Protein AF-0000000070118548 (afdb_homodimer)

Foldseek 3Di:
DDPPPPDPPPCPDPQDFQAEEEEEAAAQFEVQQVVLCCLLAVDDPVVVVADHHNYWYEYQQQAWHHYPVGDTDGTPYHCVSLQPGLEYEYTDHPLPDDDPVLLVSQVNCVVVQHAYEYAASRVSSCLNSVNQALHEWEHALVCQVVSCVVRVRGNYDNWAQWDDDRRYIYGYDDCSSNQRSLVVCCVRPNDVSSCVSCVVVVHHSDDFWGCLLVDPPDPPPLVQLVLCSVLVVVCLVPLLDDDDLVNSCVVSVHDSVVSQVSCCVRVVDGPVVVSLVSLLNQLLVCLQPHPDDLQVSCNRSRVNGSVSSQVSCCVRTVDGSVVSSVVRHDDD/DDPPPPDPPPCPDPQDFQAEEEEEAAAQFEVQQVVLCCLLAVDDPVVVVAHHHNYWYEYQQQAWHHYPVGDTDGTPYHCVSLQPGLEYEYTDHPLPDDDPVLLVSQVNCVVVQHAYEYAASRVSSCLNSVNQALHEWEHALVCQVVSCVVRVRGNYDNWAQWDDDRRYIYGYDDCSSNQRSLVVCCVRPNDVSSCVSCVVVVHHSDDFWGCLLVDPPDPPPLVQLVLCSVLVVVCLVPLLDDDDLVNSCVVSVHDSVVSQVSCCVRPVDGPVVVSLVSLLNQLLVCLQPHPDDLQVSCNRSRVNGSVSSQVSCCVRTVDGSVVSSVVRHDDD

Sequence (664 aa):
MPYIFKKLPTLRYGGRMLRSVAVIAMPEVAVFELGVLCELFGYDRTAEGLPGYDFAVCGVDGGPVPSHSGFTITPSHDLAPAWTADLVAVVPNDVRQAPAEVLDVLRHAHDRGAWVMSVCTGAFTLGEAGLLDDRRCTTHWRYTDSLAARFPRAKVDPGVLYVVDGTVLTSAGTAAAIDCGLHLIREEQGSAVAAQIARRMVVPPHRDGGQAQFIETPIPTMASCATLQPLLAHLLETLDREHTVETMADAVHMAARTFARRFRAETGATPHDWLTGQRVLLARRLLEETDLSVEAIAGRAGFGSAQTLRHHFTQRLSTTPQAYRSTFKAKVMPYIFKKLPTLRYGGRMLRSVAVIAMPEVAVFELGVLCELFGYDRTAEGLPGYDFAVCGVDGGPVPSHSGFTITPSHDLAPAWTADLVAVVPNDVRQAPAEVLDVLRHAHDRGAWVMSVCTGAFTLGEAGLLDDRRCTTHWRYTDSLAARFPRAKVDPGVLYVVDGTVLTSAGTAAAIDCGLHLIREEQGSAVAAQIARRMVVPPHRDGGQAQFIETPIPTMASCATLQPLLAHLLETLDREHTVETMADAVHMAARTFARRFRAETGATPHDWLTGQRVLLARRLLEETDLSVEAIAGRAGFGSAQTLRHHFTQRLSTTPQAYRSTFKAKV

Secondary structure (DSSP, 8-state):
------------SS-----EEEEE--SSBPHHHHHHHIIIIIS--GGGTPPP-EEEEE-SSSS-EEBTTS-EEE-SB-SGGGGT-SEEEE-----PPPPHHHHHHHHHHHHTT-EEEEETTHHHHHHHTT-STTSEE---GGGHHHHHHH-TTSEE-TT-SEEEETTEEEE-SSTHHHHHHHHHHHHHH-HHHHHHHHHHTTS-SS-SS-GGGG-------GGG-TTTHHHHHHHHHTTTS---HHHHHHHTT--HHHHHHHHHHHHSS-HHHHHHHHHHHHHHHHHHH----HHHHHHHHT-SSHHHHHHHHHHHHSS-HHHHHHHHS---/------------SS-----EEEEE--SSBPHHHHHHHIIIIIS--GGGTPPP-EEEEE-SSSS-EEBTTS-EEE-SB-SGGGGT-SEEEE-----PPPPHHHHHHHHHHHHTT-EEEEETTHHHHHHHTT-STTSEE---GGGHHHHHHH-TTSEE-TT-SEEEETTEEEE-SSTHHHHHHHHHHHHHH-HHHHHHHHHHTTS-SS-SS-GGGG-------GGG-TTTHHHHHHHHHTTTS---HHHHHHHTT--HHHHHHHHHHHHSS-HHHHHHHHHHHHHHHHHHH----HHHHHHHHT-SSHHHHHHHHHHHHSS-HHHHHHHHS---

Solvent-accessible surface area (backbone atoms only — not comparable to full-atom values): 33977 Å² total; per-residue (Å²): 132,87,78,80,75,72,76,66,79,75,72,64,72,93,68,75,54,73,42,29,37,18,34,41,48,45,60,39,22,38,50,34,55,43,8,46,52,33,56,73,45,30,48,83,39,46,93,76,74,41,82,60,47,55,51,41,43,17,13,82,78,29,49,74,31,46,30,65,50,66,31,33,35,32,34,65,29,34,52,70,59,36,65,73,24,43,28,34,32,31,38,23,39,68,72,60,88,69,56,69,68,59,36,50,36,52,47,50,24,48,72,73,66,19,35,35,36,20,29,14,52,14,34,56,51,39,43,74,46,56,72,30,63,76,26,65,32,25,24,21,66,91,43,34,65,59,48,37,68,76,36,70,54,32,43,66,42,58,41,39,34,48,31,78,48,89,50,40,35,19,8,8,28,46,52,20,38,53,57,40,49,38,50,51,38,26,74,50,66,29,60,68,54,25,40,51,51,21,28,67,34,44,44,67,66,42,73,85,41,28,41,35,68,39,59,77,70,69,70,71,71,56,71,75,25,71,87,49,28,67,56,52,55,49,46,69,75,43,40,47,50,93,81,46,66,60,60,54,12,55,74,69,73,40,54,51,67,61,33,48,53,50,43,25,73,58,69,71,33,49,66,66,57,46,51,50,50,51,24,50,52,47,36,51,51,44,43,38,73,46,86,66,49,64,54,56,40,12,37,59,24,38,49,75,28,44,67,52,37,38,51,52,33,32,72,63,26,44,40,41,64,67,59,48,26,70,30,58,27,74,84,130,131,87,78,79,74,72,77,67,79,76,70,64,73,93,67,78,54,73,44,28,37,18,35,40,48,45,60,40,22,39,51,34,55,44,8,45,52,34,57,73,46,28,47,82,40,46,95,75,74,40,80,61,46,58,51,41,42,18,14,83,80,28,48,75,32,45,31,64,49,65,31,32,35,33,34,66,29,36,51,70,59,35,66,72,24,42,28,35,32,32,38,23,39,70,72,62,87,68,55,69,68,58,37,51,36,53,47,48,25,50,71,72,66,20,34,35,34,20,28,16,54,14,34,54,51,40,42,74,46,57,71,31,62,76,28,66,31,26,23,22,65,92,44,33,66,57,50,36,67,77,35,71,54,32,42,67,41,58,42,39,33,49,31,78,48,89,50,39,35,19,8,8,28,46,52,19,37,52,56,41,51,39,50,51,38,26,73,50,66,30,60,68,54,26,41,51,51,22,28,67,34,44,44,66,65,44,73,84,41,28,42,35,69,38,58,77,70,68,70,73,71,57,72,74,26,71,86,50,30,68,56,53,54,49,46,71,75,43,40,48,48,92,79,46,66,60,60,54,13,55,74,70,74,38,56,51,68,60,33,49,53,50,42,24,74,58,70,72,34,49,68,65,57,44,50,50,50,52,24,49,53,47,33,51,51,45,43,38,74,46,86,66,49,65,53,54,39,12,37,59,24,38,49,74,29,44,67,53,38,40,51,51,34,32,73,62,27,45,40,41,63,66,61,48,27,70,30,58,26,75,82,130

Radius of gyration: 27.09 Å; Cα contacts (8 Å, |Δi|>4): 1312; chains: 2; bounding box: 68×71×70 Å

Nearest PDB structures (foldseek):
  3mgk-assembly1_A  TM=8.512E-01  e=5.579E-13  Clostridium acetobutylicum
  3w6v-assembly1_A  TM=9.711E-01  e=2.358E-08  Streptomyces griseus
  6swi-assembly1_A  TM=9.407E-01  e=3.002E-06  Geobacillus stearothermophilus
  3oio-assembly1_A  TM=9.016E-01  e=4.454E-06  Chromobacterium violaceum
  4fe7-assembly1_A-2  TM=3.169E-01  e=1.088E-06  Escherichia coli

Organism: Actinoplanes teichomyceticus (NCBI:txid1867)

InterPro domains:
  IPR002818 DJ-1/PfpI [PF01965] (20-186)
  IPR009057 Homedomain-like superfamily [SSF46689] (228-275)
  IPR009057 Homedomain-like superfamily [SSF46689] (279-328)
  IPR018060 AraC-like, DNA binding HTH domain [PF12833] (248-326)
  IPR018060 AraC-like, DNA binding HTH domain [PS01124] (229-327)
  IPR018060 AraC-like, DNA binding HTH domain [SM00342] (242-325)
  IPR029062 Class I glutamine amidotransferase-like [G3DSA:3.40.50.880] (18-215)
  IPR029062 Class I glutamine amidotransferase-like [SSF52317] (20-207)
  IPR052158 Isonitrile Hydratase and Quaternary Amine Regulator [PTHR43130] (20-288)

Structure (mmCIF, N/CA/C/O backbone):
data_AF-0000000070118548-model_v1
#
loop_
_entity.id
_entity.type
_entity.pdbx_description
1 polymer AdpA19
#
loop_
_atom_site.group_PDB
_atom_site.id
_atom_site.type_symbol
_atom_site.label_atom_id
_atom_site.label_alt_id
_atom_site.label_comp_id
_atom_site.label_asym_id
_atom_site.label_entity_id
_atom_site.label_seq_id
_atom_site.pdbx_PDB_ins_code
_atom_site.Cartn_x
_atom_site.Cartn_y
_atom_site.Cartn_z
_atom_site.occupancy
_atom_site.B_iso_or_equiv
_atom_site.auth_seq_id
_atom_site.auth_comp_id
_atom_site.auth_asym_id
_atom_site.auth_atom_id
_atom_site.pdbx_PDB_model_num
ATOM 1 N N . MET A 1 1 ? -19.828 -20.359 38.438 1 23.89 1 MET A N 1
ATOM 2 C CA . MET A 1 1 ? -19.688 -20.984 37.125 1 23.89 1 MET A CA 1
ATOM 3 C C . MET A 1 1 ? -18.297 -20.75 36.531 1 23.89 1 MET A C 1
ATOM 5 O O . MET A 1 1 ? -17.812 -19.609 36.531 1 23.89 1 MET A O 1
ATOM 9 N N . PRO A 1 2 ? -17.391 -21.734 36.25 1 23.55 2 PRO A N 1
ATOM 10 C CA . PRO A 1 2 ? -15.93 -21.703 36.219 1 23.55 2 PRO A CA 1
ATOM 11 C C . PRO A 1 2 ? -15.375 -21 35 1 23.55 2 PRO A C 1
ATOM 13 O O . PRO A 1 2 ? -15.961 -21.109 33.906 1 23.55 2 PRO A O 1
ATOM 16 N N . TYR A 1 3 ? -14.812 -19.812 35.125 1 23.2 3 TYR A N 1
ATOM 17 C CA . TYR A 1 3 ? -14.266 -18.797 34.219 1 23.2 3 TYR A CA 1
ATOM 18 C C . TYR A 1 3 ? -13.141 -19.375 33.375 1 23.2 3 TYR A C 1
ATOM 20 O O . TYR A 1 3 ? -12.086 -19.734 33.875 1 23.2 3 TYR A O 1
ATOM 28 N N . ILE A 1 4 ? -13.43 -20.172 32.406 1 22.88 4 ILE A N 1
ATOM 29 C CA . ILE A 1 4 ? -12.469 -20.953 31.625 1 22.88 4 ILE A CA 1
ATOM 30 C C . ILE A 1 4 ? -11.367 -20.047 31.094 1 22.88 4 ILE A C 1
ATOM 32 O O . ILE A 1 4 ? -11.656 -19.078 30.375 1 22.88 4 ILE A O 1
ATOM 36 N N . PHE A 1 5 ? -10.227 -19.828 31.734 1 20.72 5 PHE A N 1
ATOM 37 C CA . PHE A 1 5 ? -8.938 -19.188 31.5 1 20.72 5 PHE A CA 1
ATOM 38 C C . PHE A 1 5 ? -8.32 -19.688 30.188 1 20.72 5 PHE A C 1
ATOM 40 O O . PHE A 1 5 ? -7.863 -20.828 30.109 1 20.72 5 PHE A O 1
ATOM 47 N N . LYS A 1 6 ? -8.93 -19.406 29.172 1 29.44 6 LYS A N 1
ATOM 48 C CA . LYS A 1 6 ? -8.375 -19.953 27.938 1 29.44 6 LYS A CA 1
ATOM 49 C C . LYS A 1 6 ? -6.863 -19.766 27.875 1 29.44 6 LYS A C 1
ATOM 51 O O . LYS A 1 6 ? -6.348 -18.703 28.234 1 29.44 6 LYS A O 1
ATOM 56 N N . LYS A 1 7 ? -6.125 -20.75 27.688 1 29.03 7 LYS A N 1
ATOM 57 C CA . LYS A 1 7 ? -4.691 -21 27.578 1 29.03 7 LYS A CA 1
ATOM 58 C C . LYS A 1 7 ? -4.012 -19.953 26.703 1 29.03 7 LYS A C 1
ATOM 60 O O . LYS A 1 7 ? -4.469 -19.688 25.594 1 29.03 7 LYS A O 1
ATOM 65 N N . LEU A 1 8 ? -3.367 -19.016 27.172 1 27.91 8 LEU A N 1
ATOM 66 C CA . LEU A 1 8 ? -2.467 -18.062 26.547 1 27.91 8 LEU A CA 1
ATOM 67 C C . LEU A 1 8 ? -1.594 -18.734 25.5 1 27.91 8 LEU A C 1
ATOM 69 O O . LEU A 1 8 ? -1.032 -19.812 25.75 1 27.91 8 LEU A O 1
ATOM 73 N N . PRO A 1 9 ? -1.843 -18.672 24.203 1 31.33 9 PRO A N 1
ATOM 74 C CA . PRO A 1 9 ? -1.023 -19.547 23.359 1 31.33 9 PRO A CA 1
ATOM 75 C C . PRO A 1 9 ? 0.417 -19.656 23.844 1 31.33 9 PRO A C 1
ATOM 77 O O . PRO A 1 9 ? 0.923 -18.75 24.516 1 31.33 9 PRO A O 1
ATOM 80 N N . THR A 1 10 ? 0.905 -20.781 24.219 1 30.52 10 THR A N 1
ATOM 81 C CA . THR A 1 10 ? 2.271 -21.172 24.547 1 30.52 10 THR A CA 1
ATOM 82 C C . THR A 1 10 ? 3.275 -20.391 23.703 1 30.52 10 THR A C 1
ATOM 84 O O . THR A 1 10 ? 3.168 -20.359 22.469 1 30.52 10 THR A O 1
ATOM 87 N N . LEU A 1 11 ? 3.922 -19.344 24.172 1 33.03 11 LEU A N 1
ATOM 88 C CA . LEU A 1 11 ? 5.18 -18.781 23.688 1 33.03 11 LEU A CA 1
ATOM 89 C C . LEU A 1 11 ? 6.055 -19.875 23.078 1 33.03 11 LEU A C 1
ATOM 91 O O . LEU A 1 11 ? 6.32 -20.891 23.719 1 33.03 11 LEU A O 1
ATOM 95 N N . ARG A 1 12 ? 5.961 -20.312 21.922 1 34.56 12 ARG A N 1
ATOM 96 C CA . ARG A 1 12 ? 7.016 -21.25 21.562 1 34.56 12 ARG A CA 1
ATOM 97 C C . ARG A 1 12 ? 8.219 -21.109 22.5 1 34.56 12 ARG A C 1
ATOM 99 O O . ARG A 1 12 ? 8.391 -20.062 23.125 1 34.56 12 ARG A O 1
ATOM 106 N N . TYR A 1 13 ? 9.023 -22.125 22.828 1 34.81 13 TYR A N 1
ATOM 107 C CA . TYR A 1 13 ? 10.195 -22.25 23.688 1 34.81 13 TYR A CA 1
ATOM 108 C C . TYR A 1 13 ? 10.969 -20.938 23.75 1 34.81 13 TYR A C 1
ATOM 110 O O . TYR A 1 13 ? 10.672 -20 23 1 34.81 13 TYR A O 1
ATOM 118 N N . GLY A 1 14 ? 12.391 -20.891 23.688 1 40.19 14 GLY A N 1
ATOM 119 C CA . GLY A 1 14 ? 13.359 -19.797 23.719 1 40.19 14 GLY A CA 1
ATOM 120 C C . GLY A 1 14 ? 13.023 -18.672 22.781 1 40.19 14 GLY A C 1
ATOM 121 O O . GLY A 1 14 ? 13.422 -18.688 21.609 1 40.19 14 GLY A O 1
ATOM 122 N N . GLY A 1 15 ? 12.008 -18.141 22.547 1 46.84 15 GLY A N 1
ATOM 123 C CA . GLY A 1 15 ? 11.156 -17.359 21.656 1 46.84 15 GLY A CA 1
ATOM 124 C C . GLY A 1 15 ? 11.914 -16.234 20.953 1 46.84 15 GLY A C 1
ATOM 125 O O . GLY A 1 15 ? 11.969 -15.109 21.438 1 46.84 15 GLY A O 1
ATOM 126 N N . ARG A 1 16 ? 13.039 -16.562 20.25 1 57.69 16 ARG A N 1
ATOM 127 C CA . ARG A 1 16 ? 13.953 -15.633 19.594 1 57.69 16 ARG A CA 1
ATOM 128 C C . ARG A 1 16 ? 13.195 -14.633 18.734 1 57.69 16 ARG A C 1
ATOM 130 O O . ARG A 1 16 ? 12.352 -15.023 17.922 1 57.69 16 ARG A O 1
ATOM 137 N N . MET A 1 17 ? 12.984 -13.398 19.172 1 84.06 17 MET A N 1
ATOM 138 C CA . MET A 1 17 ? 12.516 -12.195 18.5 1 84.06 17 MET A CA 1
ATOM 139 C C . MET A 1 17 ? 13.383 -11.875 17.297 1 84.06 17 MET A C 1
ATOM 141 O O . MET A 1 17 ? 14.594 -12.086 17.312 1 84.06 17 MET A O 1
ATOM 145 N N . LEU A 1 18 ? 12.711 -11.75 16.141 1 95.25 18 LEU A N 1
ATOM 146 C CA . LEU A 1 18 ? 13.398 -11.328 14.93 1 95.25 18 LEU A CA 1
ATOM 147 C C . LEU A 1 18 ? 14.305 -10.133 15.211 1 95.25 18 LEU A C 1
ATOM 149 O O . LEU A 1 18 ? 13.836 -9.086 15.656 1 95.25 18 LEU A O 1
ATOM 153 N N . ARG A 1 19 ? 15.648 -10.328 15.047 1 96.5 19 ARG A N 1
ATOM 154 C CA . ARG A 1 19 ? 16.578 -9.266 15.414 1 96.5 19 ARG A CA 1
ATOM 155 C C . ARG A 1 19 ? 17.391 -8.805 14.203 1 96.5 19 ARG A C 1
ATOM 157 O O . ARG A 1 19 ? 17.875 -7.668 14.172 1 96.5 19 ARG A O 1
ATOM 164 N N . SER A 1 20 ? 17.625 -9.688 13.312 1 98.31 20 SER A N 1
ATOM 165 C CA . SER A 1 20 ? 18.453 -9.352 12.164 1 98.31 20 SER A CA 1
ATOM 166 C C . SER A 1 20 ? 17.781 -9.742 10.852 1 98.31 20 SER A C 1
ATOM 168 O O . SER A 1 20 ? 17.141 -10.789 10.766 1 98.31 20 SER A O 1
ATOM 170 N N . VAL A 1 21 ? 17.891 -8.828 9.844 1 98.62 21 VAL A N 1
ATOM 171 C CA . VAL A 1 21 ? 17.234 -8.992 8.547 1 98.62 21 VAL A CA 1
ATOM 172 C C . VAL A 1 21 ? 18.234 -8.695 7.434 1 98.62 21 VAL A C 1
ATOM 174 O O . VAL A 1 21 ? 18.859 -7.633 7.414 1 98.62 21 VAL A O 1
ATOM 177 N N . ALA A 1 22 ? 18.453 -9.633 6.543 1 98.81 22 ALA A N 1
ATOM 178 C CA . ALA A 1 22 ? 19.266 -9.445 5.34 1 98.81 22 ALA A CA 1
ATOM 179 C C . ALA A 1 22 ? 18.406 -9.531 4.082 1 98.81 22 ALA A C 1
ATOM 181 O O . ALA A 1 22 ? 17.688 -10.516 3.883 1 98.81 22 ALA A O 1
ATOM 182 N N . VAL A 1 23 ? 18.484 -8.516 3.252 1 98.75 23 VAL A N 1
ATOM 183 C CA . VAL A 1 23 ? 17.75 -8.445 1.999 1 98.75 23 VAL A CA 1
ATOM 184 C C . VAL A 1 23 ? 18.703 -8.586 0.818 1 98.75 23 VAL A C 1
ATOM 186 O O . VAL A 1 23 ? 19.656 -7.82 0.693 1 98.75 23 VAL A O 1
ATOM 189 N N . ILE A 1 24 ? 18.438 -9.523 -0.027 1 98.56 24 ILE A N 1
ATOM 190 C CA . ILE A 1 24 ? 19.312 -9.773 -1.165 1 98.56 24 ILE A CA 1
ATOM 191 C C . ILE A 1 24 ? 18.766 -9.078 -2.408 1 98.56 24 ILE A C 1
ATOM 193 O O . ILE A 1 24 ? 17.641 -9.359 -2.836 1 98.56 24 ILE A O 1
ATOM 197 N N . ALA A 1 25 ? 19.547 -8.203 -2.965 1 97.81 25 ALA A N 1
ATOM 198 C CA . ALA A 1 25 ? 19.219 -7.484 -4.191 1 97.81 25 ALA A CA 1
ATOM 199 C C . ALA A 1 25 ? 20.031 -8 -5.371 1 97.81 25 ALA A C 1
ATOM 201 O O . ALA A 1 25 ? 21.266 -8.031 -5.312 1 97.81 25 ALA A O 1
ATOM 202 N N . MET A 1 26 ?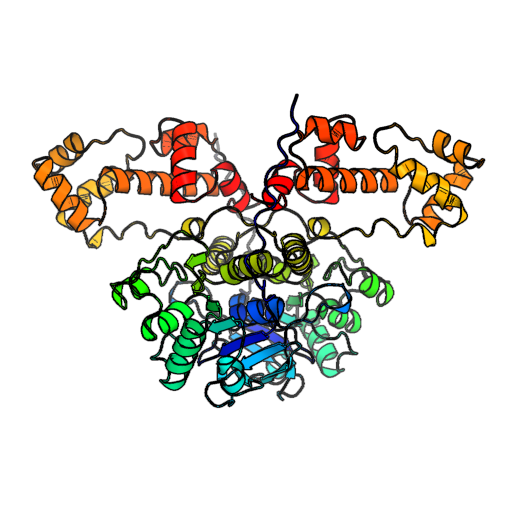 19.391 -8.43 -6.379 1 97.06 26 MET A N 1
ATOM 203 C CA . MET A 1 26 ? 20 -8.883 -7.621 1 97.06 26 MET A CA 1
ATOM 204 C C . MET A 1 26 ? 19.469 -8.086 -8.812 1 97.06 26 MET A C 1
ATOM 206 O O . MET A 1 26 ? 18.375 -7.543 -8.766 1 97.06 26 MET A O 1
ATOM 210 N N . PRO A 1 27 ? 20.203 -8.055 -9.938 1 94.25 27 PRO A N 1
ATOM 211 C CA . PRO A 1 27 ? 19.781 -7.285 -11.109 1 94.25 27 PRO A CA 1
ATOM 212 C C . PRO A 1 27 ? 18.609 -7.93 -11.852 1 94.25 27 PRO A C 1
ATOM 214 O O . PRO A 1 27 ? 18.547 -9.156 -11.961 1 94.25 27 PRO A O 1
ATOM 217 N N . GLU A 1 28 ? 17.844 -7.137 -12.445 1 95.38 28 GLU A N 1
ATOM 218 C CA . GLU A 1 28 ? 17.438 -5.77 -12.125 1 95.38 28 GLU A CA 1
ATOM 219 C C . GLU A 1 28 ? 16.484 -5.738 -10.945 1 95.38 28 GLU A C 1
ATOM 221 O O . GLU A 1 28 ? 15.383 -6.289 -11.016 1 95.38 28 GLU A O 1
ATOM 226 N N . VAL A 1 29 ? 16.875 -5.039 -9.938 1 96.62 29 VAL A N 1
ATOM 227 C CA . VAL A 1 29 ? 16.141 -5.066 -8.672 1 96.62 29 VAL A CA 1
ATOM 228 C C . VAL A 1 29 ? 14.898 -4.199 -8.781 1 96.62 29 VAL A C 1
ATOM 230 O O . VAL A 1 29 ? 14.93 -3.123 -9.383 1 96.62 29 VAL A O 1
ATOM 233 N N . ALA A 1 30 ? 13.781 -4.723 -8.242 1 97.31 30 ALA A N 1
ATOM 234 C CA . ALA A 1 30 ? 12.547 -3.951 -8.141 1 97.31 30 ALA A CA 1
ATOM 235 C C . ALA A 1 30 ? 12.594 -3.006 -6.941 1 97.31 30 ALA A C 1
ATOM 237 O O . ALA A 1 30 ? 12.555 -3.449 -5.789 1 97.31 30 ALA A O 1
ATOM 238 N N . VAL A 1 31 ? 12.516 -1.77 -7.191 1 97.31 31 VAL A N 1
ATOM 239 C CA . VAL A 1 31 ? 12.789 -0.752 -6.184 1 97.31 31 VAL A CA 1
ATOM 240 C C . VAL A 1 31 ? 11.617 -0.659 -5.211 1 97.31 31 VAL A C 1
ATOM 242 O O . VAL A 1 31 ? 11.812 -0.441 -4.012 1 97.31 31 VAL A O 1
ATOM 245 N N . PHE A 1 32 ? 10.422 -0.819 -5.688 1 98.06 32 PHE A N 1
ATOM 246 C CA . PHE A 1 32 ? 9.258 -0.69 -4.816 1 98.06 32 PHE A CA 1
ATOM 247 C C . PHE A 1 32 ? 9.289 -1.738 -3.711 1 98.06 32 PHE A C 1
ATOM 249 O O . PHE A 1 32 ? 9.227 -1.401 -2.527 1 98.06 32 PHE A O 1
ATOM 256 N N . GLU A 1 33 ? 9.43 -2.951 -4.086 1 98.38 33 GLU A N 1
ATOM 257 C CA . GLU A 1 33 ? 9.414 -4.031 -3.105 1 98.38 33 GLU A CA 1
ATOM 258 C C . GLU A 1 33 ? 10.641 -3.963 -2.193 1 98.38 33 GLU A C 1
ATOM 260 O O . GLU A 1 33 ? 10.555 -4.293 -1.009 1 98.38 33 GLU A O 1
ATOM 265 N N . LEU A 1 34 ? 11.797 -3.6 -2.812 1 98.19 34 LEU A N 1
ATOM 266 C CA . LEU A 1 34 ? 12.93 -3.303 -1.938 1 98.19 34 LEU A CA 1
ATOM 267 C C . LEU A 1 34 ? 12.555 -2.238 -0.911 1 98.19 34 LEU A C 1
ATOM 269 O O . LEU A 1 34 ? 12.875 -2.373 0.272 1 98.19 34 LEU A O 1
ATOM 273 N N . GLY A 1 35 ? 11.891 -1.211 -1.396 1 98.31 35 GLY A N 1
ATOM 274 C CA . GLY A 1 35 ? 11.438 -0.142 -0.521 1 98.31 35 GLY A CA 1
ATOM 275 C C . GLY A 1 35 ? 10.516 -0.625 0.582 1 98.31 35 GLY A C 1
ATOM 276 O O . GLY A 1 35 ? 10.578 -0.134 1.711 1 98.31 35 GLY A O 1
ATOM 277 N N . VAL A 1 36 ? 9.656 -1.571 0.287 1 98.56 36 VAL A N 1
ATOM 278 C CA . VAL A 1 36 ? 8.758 -2.135 1.291 1 98.56 36 VAL A CA 1
ATOM 279 C C . VAL A 1 36 ? 9.57 -2.77 2.414 1 98.56 36 VAL A C 1
ATOM 281 O O . VAL A 1 36 ? 9.336 -2.5 3.594 1 98.56 36 VAL A O 1
ATOM 284 N N . LEU A 1 37 ? 10.547 -3.574 2.086 1 98.56 37 LEU A N 1
ATOM 285 C CA . LEU A 1 37 ? 11.359 -4.262 3.084 1 98.56 37 LEU A CA 1
ATOM 286 C C . LEU A 1 37 ? 12.188 -3.271 3.891 1 98.56 37 LEU A C 1
ATOM 288 O O . LEU A 1 37 ? 12.352 -3.432 5.102 1 98.56 37 LEU A O 1
ATOM 292 N N . CYS A 1 38 ? 12.688 -2.23 3.213 1 98.12 38 CYS A N 1
ATOM 293 C CA . CYS A 1 38 ? 13.422 -1.18 3.908 1 98.12 38 CYS A CA 1
ATOM 294 C C . CYS A 1 38 ? 12.523 -0.469 4.918 1 98.12 38 CYS A C 1
ATOM 296 O O . CYS A 1 38 ? 12.961 -0.166 6.031 1 98.12 38 CYS A O 1
ATOM 298 N N . GLU A 1 39 ? 11.297 -0.211 4.5 1 97.94 39 GLU A N 1
ATOM 299 C CA . GLU A 1 39 ? 10.383 0.512 5.375 1 97.94 39 GLU A CA 1
ATOM 300 C C . GLU A 1 39 ? 10 -0.328 6.594 1 97.94 39 GLU A C 1
ATOM 302 O O . GLU A 1 39 ? 9.93 0.187 7.711 1 97.94 39 GLU A O 1
ATOM 307 N N . LEU A 1 40 ? 9.812 -1.588 6.422 1 98 40 LEU A N 1
ATOM 308 C CA . LEU A 1 40 ? 9.352 -2.486 7.477 1 98 40 LEU A CA 1
ATOM 309 C C . LEU A 1 40 ? 10.484 -2.795 8.453 1 98 40 LEU A C 1
ATOM 311 O O . LEU A 1 40 ? 10.266 -2.828 9.672 1 98 40 LEU A O 1
ATOM 315 N N . PHE A 1 41 ? 11.703 -2.973 7.914 1 98 41 PHE A N 1
ATOM 316 C CA . PHE A 1 41 ? 12.742 -3.553 8.75 1 98 41 PHE A CA 1
ATOM 317 C C . PHE A 1 41 ? 13.953 -2.623 8.844 1 98 41 PHE A C 1
ATOM 319 O O . PHE A 1 41 ? 14.781 -2.764 9.734 1 98 41 PHE A O 1
ATOM 326 N N . GLY A 1 42 ? 14.062 -1.716 7.883 1 96.88 42 GLY A N 1
ATOM 327 C CA . GLY A 1 42 ? 15.273 -0.921 7.785 1 96.88 42 GLY A CA 1
ATOM 328 C C . GLY A 1 42 ? 15.109 0.486 8.328 1 96.88 42 GLY A C 1
ATOM 329 O O . GLY A 1 42 ? 16.078 1.25 8.391 1 96.88 42 GLY A O 1
ATOM 330 N N . TYR A 1 43 ? 13.922 0.87 8.633 1 94.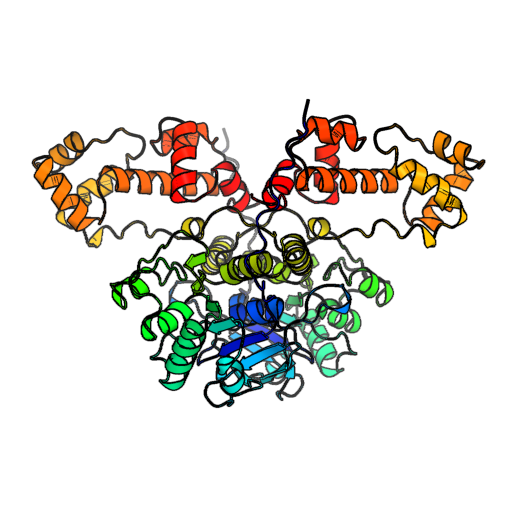12 43 TYR A N 1
ATOM 331 C CA . TYR A 1 43 ? 13.641 2.182 9.211 1 94.12 43 TYR A CA 1
ATOM 332 C C . TYR A 1 43 ? 13.633 2.117 10.727 1 94.12 43 TYR A C 1
ATOM 334 O O . TYR A 1 43 ? 12.875 1.338 11.32 1 94.12 43 TYR A O 1
ATOM 342 N N . ASP A 1 44 ? 14.422 2.926 11.391 1 93.12 44 ASP A N 1
ATOM 343 C CA . ASP A 1 44 ? 14.547 2.889 12.844 1 93.12 44 ASP A CA 1
ATOM 344 C C . ASP A 1 44 ? 13.406 3.648 13.516 1 93.12 44 ASP A C 1
ATOM 346 O O . ASP A 1 44 ? 13.32 4.871 13.398 1 93.12 44 ASP A O 1
ATOM 350 N N . ARG A 1 45 ? 12.562 2.902 14.195 1 93.38 45 ARG A N 1
ATOM 351 C CA . ARG A 1 45 ? 11.453 3.496 14.93 1 93.38 45 ARG A CA 1
ATOM 352 C C . ARG A 1 45 ? 11.594 3.25 16.438 1 93.38 45 ARG A C 1
ATOM 354 O O . ARG A 1 45 ? 10.602 3.254 17.156 1 93.38 45 ARG A O 1
ATOM 361 N N . THR A 1 46 ? 12.828 3.016 16.891 1 93.75 46 THR A N 1
ATOM 362 C CA . THR A 1 46 ? 13.039 2.666 18.281 1 93.75 46 THR A CA 1
ATOM 363 C C . THR A 1 46 ? 12.695 3.842 19.188 1 93.75 46 THR A C 1
ATOM 365 O O . THR A 1 46 ? 12.258 3.648 20.328 1 93.75 46 THR A O 1
ATOM 368 N N . ALA A 1 47 ? 12.82 5.027 18.719 1 91.75 47 ALA A N 1
ATOM 369 C CA . ALA A 1 47 ? 12.445 6.219 19.484 1 91.75 47 ALA A CA 1
ATOM 370 C C . ALA A 1 47 ? 10.953 6.234 19.781 1 91.75 47 ALA A C 1
ATOM 372 O O . ALA A 1 47 ? 10.508 6.922 20.703 1 91.75 47 ALA A O 1
ATOM 373 N N . GLU A 1 48 ? 10.25 5.434 19.047 1 88.88 48 GLU A N 1
ATOM 374 C CA . GLU A 1 48 ? 8.805 5.352 19.234 1 88.88 48 GLU A CA 1
ATOM 375 C C . GLU A 1 48 ? 8.422 4.102 20.031 1 88.88 48 GLU A C 1
ATOM 377 O O . GLU A 1 48 ? 7.242 3.75 20.109 1 88.88 48 GLU A O 1
ATOM 382 N N . GLY A 1 49 ? 9.438 3.406 20.469 1 91.69 49 GLY A N 1
ATOM 383 C CA . GLY A 1 49 ? 9.195 2.221 21.281 1 91.69 49 GLY A CA 1
ATOM 384 C C . GLY A 1 49 ? 9.023 0.961 20.453 1 91.69 49 GLY A C 1
ATOM 385 O O . GLY A 1 49 ? 8.617 -0.081 20.969 1 91.69 49 GLY A O 1
ATOM 386 N N . LEU A 1 50 ? 9.312 1.03 19.219 1 92.81 50 LEU A N 1
ATOM 387 C CA . LEU A 1 50 ? 9.172 -0.127 18.344 1 92.81 50 LEU A CA 1
ATOM 388 C C . LEU A 1 50 ? 10.5 -0.876 18.219 1 92.81 50 LEU A C 1
ATOM 390 O O . LEU A 1 50 ? 11.555 -0.323 18.516 1 92.81 50 LEU A O 1
ATOM 394 N N . PRO A 1 51 ? 10.461 -2.078 17.812 1 92.75 51 PRO A N 1
ATOM 395 C CA . PRO A 1 51 ? 11.695 -2.857 17.688 1 92.75 51 PRO A CA 1
ATOM 396 C C . PRO A 1 51 ? 12.617 -2.342 16.594 1 92.75 51 PRO A C 1
ATOM 398 O O . PRO A 1 51 ? 12.141 -1.885 15.547 1 92.75 51 PRO A O 1
ATOM 401 N N . GLY A 1 52 ? 13.898 -2.414 16.906 1 94.12 52 GLY A N 1
ATOM 402 C CA . GLY A 1 52 ? 14.906 -2.211 15.883 1 94.12 52 GLY A CA 1
ATOM 403 C C . GLY A 1 52 ? 15.477 -3.508 15.344 1 94.12 52 GLY A C 1
ATOM 404 O O . GLY A 1 52 ? 15.422 -4.543 16.016 1 94.12 52 GLY A O 1
ATOM 405 N N . TYR A 1 53 ? 15.969 -3.445 14.07 1 96.5 53 TYR A N 1
ATOM 406 C CA . TYR A 1 53 ? 16.578 -4.609 13.445 1 96.5 53 TYR A CA 1
ATOM 407 C C . TYR A 1 53 ? 17.984 -4.293 12.945 1 96.5 53 TYR A C 1
ATOM 409 O O . TYR A 1 53 ? 18.25 -3.178 12.492 1 96.5 53 TYR A O 1
ATOM 417 N N . ASP A 1 54 ? 18.891 -5.254 13.195 1 97.31 54 ASP A N 1
ATOM 418 C CA . ASP A 1 54 ? 20.109 -5.223 12.398 1 97.31 54 ASP A CA 1
ATOM 419 C C . ASP A 1 54 ? 19.812 -5.52 10.93 1 97.31 54 ASP A C 1
ATOM 421 O O . ASP A 1 54 ? 19.656 -6.68 10.539 1 97.31 54 ASP A O 1
ATOM 425 N N . PHE A 1 55 ? 19.766 -4.484 10.141 1 98.06 55 PHE A N 1
ATOM 426 C CA . PHE A 1 55 ? 19.234 -4.559 8.781 1 98.06 55 PHE A CA 1
ATOM 427 C C . PHE A 1 55 ? 20.359 -4.367 7.758 1 98.06 55 PHE A C 1
ATOM 429 O O . PHE A 1 55 ? 21.156 -3.443 7.879 1 98.06 55 PHE A O 1
ATOM 436 N N . ALA A 1 56 ? 20.344 -5.242 6.75 1 97.75 56 ALA A N 1
ATOM 437 C CA . ALA A 1 56 ? 21.359 -5.141 5.703 1 97.75 56 ALA A CA 1
ATOM 438 C C . ALA A 1 56 ? 20.766 -5.414 4.328 1 97.75 56 ALA A C 1
ATOM 440 O O . ALA A 1 56 ? 20.047 -6.398 4.141 1 97.75 56 ALA A O 1
ATOM 441 N N . VAL A 1 57 ? 21.047 -4.512 3.43 1 98.19 57 VAL A N 1
ATOM 442 C CA . VAL A 1 57 ? 20.828 -4.816 2.02 1 98.19 57 VAL A CA 1
ATOM 443 C C . VAL A 1 57 ? 22.109 -5.395 1.423 1 98.19 57 VAL A C 1
ATOM 445 O O . VAL A 1 57 ? 23.188 -4.781 1.509 1 98.19 57 VAL A O 1
ATOM 448 N N . CYS A 1 58 ? 21.969 -6.562 0.826 1 98 58 CYS A N 1
ATOM 449 C CA . CYS A 1 58 ? 23.125 -7.312 0.358 1 98 58 CYS A CA 1
ATOM 450 C C . CYS A 1 58 ? 23.094 -7.461 -1.159 1 98 58 CYS A C 1
ATOM 452 O O . CYS A 1 58 ? 22.047 -7.723 -1.747 1 98 58 CYS A O 1
ATOM 454 N N . GLY A 1 59 ? 24.203 -7.156 -1.77 1 96.12 59 GLY A N 1
ATOM 455 C CA . GLY A 1 59 ? 24.469 -7.613 -3.125 1 96.12 59 GLY A CA 1
ATOM 456 C C . GLY A 1 59 ? 25.281 -8.891 -3.18 1 96.12 59 GLY A C 1
ATOM 457 O O . GLY A 1 59 ? 25.844 -9.312 -2.17 1 96.12 59 GLY A O 1
ATOM 458 N N . VAL A 1 60 ? 25.328 -9.492 -4.344 1 94.12 60 VAL A N 1
ATOM 459 C CA . VAL A 1 60 ? 26.078 -10.742 -4.473 1 94.12 60 VAL A CA 1
ATOM 460 C C . VAL A 1 60 ? 27.547 -10.5 -4.133 1 94.12 60 VAL A C 1
ATOM 462 O O . VAL A 1 60 ? 28.125 -11.234 -3.33 1 94.12 60 VAL A O 1
ATOM 465 N N . ASP A 1 61 ? 28.078 -9.43 -4.68 1 90.81 61 ASP A N 1
ATOM 466 C CA . ASP A 1 61 ? 29.469 -9.109 -4.418 1 90.81 61 ASP A CA 1
ATOM 467 C C . ASP A 1 61 ? 29.609 -7.742 -3.758 1 90.81 61 ASP A C 1
ATOM 469 O O . ASP A 1 61 ? 30.719 -7.199 -3.67 1 90.81 61 ASP A O 1
ATOM 473 N N . GLY A 1 62 ? 28.562 -7.156 -3.404 1 84.62 62 GLY A N 1
ATOM 474 C CA . GLY A 1 62 ? 28.562 -5.852 -2.762 1 84.62 62 GLY A CA 1
ATOM 475 C C . GLY A 1 62 ? 28.688 -4.703 -3.744 1 84.62 62 GLY A C 1
ATOM 476 O O . GLY A 1 62 ? 28.781 -3.541 -3.342 1 84.62 62 GLY A O 1
ATOM 477 N N . GLY A 1 63 ? 28.719 -5.004 -5.016 1 90.88 63 GLY A N 1
ATOM 478 C CA . GLY A 1 63 ? 28.812 -3.979 -6.039 1 90.88 63 GLY A CA 1
ATOM 479 C C . GLY A 1 63 ? 27.469 -3.379 -6.398 1 90.88 63 GLY A C 1
ATOM 480 O O . GLY A 1 63 ? 26.438 -3.734 -5.809 1 90.88 63 GLY A O 1
ATOM 481 N N . PRO A 1 64 ? 27.516 -2.391 -7.328 1 94.69 64 PRO A N 1
ATOM 482 C CA . PRO A 1 64 ? 26.266 -1.755 -7.75 1 94.69 64 PRO A CA 1
ATOM 483 C C . PRO A 1 64 ? 25.281 -2.74 -8.398 1 94.69 64 PRO A C 1
ATOM 485 O O . PRO A 1 64 ? 25.703 -3.645 -9.117 1 94.69 64 PRO A O 1
ATOM 488 N N . VAL A 1 65 ? 24.047 -2.605 -8.055 1 96.75 65 VAL A N 1
ATOM 489 C CA . VAL A 1 65 ? 22.969 -3.424 -8.609 1 96.75 65 VAL A CA 1
ATOM 490 C C . VAL A 1 65 ? 22.031 -2.553 -9.43 1 96.75 65 VAL A C 1
ATOM 492 O O . VAL A 1 65 ? 21.406 -1.627 -8.906 1 96.75 65 VAL A O 1
ATOM 495 N N . PRO A 1 66 ? 21.938 -2.828 -10.727 1 96.44 66 PRO A N 1
ATOM 496 C CA . PRO A 1 66 ? 21 -2.053 -11.539 1 96.44 66 PRO A CA 1
ATOM 497 C C . PRO A 1 66 ? 19.547 -2.26 -11.109 1 96.44 66 PRO A C 1
ATOM 499 O O . PRO A 1 66 ? 19.156 -3.367 -10.727 1 96.44 66 PRO A O 1
ATOM 502 N N . SER A 1 67 ? 18.766 -1.175 -11.172 1 96 67 SER A N 1
ATOM 503 C CA . SER A 1 67 ? 17.328 -1.247 -10.906 1 96 67 SER A CA 1
ATOM 504 C C . SER A 1 67 ? 16.531 -1.247 -12.203 1 96 67 SER A C 1
ATOM 506 O O . SER A 1 67 ? 17.047 -0.857 -13.258 1 96 67 SER A O 1
ATOM 508 N N . HIS A 1 68 ? 15.289 -1.618 -12.117 1 92 68 HIS A N 1
ATOM 509 C CA . HIS A 1 68 ? 14.406 -1.616 -13.281 1 92 68 HIS A CA 1
ATOM 510 C C . HIS A 1 68 ? 14.031 -0.194 -13.68 1 92 68 HIS A C 1
ATOM 512 O O . HIS A 1 68 ? 13.477 0.024 -14.766 1 92 68 HIS A O 1
ATOM 518 N N . SER A 1 69 ? 14.352 0.782 -12.883 1 93 69 SER A N 1
ATOM 519 C CA . SER A 1 69 ? 13.93 2.158 -13.125 1 93 69 SER A CA 1
ATOM 520 C C . SER A 1 69 ? 15.086 3 -13.664 1 93 69 SER A C 1
ATOM 522 O O . SER A 1 69 ? 15.008 4.23 -13.672 1 93 69 SER A O 1
ATOM 524 N N . GLY A 1 70 ? 16.188 2.418 -13.984 1 91.44 70 GLY A N 1
ATOM 525 C CA . GLY A 1 70 ? 17.203 3.096 -14.766 1 91.44 70 GLY A CA 1
ATOM 526 C C . GLY A 1 70 ? 18.328 3.656 -13.922 1 91.44 70 GLY A C 1
ATOM 527 O O . GLY A 1 70 ? 19.156 4.434 -14.414 1 91.44 70 GLY A O 1
ATOM 528 N N . PHE A 1 71 ? 18.391 3.322 -12.609 1 94.69 71 PHE A N 1
ATOM 529 C CA . PHE A 1 71 ? 19.484 3.729 -11.742 1 94.69 71 PHE A CA 1
ATOM 530 C C . PHE A 1 71 ? 20.031 2.537 -10.953 1 94.69 71 PHE A C 1
ATOM 532 O O . PHE A 1 71 ? 19.516 1.425 -11.07 1 94.69 71 PHE A O 1
ATOM 539 N N . THR A 1 72 ? 21.125 2.771 -10.273 1 96.12 72 THR A N 1
ATOM 540 C CA . THR A 1 72 ? 21.75 1.671 -9.547 1 96.12 72 THR A CA 1
ATOM 541 C C . THR A 1 72 ? 21.656 1.904 -8.039 1 96.12 72 THR A C 1
ATOM 543 O O . THR A 1 72 ? 21.562 3.047 -7.586 1 96.12 72 THR A O 1
ATOM 546 N N . ILE A 1 73 ? 21.531 0.81 -7.359 1 96.38 73 ILE A N 1
ATOM 547 C CA . ILE A 1 73 ? 21.703 0.863 -5.914 1 96.38 73 ILE A CA 1
ATOM 548 C C . ILE A 1 73 ? 23.047 0.238 -5.531 1 96.38 73 ILE A C 1
ATOM 550 O O . ILE A 1 73 ? 23.516 -0.688 -6.199 1 96.38 73 ILE A O 1
ATOM 554 N N . THR A 1 74 ? 23.641 0.784 -4.543 1 95.94 74 THR A N 1
ATOM 555 C CA . THR A 1 74 ? 24.875 0.208 -4.016 1 95.94 74 THR A CA 1
ATOM 556 C C . THR A 1 74 ? 24.656 -0.353 -2.613 1 95.94 74 THR A C 1
ATOM 558 O O . THR A 1 74 ? 24.625 0.399 -1.637 1 95.94 74 THR A O 1
ATOM 561 N N . PRO A 1 75 ? 24.578 -1.673 -2.594 1 94.62 75 PRO A N 1
ATOM 562 C CA . PRO A 1 75 ? 24.328 -2.295 -1.29 1 94.62 75 PRO A CA 1
ATOM 563 C C . PRO A 1 75 ? 25.422 -1.984 -0.272 1 94.62 75 PRO A C 1
ATOM 565 O O . PRO A 1 75 ? 26.562 -1.683 -0.653 1 94.62 75 PRO A O 1
ATOM 568 N N . SER A 1 76 ? 25.078 -2.105 0.93 1 89.31 76 SER A N 1
ATOM 569 C CA . SER A 1 76 ? 26.016 -1.829 2.014 1 89.31 76 SER A CA 1
ATOM 570 C C . SER A 1 76 ? 26.906 -3.029 2.285 1 89.31 76 SER A C 1
ATOM 572 O O . SER A 1 76 ? 27.969 -2.893 2.918 1 89.31 76 SER A O 1
ATOM 574 N N . HIS A 1 77 ? 26.5 -4.156 1.815 1 94.88 77 HIS A N 1
ATOM 575 C CA . HIS A 1 77 ? 27.188 -5.395 2.164 1 94.88 77 HIS A CA 1
ATOM 576 C C . HIS A 1 77 ? 27.188 -6.375 0.994 1 94.88 77 HIS A C 1
ATOM 578 O O . HIS A 1 77 ? 26.344 -6.281 0.1 1 94.88 77 HIS A O 1
ATOM 584 N N . ASP A 1 78 ? 28.203 -7.242 1.04 1 96.81 78 ASP A N 1
ATOM 585 C CA . ASP A 1 78 ? 28.062 -8.484 0.286 1 96.81 78 ASP A CA 1
ATOM 586 C C . ASP A 1 78 ? 27.125 -9.453 1 1 96.81 78 ASP A C 1
ATOM 588 O O . ASP A 1 78 ? 26.297 -9.039 1.812 1 96.81 78 ASP A O 1
ATOM 592 N N . LEU A 1 79 ? 27.203 -10.727 0.75 1 98.12 79 LEU A N 1
ATOM 593 C CA . LEU A 1 79 ? 26.234 -11.68 1.273 1 98.12 79 LEU A CA 1
ATOM 594 C C . LEU A 1 79 ? 26.547 -12.039 2.723 1 98.12 79 LEU A C 1
ATOM 596 O O . LEU A 1 79 ? 25.812 -12.805 3.35 1 98.12 79 LEU A O 1
ATOM 600 N N . ALA A 1 80 ? 27.531 -11.516 3.369 1 97.81 80 ALA A N 1
ATOM 601 C CA . ALA A 1 80 ? 28.016 -11.906 4.688 1 97.81 80 ALA A CA 1
ATOM 602 C C . ALA A 1 80 ? 26.906 -11.836 5.73 1 97.81 80 ALA A C 1
ATOM 604 O O . ALA A 1 80 ? 26.688 -12.797 6.469 1 97.81 80 ALA A O 1
ATOM 605 N N . PRO A 1 81 ? 26.141 -10.773 5.754 1 98.12 81 PRO A N 1
ATOM 606 C CA . PRO A 1 81 ? 25.094 -10.719 6.766 1 98.12 81 PRO A CA 1
ATOM 607 C C . PRO A 1 81 ? 24.031 -11.805 6.57 1 98.12 81 PRO A C 1
ATOM 609 O O . PRO A 1 81 ? 23.422 -12.266 7.543 1 98.12 81 PRO A O 1
ATOM 612 N N . ALA A 1 82 ? 23.797 -12.234 5.371 1 98.31 82 ALA A N 1
ATOM 613 C CA . ALA A 1 82 ? 22.734 -13.18 5.055 1 98.31 82 ALA A CA 1
ATOM 614 C C . ALA A 1 82 ? 23.047 -14.562 5.609 1 98.31 82 ALA A C 1
ATOM 616 O O . ALA A 1 82 ? 22.141 -15.367 5.828 1 98.31 82 ALA A O 1
ATOM 617 N N . TRP A 1 83 ? 24.266 -14.812 5.906 1 98.31 83 TRP A N 1
ATOM 618 C CA . TRP A 1 83 ? 24.672 -16.125 6.406 1 98.31 83 TRP A CA 1
ATOM 619 C C . TRP A 1 83 ? 24.203 -16.328 7.848 1 98.31 83 TRP A C 1
ATOM 621 O O . TRP A 1 83 ? 24.062 -17.453 8.312 1 98.31 83 TRP A O 1
ATOM 631 N N . THR A 1 84 ? 23.891 -15.227 8.578 1 98.25 84 THR A N 1
ATOM 632 C CA . THR A 1 84 ? 23.594 -15.383 9.992 1 98.25 84 THR A CA 1
ATOM 633 C C . THR A 1 84 ? 22.266 -14.688 10.344 1 98.25 84 THR A C 1
ATOM 635 O O . THR A 1 84 ? 21.781 -14.82 11.469 1 98.25 84 THR A O 1
ATOM 638 N N . ALA A 1 85 ? 21.641 -13.992 9.422 1 98.62 85 ALA A N 1
ATOM 639 C CA . ALA A 1 85 ? 20.453 -13.203 9.711 1 98.62 85 ALA A CA 1
ATOM 640 C C . ALA A 1 85 ? 19.297 -14.102 10.125 1 98.62 85 ALA A C 1
ATOM 642 O O . ALA A 1 85 ? 19.203 -15.258 9.703 1 98.62 85 ALA A O 1
ATOM 643 N N . ASP A 1 86 ? 18.391 -13.523 10.945 1 98.56 86 ASP A N 1
ATOM 644 C CA . ASP A 1 86 ? 17.172 -14.227 11.367 1 98.56 86 ASP A CA 1
ATOM 645 C C . ASP A 1 86 ? 16.172 -14.32 10.211 1 98.56 86 ASP A C 1
ATOM 647 O O . ASP A 1 86 ? 15.328 -15.211 10.195 1 98.56 86 ASP A O 1
ATOM 651 N N . LEU A 1 87 ? 16.203 -13.375 9.297 1 98.81 87 LEU A N 1
ATOM 652 C CA . LEU A 1 87 ? 15.414 -13.336 8.078 1 98.81 87 LEU A CA 1
ATOM 653 C C . LEU A 1 87 ? 16.281 -13.031 6.867 1 98.81 87 LEU A C 1
ATOM 655 O O . LEU A 1 87 ? 17.062 -12.07 6.879 1 98.81 87 LEU A O 1
ATOM 659 N N . VAL A 1 88 ? 16.188 -13.875 5.895 1 98.94 88 VAL A N 1
ATOM 660 C CA . VAL A 1 88 ? 16.781 -13.609 4.594 1 98.94 88 VAL A CA 1
ATOM 661 C C . VAL A 1 88 ? 15.695 -13.453 3.539 1 98.94 88 VAL A C 1
ATOM 663 O O . VAL A 1 88 ? 14.93 -14.391 3.289 1 98.94 88 VAL A O 1
ATOM 666 N N . ALA A 1 89 ? 15.625 -12.273 2.947 1 98.88 89 ALA A N 1
ATOM 667 C CA . ALA A 1 89 ? 14.586 -11.977 1.969 1 98.88 89 ALA A CA 1
ATOM 668 C C . ALA A 1 89 ? 15.188 -11.719 0.589 1 98.88 89 ALA A C 1
ATOM 670 O O . ALA A 1 89 ? 16.234 -11.086 0.471 1 98.88 89 ALA A O 1
ATOM 671 N N . VAL A 1 90 ? 14.508 -12.203 -0.427 1 98.75 90 VAL A N 1
ATOM 672 C CA . VAL A 1 90 ? 14.922 -11.969 -1.804 1 98.75 90 VAL A CA 1
ATOM 673 C C . VAL A 1 90 ? 13.977 -10.984 -2.475 1 98.75 90 VAL A C 1
ATOM 675 O O . VAL A 1 90 ? 12.773 -11.25 -2.598 1 98.75 90 VAL A O 1
ATOM 678 N N . VAL A 1 91 ? 14.547 -9.875 -2.949 1 97.94 91 VAL A N 1
ATOM 679 C CA . VAL A 1 91 ? 13.797 -8.844 -3.662 1 97.94 91 VAL A CA 1
ATOM 680 C C . VAL A 1 91 ? 13.531 -9.297 -5.094 1 97.94 91 VAL A C 1
ATOM 682 O O . VAL A 1 91 ? 14.344 -10 -5.695 1 97.94 91 VAL A O 1
ATOM 685 N N . PRO A 1 92 ? 12.352 -8.898 -5.652 1 97.69 92 PRO A N 1
ATOM 686 C CA . PRO A 1 92 ? 12.086 -9.266 -7.043 1 97.69 92 PRO A CA 1
ATOM 687 C C . PRO A 1 92 ? 13.164 -8.766 -8 1 97.69 92 PRO A C 1
ATOM 689 O O . PRO A 1 92 ? 13.719 -7.68 -7.801 1 97.69 92 PRO A O 1
ATOM 692 N N . ASN A 1 93 ? 13.375 -9.531 -9.023 1 94.25 93 ASN A N 1
ATOM 693 C CA . ASN A 1 93 ? 14.359 -9.25 -10.062 1 94.25 93 ASN A CA 1
ATOM 694 C C . ASN A 1 93 ? 13.922 -9.805 -11.414 1 94.25 93 ASN A C 1
ATOM 696 O O . ASN A 1 93 ? 12.75 -10.141 -11.602 1 94.25 93 ASN A O 1
ATOM 700 N N . ASP A 1 94 ? 14.781 -9.922 -12.406 1 88.81 94 ASP A N 1
ATOM 701 C CA . ASP A 1 94 ? 14.422 -10.289 -13.773 1 88.81 94 ASP A CA 1
ATOM 702 C C . ASP A 1 94 ? 14.383 -11.805 -13.945 1 88.81 94 ASP A C 1
ATOM 704 O O . ASP A 1 94 ? 14.352 -12.305 -15.07 1 88.81 94 ASP A O 1
ATOM 708 N N . VAL A 1 95 ? 14.43 -12.57 -12.945 1 90.06 95 VAL A N 1
ATOM 709 C CA . VAL A 1 95 ? 14.219 -14.016 -12.891 1 90.06 95 VAL A CA 1
ATOM 710 C C . VAL A 1 95 ? 15.289 -14.727 -13.711 1 90.06 95 VAL A C 1
ATOM 712 O O . VAL A 1 95 ? 15.008 -15.742 -14.359 1 90.06 95 VAL A O 1
ATOM 715 N N . ARG A 1 96 ? 16.422 -14.094 -13.75 1 87.44 96 ARG A N 1
ATOM 716 C CA . ARG A 1 96 ? 17.562 -14.828 -14.273 1 87.44 96 ARG A CA 1
ATOM 717 C C . ARG A 1 96 ? 18.047 -15.875 -13.273 1 87.44 96 ARG A C 1
ATOM 719 O O . ARG A 1 96 ? 17.641 -15.859 -12.109 1 87.44 96 ARG A O 1
ATOM 726 N N . GLN A 1 97 ? 18.828 -16.812 -13.836 1 92.81 97 GLN A N 1
ATOM 727 C CA . GLN A 1 97 ? 19.391 -17.812 -12.945 1 92.81 97 GLN A CA 1
ATOM 728 C C . GLN A 1 97 ? 20.156 -17.172 -11.789 1 92.81 97 GLN A C 1
ATOM 730 O O . GLN A 1 97 ? 21.031 -16.328 -12.016 1 92.81 97 GLN A O 1
ATOM 735 N N . ALA A 1 98 ? 19.797 -17.578 -10.586 1 96.56 98 ALA A N 1
ATOM 736 C CA . ALA A 1 98 ? 20.438 -17 -9.406 1 96.56 98 ALA A CA 1
ATOM 737 C C . ALA A 1 98 ? 21.875 -17.516 -9.242 1 96.56 98 ALA A C 1
ATOM 739 O O . ALA A 1 98 ? 22.141 -18.688 -9.508 1 96.56 98 ALA A O 1
ATOM 740 N N . PRO A 1 99 ? 22.797 -16.656 -8.828 1 96.88 99 PRO A N 1
ATOM 741 C CA . PRO A 1 99 ? 24.141 -17.125 -8.531 1 96.88 99 PRO A CA 1
ATOM 742 C C . PRO A 1 99 ? 24.172 -18.234 -7.477 1 96.88 99 PRO A C 1
ATOM 744 O O . PRO A 1 99 ? 23.375 -18.219 -6.539 1 96.88 99 PRO A O 1
ATOM 747 N N . ALA A 1 100 ? 25.141 -19.125 -7.617 1 97.75 100 ALA A N 1
ATOM 748 C CA . ALA A 1 100 ? 25.25 -20.281 -6.723 1 97.75 100 ALA A CA 1
ATOM 749 C C . ALA A 1 100 ? 25.391 -19.828 -5.27 1 97.75 100 ALA A C 1
ATOM 751 O O . ALA A 1 100 ? 24.844 -20.469 -4.363 1 97.75 100 ALA A O 1
ATOM 752 N N . GLU A 1 101 ? 26.078 -18.766 -5.074 1 97.88 101 GLU A N 1
ATOM 753 C CA . GLU A 1 101 ? 26.328 -18.281 -3.719 1 97.88 101 GLU A CA 1
ATOM 754 C C . GLU A 1 101 ? 25.031 -17.859 -3.047 1 97.88 101 GLU A C 1
ATOM 756 O O . GLU A 1 101 ? 24.844 -18.047 -1.842 1 97.88 101 GLU A O 1
ATOM 761 N N . VAL A 1 102 ? 24.141 -17.25 -3.789 1 98.5 102 VAL A N 1
ATOM 762 C CA . VAL A 1 102 ? 22.844 -16.828 -3.26 1 98.5 102 VAL A CA 1
ATOM 763 C C . VAL A 1 102 ? 22.016 -18.047 -2.865 1 98.5 102 VAL A C 1
ATOM 765 O O . VAL A 1 102 ? 21.406 -18.078 -1.794 1 98.5 102 VAL A O 1
ATOM 768 N N . LEU A 1 103 ? 22.062 -19.078 -3.727 1 98.75 103 LEU A N 1
ATOM 769 C CA . LEU A 1 103 ? 21.312 -20.297 -3.443 1 98.75 103 LEU A CA 1
ATOM 770 C C . LEU A 1 103 ? 21.859 -20.984 -2.191 1 98.75 103 LEU A C 1
ATOM 772 O O . LEU A 1 103 ? 21.094 -21.469 -1.366 1 98.75 103 LEU A O 1
ATOM 776 N N . ASP A 1 104 ? 23.141 -20.984 -2.025 1 98.69 104 ASP A N 1
ATOM 777 C CA . ASP A 1 104 ? 23.766 -21.578 -0.852 1 98.69 104 ASP A CA 1
ATOM 778 C C . ASP A 1 104 ? 23.344 -20.859 0.426 1 98.69 104 ASP A C 1
ATOM 780 O O . ASP A 1 104 ? 23.047 -21.5 1.437 1 98.69 104 ASP A O 1
ATOM 784 N N . VAL A 1 105 ? 23.344 -19.578 0.373 1 98.69 105 VAL A N 1
ATOM 785 C CA . VAL A 1 105 ? 22.984 -18.766 1.537 1 98.69 105 VAL A CA 1
ATOM 786 C C . VAL A 1 105 ? 21.531 -19.047 1.924 1 98.69 105 VAL A C 1
ATOM 788 O O . VAL A 1 105 ? 21.219 -19.156 3.109 1 98.69 105 VAL A O 1
ATOM 791 N N . LEU A 1 106 ? 20.656 -19.125 0.94 1 98.88 106 LEU A N 1
ATOM 792 C CA . LEU A 1 106 ? 19.25 -19.375 1.194 1 98.88 106 LEU A CA 1
ATOM 793 C C . LEU A 1 106 ? 19.047 -20.75 1.816 1 98.88 106 LEU A C 1
ATOM 795 O O . LEU A 1 106 ? 18.297 -20.891 2.793 1 98.88 106 LEU A O 1
ATOM 799 N N . ARG A 1 107 ? 19.688 -21.781 1.285 1 98.81 107 ARG A N 1
ATOM 800 C CA . ARG A 1 107 ? 19.594 -23.125 1.845 1 98.81 107 ARG A CA 1
ATOM 801 C C . ARG A 1 107 ? 20.125 -23.156 3.273 1 98.81 107 ARG A C 1
ATOM 803 O O . ARG A 1 107 ? 19.516 -23.766 4.152 1 98.81 107 ARG A O 1
ATOM 810 N N . HIS A 1 108 ? 21.219 -22.516 3.459 1 98.81 108 HIS A N 1
ATOM 811 C CA . HIS A 1 108 ? 21.828 -22.469 4.785 1 98.81 108 HIS A CA 1
ATOM 812 C C . HIS A 1 108 ? 20.906 -21.781 5.789 1 98.81 108 HIS A C 1
ATOM 814 O O . HIS A 1 108 ? 20.75 -22.266 6.918 1 98.81 108 HIS A O 1
ATOM 820 N N . ALA A 1 109 ? 20.344 -20.625 5.406 1 98.75 109 ALA A N 1
ATOM 821 C CA . ALA A 1 109 ? 19.422 -19.922 6.27 1 98.75 109 ALA A CA 1
ATOM 822 C C . ALA A 1 109 ? 18.25 -20.812 6.684 1 98.75 109 ALA A C 1
ATOM 824 O O . ALA A 1 109 ? 17.906 -20.891 7.863 1 98.75 109 ALA A O 1
ATOM 825 N N . HIS A 1 110 ? 17.703 -21.516 5.699 1 98.5 110 HIS A N 1
ATOM 826 C CA . HIS A 1 110 ? 16.594 -22.422 5.973 1 98.5 110 HIS A CA 1
ATOM 827 C C . HIS A 1 110 ? 17.031 -23.547 6.914 1 98.5 110 HIS A C 1
ATOM 829 O O . HIS A 1 110 ? 16.297 -23.891 7.852 1 98.5 110 HIS A O 1
ATOM 835 N N . ASP A 1 111 ? 18.188 -24.094 6.715 1 98.19 111 ASP A N 1
ATOM 836 C CA . ASP A 1 111 ? 18.703 -25.219 7.496 1 98.19 111 ASP A CA 1
ATOM 837 C C . ASP A 1 111 ? 18.906 -24.828 8.953 1 98.19 111 ASP A C 1
ATOM 839 O O . ASP A 1 111 ? 18.734 -25.641 9.859 1 98.19 111 ASP A O 1
ATOM 843 N N . ARG A 1 112 ? 19.25 -23.656 9.156 1 96.94 112 ARG A N 1
ATOM 844 C CA . ARG A 1 112 ? 19.516 -23.234 10.531 1 96.94 112 ARG A CA 1
ATOM 845 C C . ARG A 1 112 ? 18.25 -22.75 11.203 1 96.94 112 ARG A C 1
ATOM 847 O O . ARG A 1 112 ? 18.281 -22.266 12.344 1 96.94 112 ARG A O 1
ATOM 854 N N . GLY A 1 113 ? 17.125 -22.688 10.508 1 97.12 113 GLY A N 1
ATOM 855 C CA . GLY A 1 113 ? 15.836 -22.375 11.094 1 97.12 113 GLY A CA 1
ATOM 856 C C . GLY A 1 113 ? 15.453 -20.922 10.938 1 97.12 113 GLY A C 1
ATOM 857 O O . GLY A 1 113 ? 14.453 -20.469 11.508 1 97.12 113 GLY A O 1
ATOM 858 N N . ALA A 1 114 ? 16.234 -20.156 10.156 1 98.25 114 ALA A N 1
ATOM 859 C CA . ALA A 1 114 ? 15.914 -18.75 9.891 1 98.25 114 ALA A CA 1
ATOM 860 C C . ALA A 1 114 ? 14.719 -18.641 8.945 1 98.25 114 ALA A C 1
ATOM 862 O O . ALA A 1 114 ? 14.375 -19.594 8.25 1 98.25 114 ALA A O 1
ATOM 863 N N . TRP A 1 115 ? 14.07 -17.516 9.031 1 98.56 115 TRP A N 1
ATOM 864 C CA . TRP A 1 115 ? 13.055 -17.188 8.039 1 98.56 115 TRP A CA 1
ATOM 865 C C . TRP A 1 115 ? 13.688 -16.953 6.668 1 98.56 115 TRP A C 1
ATOM 867 O O . TRP A 1 115 ? 14.727 -16.312 6.566 1 98.56 115 TRP A O 1
ATOM 877 N N . VAL A 1 116 ? 13.078 -17.516 5.688 1 98.88 116 VAL A N 1
ATOM 878 C CA . VAL A 1 116 ? 13.383 -17.219 4.293 1 98.88 116 VAL A CA 1
ATOM 879 C C . VAL A 1 116 ? 12.148 -16.656 3.598 1 98.88 116 VAL A C 1
ATOM 881 O O . VAL A 1 116 ? 11.062 -17.25 3.664 1 98.88 116 VAL A O 1
ATOM 884 N N . MET A 1 117 ? 12.344 -15.492 2.896 1 98.81 117 MET A N 1
ATOM 885 C CA . MET A 1 117 ? 11.188 -14.781 2.355 1 98.81 117 MET A CA 1
ATOM 886 C C . MET A 1 117 ? 11.43 -14.383 0.901 1 98.81 117 MET A C 1
ATOM 888 O O . MET A 1 117 ? 12.531 -13.969 0.537 1 98.81 117 MET A O 1
ATOM 892 N N . SER A 1 118 ? 10.438 -14.617 0.102 1 98.75 118 SER A N 1
ATOM 893 C CA . SER A 1 118 ? 10.461 -14.055 -1.247 1 98.75 118 SER A CA 1
ATOM 894 C C . SER A 1 118 ? 9.32 -13.062 -1.449 1 98.75 118 SER A C 1
ATOM 896 O O . SER A 1 118 ? 8.227 -13.25 -0.913 1 98.75 118 SER A O 1
ATOM 898 N N . VAL A 1 119 ? 9.625 -12.055 -2.209 1 98.38 119 VAL A N 1
ATOM 899 C CA . VAL A 1 119 ? 8.625 -11.086 -2.643 1 98.38 119 VAL A CA 1
ATOM 900 C C . VAL A 1 119 ? 8.508 -11.109 -4.164 1 98.38 119 VAL A C 1
ATOM 902 O O . VAL A 1 119 ? 9.508 -10.992 -4.875 1 98.38 119 VAL A O 1
ATOM 905 N N . CYS A 1 120 ? 7.16 -11.305 -4.625 1 98 120 CYS A N 1
ATOM 906 C CA . CYS A 1 120 ? 6.918 -11.32 -6.062 1 98 120 CYS A CA 1
ATOM 907 C C . CYS A 1 120 ? 7.828 -12.32 -6.758 1 98 120 CYS A C 1
ATOM 909 O O . CYS A 1 120 ? 7.855 -13.5 -6.395 1 98 120 CYS A O 1
ATOM 911 N N . THR A 1 121 ? 8.633 -11.945 -7.746 1 98.19 121 THR A N 1
ATOM 912 C CA . THR A 1 121 ? 9.422 -12.859 -8.562 1 98.19 121 THR A CA 1
ATOM 913 C C . THR A 1 121 ? 10.609 -13.398 -7.777 1 98.19 121 THR A C 1
ATOM 915 O O . THR A 1 121 ? 11.312 -14.297 -8.242 1 98.19 121 THR A O 1
ATOM 918 N N . GLY A 1 122 ? 10.828 -12.93 -6.555 1 98.5 122 GLY A N 1
ATOM 919 C CA . GLY A 1 122 ? 11.82 -13.562 -5.695 1 98.5 122 GLY A CA 1
ATOM 920 C C . GLY A 1 122 ? 11.555 -15.031 -5.457 1 98.5 122 GLY A C 1
ATOM 921 O O . GLY A 1 122 ? 12.461 -15.789 -5.105 1 98.5 122 GLY A O 1
ATOM 922 N N . ALA A 1 123 ? 10.367 -15.438 -5.676 1 98.69 123 ALA A N 1
ATOM 923 C CA . ALA A 1 123 ? 9.953 -16.828 -5.461 1 98.69 123 ALA A CA 1
ATOM 924 C C . ALA A 1 123 ? 10.719 -17.766 -6.383 1 98.69 123 ALA A C 1
ATOM 926 O O . ALA A 1 123 ? 10.961 -18.922 -6.031 1 98.69 123 ALA A O 1
ATOM 927 N N . PHE A 1 124 ? 11.094 -17.281 -7.555 1 98.75 124 PHE A N 1
ATOM 928 C CA . PHE A 1 124 ? 11.828 -18.125 -8.492 1 98.75 124 PHE A CA 1
ATOM 929 C C . PHE A 1 124 ? 13.188 -18.516 -7.914 1 98.75 124 PHE A C 1
ATOM 931 O O . PHE A 1 124 ? 13.656 -19.641 -8.109 1 98.75 124 PHE A O 1
ATOM 938 N N . THR A 1 125 ? 13.812 -17.578 -7.195 1 98.75 125 THR A N 1
ATOM 939 C CA . THR A 1 125 ? 15.094 -17.859 -6.559 1 98.75 125 THR A CA 1
ATOM 940 C C . THR A 1 125 ? 14.938 -18.922 -5.465 1 98.75 125 THR A C 1
ATOM 942 O O . THR A 1 125 ? 15.766 -19.812 -5.34 1 98.75 125 THR A O 1
ATOM 945 N N . LEU A 1 126 ? 13.867 -18.812 -4.676 1 98.81 126 LEU A N 1
ATOM 946 C CA . LEU A 1 126 ? 13.602 -19.844 -3.68 1 98.81 126 LEU A CA 1
ATOM 947 C C . LEU A 1 126 ? 13.352 -21.203 -4.348 1 98.81 126 LEU A C 1
ATOM 949 O O . LEU A 1 126 ? 13.781 -22.234 -3.832 1 98.81 126 LEU A O 1
ATOM 953 N N . GLY A 1 127 ? 12.602 -21.141 -5.473 1 98.81 127 GLY A N 1
ATOM 954 C CA . GLY A 1 127 ? 12.414 -22.344 -6.246 1 98.81 127 GLY A CA 1
ATOM 955 C C . GLY A 1 127 ? 13.719 -22.984 -6.695 1 98.81 127 GLY A C 1
ATOM 956 O O . GLY A 1 127 ? 13.922 -24.188 -6.547 1 98.81 127 GLY A O 1
ATOM 957 N N . GLU A 1 128 ? 14.641 -22.188 -7.223 1 98.62 128 GLU A N 1
ATOM 958 C CA . GLU A 1 128 ? 15.953 -22.656 -7.664 1 98.62 128 GLU A CA 1
ATOM 959 C C . GLU A 1 128 ? 16.75 -23.25 -6.5 1 98.62 128 GLU A C 1
ATOM 961 O O . GLU A 1 128 ? 17.531 -24.172 -6.684 1 98.62 128 GLU A O 1
ATOM 966 N N . ALA A 1 129 ? 16.484 -22.719 -5.336 1 98.69 129 ALA A N 1
ATOM 967 C CA . ALA A 1 129 ? 17.188 -23.188 -4.145 1 98.69 129 ALA A CA 1
ATOM 968 C C . ALA A 1 129 ? 16.562 -24.484 -3.635 1 98.69 129 ALA A C 1
ATOM 970 O O . ALA A 1 129 ? 17.062 -25.094 -2.678 1 98.69 129 ALA A O 1
ATOM 971 N N . GLY A 1 130 ? 15.438 -24.906 -4.246 1 98.56 130 GLY A N 1
ATOM 972 C CA . GLY A 1 130 ? 14.766 -26.125 -3.826 1 98.56 130 GLY A CA 1
ATOM 973 C C . GLY A 1 130 ? 13.898 -25.938 -2.596 1 98.56 130 GLY A C 1
ATOM 974 O O . GLY A 1 130 ? 13.461 -26.922 -1.983 1 98.56 130 GLY A O 1
ATOM 975 N N . LEU A 1 131 ? 13.617 -24.75 -2.297 1 98.81 131 LEU A N 1
ATOM 976 C CA . LEU A 1 131 ? 12.953 -24.453 -1.03 1 98.81 131 LEU A CA 1
ATOM 977 C C . LEU A 1 131 ? 11.438 -24.422 -1.203 1 98.81 131 LEU A C 1
ATOM 979 O O . LEU A 1 131 ? 10.703 -24.297 -0.224 1 98.81 131 LEU A O 1
ATOM 983 N N . LEU A 1 132 ? 10.961 -24.562 -2.461 1 98.75 132 LEU A N 1
ATOM 984 C CA . LEU A 1 132 ? 9.516 -24.516 -2.688 1 98.75 132 LEU A CA 1
ATOM 985 C C . LEU A 1 132 ? 8.961 -25.906 -2.979 1 98.75 132 LEU A C 1
ATOM 987 O O . LEU A 1 132 ? 7.75 -26.078 -3.092 1 98.75 132 LEU A O 1
ATOM 991 N N . ASP A 1 133 ? 9.812 -26.969 -3.037 1 98.44 133 ASP A N 1
ATOM 992 C CA . ASP A 1 133 ? 9.375 -28.328 -3.395 1 98.44 133 ASP A CA 1
ATOM 993 C C . ASP A 1 133 ? 8.375 -28.859 -2.381 1 98.44 133 ASP A C 1
ATOM 995 O O . ASP A 1 133 ? 8.664 -28.922 -1.185 1 98.44 133 ASP A O 1
ATOM 999 N N . ASP A 1 134 ? 7.195 -29.188 -2.904 1 98.31 134 ASP A N 1
ATOM 1000 C CA . ASP A 1 134 ? 6.094 -29.797 -2.16 1 98.31 134 ASP A CA 1
ATOM 1001 C C . ASP A 1 134 ? 5.57 -28.844 -1.086 1 98.31 134 ASP A C 1
ATOM 1003 O O . ASP A 1 134 ? 5.02 -29.281 -0.073 1 98.31 134 ASP A O 1
ATOM 1007 N N . ARG A 1 135 ? 5.789 -27.609 -1.307 1 98.19 135 ARG A N 1
ATOM 1008 C CA . ARG A 1 135 ? 5.336 -26.578 -0.372 1 98.19 135 ARG A CA 1
ATOM 1009 C C . ARG A 1 135 ? 4.324 -25.641 -1.028 1 98.19 135 ARG A C 1
ATOM 1011 O O . ARG A 1 135 ? 4.465 -25.297 -2.201 1 98.19 135 ARG A O 1
ATOM 1018 N N . ARG A 1 136 ? 3.301 -25.312 -0.215 1 98.25 136 ARG A N 1
ATOM 1019 C CA . ARG A 1 136 ? 2.434 -24.219 -0.677 1 98.25 136 ARG A CA 1
ATOM 1020 C C . ARG A 1 136 ? 3.197 -22.906 -0.77 1 98.25 136 ARG A C 1
ATOM 1022 O O . ARG A 1 136 ? 3.986 -22.578 0.119 1 98.25 136 ARG A O 1
ATOM 1029 N N . CYS A 1 137 ? 3.078 -22.219 -1.861 1 98.56 137 CYS A N 1
ATOM 1030 C CA . CYS A 1 137 ? 3.771 -20.953 -2.08 1 98.56 137 CYS A CA 1
ATOM 1031 C C . CYS A 1 137 ? 2.996 -20.062 -3.045 1 98.56 137 CYS A C 1
ATOM 1033 O O . CYS A 1 137 ? 1.938 -20.453 -3.543 1 98.56 137 CYS A O 1
ATOM 1035 N N . THR A 1 138 ? 3.434 -18.812 -3.207 1 98.19 138 THR A N 1
ATOM 1036 C CA . THR A 1 138 ? 2.799 -17.906 -4.148 1 98.19 138 THR A CA 1
ATOM 1037 C C . THR A 1 138 ? 3.811 -16.906 -4.699 1 98.19 138 THR A C 1
ATOM 1039 O O . THR A 1 138 ? 4.988 -16.938 -4.34 1 98.19 138 THR A O 1
ATOM 1042 N N . THR A 1 139 ? 3.469 -16.172 -5.664 1 98.2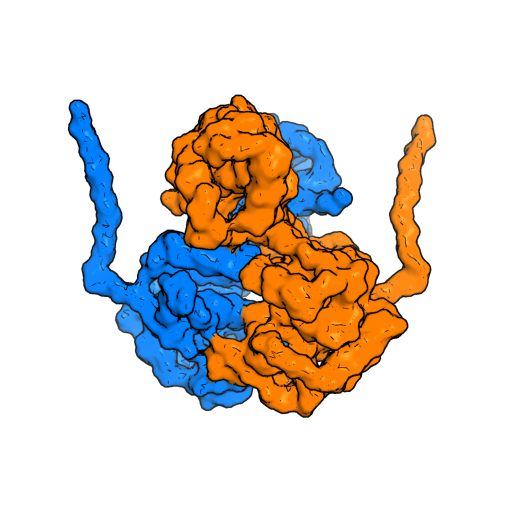5 139 THR A N 1
ATOM 1043 C CA . THR A 1 139 ? 4.148 -15.039 -6.285 1 98.25 139 THR A CA 1
ATOM 1044 C C . THR A 1 139 ? 3.143 -14.07 -6.906 1 98.25 139 THR A C 1
ATOM 1046 O O . THR A 1 139 ? 1.937 -14.195 -6.684 1 98.25 139 THR A O 1
ATOM 1049 N N . HIS A 1 140 ? 3.588 -13.039 -7.551 1 96.94 140 HIS A N 1
ATOM 1050 C CA . HIS A 1 140 ? 2.684 -12.156 -8.273 1 96.94 140 HIS A CA 1
ATOM 1051 C C . HIS A 1 140 ? 1.833 -12.938 -9.273 1 96.94 140 HIS A C 1
ATOM 1053 O O . HIS A 1 140 ? 2.334 -13.836 -9.953 1 96.94 140 HIS A O 1
ATOM 1059 N N . TRP A 1 141 ? 0.587 -12.547 -9.406 1 92.44 141 TRP A N 1
ATOM 1060 C CA . TRP A 1 141 ? -0.382 -13.305 -10.188 1 92.44 141 TRP A CA 1
ATOM 1061 C C . TRP A 1 141 ? 0.074 -13.453 -11.633 1 92.44 141 TRP A C 1
ATOM 1063 O O . TRP A 1 141 ? -0.219 -14.453 -12.289 1 92.44 141 TRP A O 1
ATOM 1073 N N . ARG A 1 142 ? 0.803 -12.508 -12.141 1 92.94 142 ARG A N 1
ATOM 1074 C CA . ARG A 1 142 ? 1.271 -12.547 -13.523 1 92.94 142 ARG A CA 1
ATOM 1075 C C . ARG A 1 142 ? 2.266 -13.68 -13.727 1 92.94 142 ARG A C 1
ATOM 1077 O O . ARG A 1 142 ? 2.514 -14.094 -14.867 1 92.94 142 ARG A O 1
ATOM 1084 N N . TYR A 1 143 ? 2.848 -14.148 -12.602 1 96.25 143 TYR A N 1
ATOM 1085 C CA . TYR A 1 143 ? 3.959 -15.078 -12.758 1 96.25 143 TYR A CA 1
ATOM 1086 C C . TYR A 1 143 ? 3.635 -16.422 -12.133 1 96.25 143 TYR A C 1
ATOM 1088 O O . TYR A 1 143 ? 4.477 -17.328 -12.117 1 96.25 143 TYR A O 1
ATOM 1096 N N . THR A 1 144 ? 2.453 -16.594 -11.664 1 95.69 144 THR A N 1
ATOM 1097 C CA . THR A 1 144 ? 2.127 -17.844 -10.969 1 95.69 144 THR A CA 1
ATOM 1098 C C . THR A 1 144 ? 2.205 -19.031 -11.914 1 95.69 144 THR A C 1
ATOM 1100 O O . THR A 1 144 ? 2.717 -20.094 -11.547 1 95.69 144 THR A O 1
ATOM 1103 N N . ASP A 1 145 ? 1.728 -18.859 -13.172 1 93.44 145 ASP A N 1
ATOM 1104 C CA . ASP A 1 145 ? 1.799 -19.953 -14.141 1 93.44 145 ASP A CA 1
ATOM 1105 C C . ASP A 1 145 ? 3.248 -20.297 -14.477 1 93.44 145 ASP A C 1
ATOM 1107 O O . ASP A 1 145 ? 3.611 -21.469 -14.547 1 93.44 145 ASP A O 1
ATOM 1111 N N . SER A 1 146 ? 4.035 -19.266 -14.648 1 96.88 146 SER A N 1
ATOM 1112 C CA . SER A 1 146 ? 5.445 -19.469 -14.961 1 96.88 146 SER A CA 1
ATOM 1113 C C . SER A 1 146 ? 6.172 -20.156 -13.812 1 96.88 146 SER A C 1
ATOM 1115 O O . SER A 1 146 ? 7.008 -21.031 -14.039 1 96.88 146 SER A O 1
ATOM 1117 N N . LEU A 1 147 ? 5.852 -19.75 -12.594 1 97.81 147 LEU A N 1
ATOM 1118 C CA . LEU A 1 147 ? 6.473 -20.359 -11.43 1 97.81 147 LEU A CA 1
ATOM 1119 C C . LEU A 1 147 ? 6.113 -21.844 -11.344 1 97.81 147 LEU A C 1
ATOM 1121 O O . LEU A 1 147 ? 6.988 -22.688 -11.125 1 97.81 147 LEU A O 1
ATOM 1125 N N . ALA A 1 148 ? 4.891 -22.188 -11.594 1 96.81 148 ALA A N 1
ATOM 1126 C CA . ALA A 1 148 ? 4.418 -23.578 -11.531 1 96.81 148 ALA A CA 1
ATOM 1127 C C . ALA A 1 148 ? 5.062 -24.422 -12.625 1 96.81 148 ALA A C 1
ATOM 1129 O O . ALA A 1 148 ? 5.387 -25.594 -12.406 1 96.81 148 ALA A O 1
ATOM 1130 N N . ALA A 1 149 ? 5.223 -23.812 -13.773 1 97.12 149 ALA A N 1
ATOM 1131 C CA . ALA A 1 149 ? 5.824 -24.516 -14.898 1 97.12 149 ALA A CA 1
ATOM 1132 C C . ALA A 1 149 ? 7.297 -24.812 -14.633 1 97.12 149 ALA A C 1
ATOM 1134 O O . ALA A 1 149 ? 7.777 -25.906 -14.945 1 97.12 149 ALA A O 1
ATOM 1135 N N . ARG A 1 150 ? 8 -23.922 -14.062 1 97.69 150 ARG A N 1
ATOM 1136 C CA . ARG A 1 150 ? 9.438 -24.062 -13.852 1 97.69 150 ARG A CA 1
ATOM 1137 C C . ARG A 1 150 ? 9.727 -24.969 -12.664 1 97.69 150 ARG A C 1
ATOM 1139 O O . ARG A 1 150 ? 10.75 -25.672 -12.641 1 97.69 150 ARG A O 1
ATOM 1146 N N . PHE A 1 151 ? 8.867 -24.938 -11.688 1 98.38 151 PHE A N 1
ATOM 1147 C CA . PHE A 1 151 ? 9.031 -25.75 -10.484 1 98.38 151 PHE A CA 1
ATOM 1148 C C . PHE A 1 151 ? 7.785 -26.594 -10.234 1 98.38 151 PHE A C 1
ATOM 1150 O O . PHE A 1 151 ? 7.008 -26.297 -9.32 1 98.38 151 PHE A O 1
ATOM 1157 N N . PRO A 1 152 ? 7.676 -27.719 -10.844 1 97.88 152 PRO A N 1
ATOM 1158 C CA . PRO A 1 152 ? 6.43 -28.484 -10.883 1 97.88 152 PRO A CA 1
ATOM 1159 C C . PRO A 1 152 ? 6.066 -29.094 -9.523 1 97.88 152 PRO A C 1
ATOM 1161 O O . PRO A 1 152 ? 4.914 -29.469 -9.305 1 97.88 152 PRO A O 1
ATOM 1164 N N . ARG A 1 153 ? 7.016 -29.219 -8.602 1 98.38 153 ARG A N 1
ATOM 1165 C CA . ARG A 1 153 ? 6.711 -29.781 -7.293 1 98.38 153 ARG A CA 1
ATOM 1166 C C . ARG A 1 153 ? 6.18 -28.719 -6.344 1 98.38 153 ARG A C 1
ATOM 1168 O O . ARG A 1 153 ? 5.629 -29.031 -5.285 1 98.38 153 ARG A O 1
ATOM 1175 N N . ALA A 1 154 ? 6.375 -27.469 -6.645 1 98.56 154 ALA A N 1
ATOM 1176 C CA . ALA A 1 154 ? 5.816 -26.391 -5.832 1 98.56 154 ALA A CA 1
ATOM 1177 C C . ALA A 1 154 ? 4.293 -26.359 -5.926 1 98.56 154 ALA A C 1
ATOM 1179 O O . ALA A 1 154 ? 3.729 -26.562 -7.004 1 98.56 154 ALA A O 1
ATOM 1180 N N . LYS A 1 155 ? 3.605 -26.156 -4.82 1 98.44 155 LYS A N 1
ATOM 1181 C CA . LYS A 1 155 ? 2.154 -26 -4.797 1 98.44 155 LYS A CA 1
ATOM 1182 C C . LYS A 1 155 ? 1.763 -24.516 -4.828 1 98.44 155 LYS A C 1
ATOM 1184 O O . LYS A 1 155 ? 1.462 -23.938 -3.791 1 98.44 155 LYS A O 1
ATOM 1189 N N . VAL A 1 156 ? 1.688 -23.969 -6.023 1 97.69 156 VAL A N 1
ATOM 1190 C CA . VAL A 1 156 ? 1.528 -22.531 -6.219 1 97.69 156 VAL A CA 1
ATOM 1191 C C . VAL A 1 156 ? 0.063 -22.141 -6.035 1 97.69 156 VAL A C 1
ATOM 1193 O O . VAL A 1 156 ? -0.817 -22.672 -6.719 1 97.69 156 VAL A O 1
ATOM 1196 N N . ASP A 1 157 ? -0.233 -21.25 -5.082 1 95 157 ASP A N 1
ATOM 1197 C CA . ASP A 1 157 ? -1.556 -20.672 -4.863 1 95 157 ASP A CA 1
ATOM 1198 C C . ASP A 1 157 ? -1.654 -19.281 -5.48 1 95 157 ASP A C 1
ATOM 1200 O O . ASP A 1 157 ? -1.073 -18.328 -4.961 1 95 157 ASP A O 1
ATOM 1204 N N . PRO A 1 158 ? -2.402 -19.125 -6.551 1 91.94 158 PRO A N 1
ATOM 1205 C CA . PRO A 1 158 ? -2.443 -17.828 -7.242 1 91.94 158 PRO A CA 1
ATOM 1206 C C . PRO A 1 158 ? -3.414 -16.844 -6.594 1 91.94 158 PRO A C 1
ATOM 1208 O O . PRO A 1 158 ? -3.482 -15.688 -7 1 91.94 158 PRO A O 1
ATOM 1211 N N . GLY A 1 159 ? -4.09 -17.188 -5.551 1 89.25 159 GLY A N 1
ATOM 1212 C CA . GLY A 1 159 ? -5.207 -16.375 -5.094 1 89.25 159 GLY A CA 1
ATOM 1213 C C . GLY A 1 159 ? -4.914 -15.633 -3.801 1 89.25 159 GLY A C 1
ATOM 1214 O O . GLY A 1 159 ? -5.758 -14.875 -3.309 1 89.25 159 GLY A O 1
ATOM 1215 N N . VAL A 1 160 ? -3.715 -15.836 -3.254 1 91.38 160 VAL A N 1
ATOM 1216 C CA . VAL A 1 160 ? -3.467 -15.328 -1.911 1 91.38 160 VAL A CA 1
ATOM 1217 C C . VAL A 1 160 ? -2.387 -14.25 -1.961 1 91.38 160 VAL A C 1
ATOM 1219 O O . VAL A 1 160 ? -1.564 -14.227 -2.879 1 91.38 160 VAL A O 1
ATOM 1222 N N . LEU A 1 161 ? -2.406 -13.391 -0.961 1 94.94 161 LEU A N 1
ATOM 1223 C CA . LEU A 1 161 ? -1.425 -12.32 -0.896 1 94.94 161 LEU A CA 1
ATOM 1224 C C . LEU A 1 161 ? -0.059 -12.852 -0.478 1 94.94 161 LEU A C 1
ATOM 1226 O O . LEU A 1 161 ? 0.973 -12.352 -0.932 1 94.94 161 LEU A O 1
ATOM 1230 N N . TYR A 1 162 ? -0.08 -13.797 0.387 1 97.19 162 TYR A N 1
ATOM 1231 C CA . TYR A 1 162 ? 1.144 -14.438 0.856 1 97.19 162 TYR A CA 1
ATOM 1232 C C . TYR A 1 162 ? 0.853 -15.82 1.427 1 97.19 162 TYR A C 1
ATOM 1234 O O . TYR A 1 162 ? -0.303 -16.156 1.693 1 97.19 162 TYR A O 1
ATOM 1242 N N . VAL A 1 163 ? 1.907 -16.641 1.51 1 97.25 163 VAL A N 1
ATOM 1243 C CA . VAL A 1 163 ? 1.833 -17.984 2.088 1 97.25 163 VAL A CA 1
ATOM 1244 C C . VAL A 1 163 ? 2.951 -18.172 3.111 1 97.25 163 VAL A C 1
ATOM 1246 O O . VAL A 1 163 ? 4.09 -17.75 2.877 1 97.25 163 VAL A O 1
ATOM 1249 N N . VAL A 1 164 ? 2.566 -18.703 4.23 1 95.88 164 VAL A N 1
ATOM 1250 C CA . VAL A 1 164 ? 3.537 -19.125 5.23 1 95.88 164 VAL A CA 1
ATOM 1251 C C . VAL A 1 164 ? 3.557 -20.656 5.309 1 95.88 164 VAL A C 1
ATOM 1253 O O . VAL A 1 164 ? 2.531 -21.281 5.586 1 95.88 164 VAL A O 1
ATOM 1256 N N . ASP A 1 165 ? 4.656 -21.219 5.039 1 97.38 165 ASP A N 1
ATOM 1257 C CA . ASP A 1 165 ? 4.875 -22.656 5.191 1 97.38 165 ASP A CA 1
ATOM 1258 C C . ASP A 1 165 ? 6.141 -22.938 6 1 97.38 165 ASP A C 1
ATOM 1260 O O . ASP A 1 165 ? 7.246 -22.953 5.453 1 97.38 165 ASP A O 1
ATOM 1264 N N . GLY A 1 166 ? 5.914 -23.188 7.348 1 95.81 166 GLY A N 1
ATOM 1265 C CA . GLY A 1 166 ? 7.082 -23.234 8.219 1 95.81 166 GLY A CA 1
ATOM 1266 C C . GLY A 1 166 ? 7.797 -21.891 8.312 1 95.81 166 GLY A C 1
ATOM 1267 O O . GLY A 1 166 ? 7.188 -20.875 8.641 1 95.81 166 GLY A O 1
ATOM 1268 N N . THR A 1 167 ? 9.133 -21.938 7.918 1 97.5 167 THR A N 1
ATOM 1269 C CA . THR A 1 167 ? 9.898 -20.688 7.977 1 97.5 167 THR A CA 1
ATOM 1270 C C . THR A 1 167 ? 10.062 -20.094 6.582 1 97.5 167 THR A C 1
ATOM 1272 O O . THR A 1 167 ? 10.867 -19.172 6.387 1 97.5 167 THR A O 1
ATOM 1275 N N . VAL A 1 168 ? 9.32 -20.594 5.645 1 98.69 168 VAL A N 1
ATOM 1276 C CA . VAL A 1 168 ? 9.367 -20.078 4.277 1 98.69 168 VAL A CA 1
ATOM 1277 C C . VAL A 1 168 ? 8.148 -19.203 4.012 1 98.69 168 VAL A C 1
ATOM 1279 O O . VAL A 1 168 ? 7.008 -19.656 4.121 1 98.69 168 VAL A O 1
ATOM 1282 N N . LEU A 1 169 ? 8.422 -17.969 3.689 1 98.62 169 LEU A N 1
ATOM 1283 C CA . LEU A 1 169 ? 7.398 -16.969 3.363 1 98.62 169 LEU A CA 1
ATOM 1284 C C . LEU A 1 169 ? 7.469 -16.578 1.892 1 98.62 169 LEU A C 1
ATOM 1286 O O . LEU A 1 169 ? 8.539 -16.234 1.39 1 98.62 169 LEU A O 1
ATOM 1290 N N . THR A 1 170 ? 6.363 -16.703 1.231 1 98.75 170 THR A N 1
ATOM 1291 C CA . THR A 1 170 ? 6.285 -16.219 -0.139 1 98.75 170 THR A CA 1
ATOM 1292 C C . THR A 1 170 ? 5.137 -15.219 -0.291 1 98.75 170 THR A C 1
ATOM 1294 O O . THR A 1 170 ? 4.039 -15.445 0.224 1 98.75 170 THR A O 1
ATOM 1297 N N . SER A 1 171 ? 5.43 -14.125 -0.918 1 98.25 171 SER A N 1
ATOM 1298 C CA . SER A 1 171 ? 4.445 -13.062 -1.114 1 98.25 171 SER A CA 1
ATOM 1299 C C . SER A 1 171 ? 4.121 -12.875 -2.592 1 98.25 171 SER A C 1
ATOM 1301 O O . SER A 1 171 ? 4.98 -13.094 -3.453 1 98.25 171 SER A O 1
ATOM 1303 N N . ALA A 1 172 ? 2.84 -12.516 -2.812 1 95.19 172 ALA A N 1
ATOM 1304 C CA . ALA A 1 172 ? 2.521 -11.977 -4.129 1 95.19 172 ALA A CA 1
ATOM 1305 C C . ALA A 1 172 ? 3.266 -10.664 -4.375 1 95.19 172 ALA A C 1
ATOM 1307 O O . ALA A 1 172 ? 4.184 -10.312 -3.631 1 95.19 172 ALA A O 1
ATOM 1308 N N . GLY A 1 173 ? 3.105 -10.062 -5.438 1 91.06 173 GLY A N 1
ATOM 1309 C CA . GLY A 1 173 ? 3.535 -8.711 -5.762 1 91.06 173 GLY A CA 1
ATOM 1310 C C . GLY A 1 173 ? 2.389 -7.723 -5.832 1 91.06 173 GLY A C 1
ATOM 1311 O O . GLY A 1 173 ? 1.223 -8.109 -5.719 1 91.06 173 GLY A O 1
ATOM 1312 N N . THR A 1 174 ? 2.705 -6.559 -5.98 1 93.75 174 THR A N 1
ATOM 1313 C CA . THR A 1 174 ? 3.816 -5.734 -5.52 1 93.75 174 THR A CA 1
ATOM 1314 C C . THR A 1 174 ? 3.6 -5.297 -4.074 1 93.75 174 THR A C 1
ATOM 1316 O O . THR A 1 174 ? 4.242 -5.816 -3.158 1 93.75 174 THR A O 1
ATOM 1319 N N . ALA A 1 175 ? 2.43 -4.797 -3.852 1 96.44 175 ALA A N 1
ATOM 1320 C CA . ALA A 1 175 ? 2.137 -4.246 -2.533 1 96.44 175 ALA A CA 1
ATOM 1321 C C . ALA A 1 175 ? 1.821 -5.352 -1.531 1 96.44 175 ALA A C 1
ATOM 1323 O O . ALA A 1 175 ? 1.8 -5.117 -0.321 1 96.44 175 ALA A O 1
ATOM 1324 N N . ALA A 1 176 ? 1.576 -6.59 -2.006 1 96.56 176 ALA A N 1
ATOM 1325 C CA . ALA A 1 176 ? 1.334 -7.715 -1.107 1 96.56 176 ALA A CA 1
ATOM 1326 C C . ALA A 1 176 ? 2.523 -7.941 -0.177 1 96.56 176 ALA A C 1
ATOM 1328 O O . ALA A 1 176 ? 2.389 -8.578 0.869 1 96.56 176 ALA A O 1
ATOM 1329 N N . ALA A 1 177 ? 3.67 -7.426 -0.568 1 98.06 177 ALA A N 1
ATOM 1330 C CA . ALA A 1 177 ? 4.859 -7.512 0.277 1 98.06 177 ALA A CA 1
ATOM 1331 C C . ALA A 1 177 ? 4.617 -6.848 1.63 1 98.06 177 ALA A C 1
ATOM 1333 O O . ALA A 1 177 ? 5.16 -7.285 2.648 1 98.06 177 ALA A O 1
ATOM 1334 N N . ILE A 1 178 ? 3.834 -5.805 1.661 1 97.94 178 ILE A N 1
ATOM 1335 C CA . ILE A 1 178 ? 3.5 -5.117 2.902 1 97.94 178 ILE A CA 1
ATOM 1336 C C . ILE A 1 178 ? 2.74 -6.062 3.83 1 97.94 178 ILE A C 1
ATOM 1338 O O . ILE A 1 178 ? 3.096 -6.207 5 1 97.94 178 ILE A O 1
ATOM 1342 N N . ASP A 1 179 ? 1.756 -6.75 3.273 1 95.31 179 ASP A N 1
ATOM 134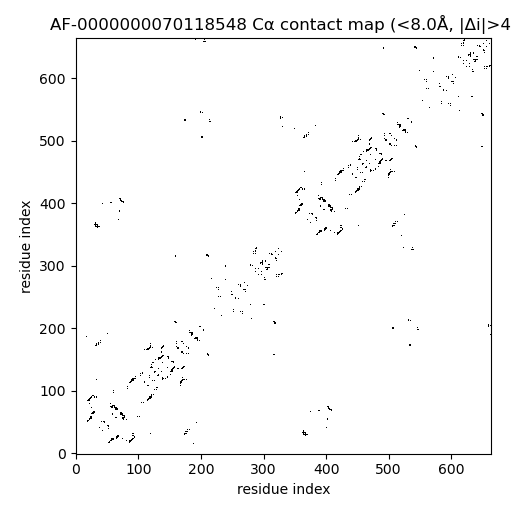3 C CA . ASP A 1 179 ? 0.948 -7.695 4.039 1 95.31 179 ASP A CA 1
ATOM 1344 C C . ASP A 1 179 ? 1.808 -8.82 4.602 1 95.31 179 ASP A C 1
ATOM 1346 O O . ASP A 1 179 ? 1.677 -9.188 5.77 1 95.31 179 ASP A O 1
ATOM 1350 N N . CYS A 1 180 ? 2.621 -9.312 3.756 1 97.62 180 CYS A N 1
ATOM 1351 C CA . CYS A 1 180 ? 3.486 -10.422 4.141 1 97.62 180 CYS A CA 1
ATOM 1352 C C . CYS A 1 180 ? 4.438 -10.008 5.254 1 97.62 180 CYS A C 1
ATOM 1354 O O . CYS A 1 180 ? 4.586 -10.727 6.246 1 97.62 180 CYS A O 1
ATOM 1356 N N . GLY A 1 181 ? 5.059 -8.875 5.086 1 98.19 181 GLY A N 1
ATOM 1357 C CA . GLY A 1 181 ? 5.961 -8.375 6.113 1 98.19 181 GLY A CA 1
ATOM 1358 C C . GLY A 1 181 ? 5.266 -8.102 7.434 1 98.19 181 GLY A C 1
ATOM 1359 O O . GLY A 1 181 ? 5.789 -8.438 8.5 1 98.19 181 GLY A O 1
ATOM 1360 N N . LEU A 1 182 ? 4.098 -7.496 7.379 1 96 182 LEU A N 1
ATOM 1361 C CA . LEU A 1 182 ? 3.352 -7.203 8.594 1 96 182 LEU A CA 1
ATOM 1362 C C . LEU A 1 182 ? 2.932 -8.492 9.305 1 96 182 LEU A C 1
ATOM 1364 O O . LEU A 1 182 ? 2.877 -8.539 10.531 1 96 182 LEU A O 1
ATOM 1368 N N . HIS A 1 183 ? 2.615 -9.523 8.523 1 94.81 183 HIS A N 1
ATOM 1369 C CA . HIS A 1 183 ? 2.322 -10.812 9.125 1 94.81 183 HIS A CA 1
ATOM 1370 C C . HIS A 1 183 ? 3.512 -11.328 9.93 1 94.81 183 HIS A C 1
ATOM 1372 O O . HIS A 1 183 ? 3.352 -11.758 11.078 1 94.81 183 HIS A O 1
ATOM 1378 N N . LEU A 1 184 ? 4.664 -11.266 9.312 1 97.12 184 LEU A N 1
ATOM 1379 C CA . LEU A 1 184 ? 5.859 -11.75 10 1 97.12 184 LEU A CA 1
ATOM 1380 C C . LEU A 1 184 ? 6.113 -10.953 11.273 1 97.12 184 LEU A C 1
ATOM 1382 O O . LEU A 1 184 ? 6.43 -11.531 12.32 1 97.12 184 LEU A O 1
ATOM 1386 N N . ILE A 1 185 ? 5.988 -9.672 11.18 1 96.31 185 ILE A N 1
ATOM 1387 C CA . ILE A 1 185 ? 6.199 -8.812 12.344 1 96.31 185 ILE A CA 1
ATOM 1388 C C . ILE A 1 185 ? 5.184 -9.156 13.43 1 96.31 185 ILE A C 1
ATOM 1390 O O . ILE A 1 185 ? 5.523 -9.188 14.617 1 96.31 185 ILE A O 1
ATOM 1394 N N . ARG A 1 186 ? 3.939 -9.383 13.016 1 91.69 186 ARG A N 1
ATOM 1395 C CA . ARG A 1 186 ? 2.916 -9.789 13.977 1 91.69 186 ARG A CA 1
ATOM 1396 C C . ARG A 1 186 ? 3.307 -11.078 14.688 1 91.69 186 ARG A C 1
ATOM 1398 O O . ARG A 1 186 ? 3.16 -11.195 15.906 1 91.69 186 ARG A O 1
ATOM 1405 N N . GLU A 1 187 ? 3.834 -12.008 13.961 1 91.5 187 GLU A N 1
ATOM 1406 C CA . GLU A 1 187 ? 4.223 -13.312 14.492 1 91.5 187 GLU A CA 1
ATOM 1407 C C . GLU A 1 187 ? 5.422 -13.188 15.43 1 91.5 187 GLU A C 1
ATOM 1409 O O . GLU A 1 187 ? 5.453 -13.82 16.484 1 91.5 187 GLU A O 1
ATOM 1414 N N . GLU A 1 188 ? 6.348 -12.336 15.086 1 94.5 188 GLU A N 1
ATOM 1415 C CA . GLU A 1 188 ? 7.633 -12.344 15.773 1 94.5 188 GLU A CA 1
ATOM 1416 C C . GLU A 1 188 ? 7.695 -11.242 16.828 1 94.5 188 GLU A C 1
ATOM 1418 O O . GLU A 1 188 ? 8.453 -11.344 17.797 1 94.5 188 GLU A O 1
ATOM 1423 N N . GLN A 1 189 ? 6.867 -10.133 16.594 1 93.81 189 GLN A N 1
ATOM 1424 C CA . GLN A 1 189 ? 6.988 -8.984 17.484 1 93.81 189 GLN A CA 1
ATOM 1425 C C . GLN A 1 189 ? 5.664 -8.688 18.188 1 93.81 189 GLN A C 1
ATOM 1427 O O . GLN A 1 189 ? 5.613 -7.891 19.125 1 93.81 189 GLN A O 1
ATOM 1432 N N . GLY A 1 190 ? 4.613 -9.266 17.703 1 88.44 190 GLY A N 1
ATOM 1433 C CA . GLY A 1 190 ? 3.309 -9.039 18.312 1 88.44 190 GLY A CA 1
ATOM 1434 C C . GLY A 1 190 ? 2.408 -8.164 17.453 1 88.44 190 GLY A C 1
ATOM 1435 O O . GLY A 1 190 ? 2.889 -7.348 16.672 1 88.44 190 GLY A O 1
ATOM 1436 N N . SER A 1 191 ? 1.105 -8.328 17.734 1 87.19 191 SER A N 1
ATOM 1437 C CA . SER A 1 191 ? 0.08 -7.645 16.953 1 87.19 191 SER A CA 1
ATOM 1438 C C . SER A 1 191 ? 0.137 -6.137 17.156 1 87.19 191 SER A C 1
ATOM 1440 O O . SER A 1 191 ? -0.091 -5.363 16.219 1 87.19 191 SER A O 1
ATOM 1442 N N . ALA A 1 192 ? 0.374 -5.684 18.281 1 83.25 192 ALA A N 1
ATOM 1443 C CA . ALA A 1 192 ? 0.431 -4.25 18.578 1 83.25 192 ALA A CA 1
ATOM 1444 C C . ALA A 1 192 ? 1.546 -3.574 17.781 1 83.25 192 ALA A C 1
ATOM 1446 O O . ALA A 1 192 ? 1.355 -2.484 17.25 1 83.25 192 ALA A O 1
ATOM 1447 N N . VAL A 1 193 ? 2.703 -4.238 17.703 1 90.38 193 VAL A N 1
ATOM 1448 C CA . VAL A 1 193 ? 3.844 -3.715 16.969 1 90.38 193 VAL A CA 1
ATOM 1449 C C . VAL A 1 193 ? 3.498 -3.627 15.484 1 90.38 193 VAL A C 1
ATOM 1451 O O . VAL A 1 193 ? 3.703 -2.586 14.852 1 90.38 193 VAL A O 1
ATOM 1454 N N . ALA A 1 194 ? 2.896 -4.711 14.977 1 92.62 194 ALA A N 1
ATOM 1455 C CA . ALA A 1 194 ? 2.512 -4.73 13.562 1 92.62 194 ALA A CA 1
ATOM 1456 C C . ALA A 1 194 ? 1.513 -3.623 13.25 1 92.62 194 ALA A C 1
ATOM 1458 O O . ALA A 1 194 ? 1.623 -2.951 12.227 1 92.62 194 ALA A O 1
ATOM 1459 N N . ALA A 1 195 ? 0.589 -3.447 14.117 1 88.12 195 ALA A N 1
ATOM 1460 C CA . ALA A 1 195 ? -0.439 -2.43 13.922 1 88.12 195 ALA A CA 1
ATOM 1461 C C . ALA A 1 195 ? 0.166 -1.028 13.93 1 88.12 195 ALA A C 1
ATOM 1463 O O . ALA A 1 195 ? -0.214 -0.174 13.133 1 88.12 195 ALA A O 1
ATOM 1464 N N . GLN A 1 196 ? 1.047 -0.779 14.812 1 90.25 196 GLN A N 1
ATOM 1465 C CA . GLN A 1 196 ? 1.681 0.532 14.906 1 90.25 196 GLN A CA 1
ATOM 1466 C C . GLN A 1 196 ? 2.518 0.825 13.664 1 90.25 196 GLN A C 1
ATOM 1468 O O . GLN A 1 196 ? 2.488 1.939 13.133 1 90.25 196 GLN A O 1
ATOM 1473 N N . ILE A 1 197 ? 3.229 -0.152 13.227 1 94.69 197 ILE A N 1
ATOM 1474 C CA . ILE A 1 197 ? 4.02 0.017 12.008 1 94.69 197 ILE A CA 1
ATOM 1475 C C . ILE A 1 197 ? 3.098 0.279 10.82 1 94.69 197 ILE A C 1
ATOM 1477 O O . ILE A 1 197 ? 3.363 1.164 10.008 1 94.69 197 ILE A O 1
ATOM 1481 N N . ALA A 1 198 ? 2.021 -0.49 10.734 1 94.06 198 ALA A N 1
ATOM 1482 C CA . ALA A 1 198 ? 1.047 -0.279 9.672 1 94.06 198 ALA A CA 1
ATOM 1483 C C . ALA A 1 198 ? 0.507 1.148 9.695 1 94.06 198 ALA A C 1
ATOM 1485 O O . ALA A 1 198 ? 0.414 1.802 8.648 1 94.06 198 ALA A O 1
ATOM 1486 N N . ARG A 1 199 ? 0.156 1.664 10.852 1 90.19 199 ARG A N 1
ATOM 1487 C CA . ARG A 1 199 ? -0.348 3.025 11.008 1 90.19 199 ARG A CA 1
ATOM 1488 C C . ARG A 1 199 ? 0.687 4.047 10.547 1 90.19 199 ARG A C 1
ATOM 1490 O O . ARG A 1 199 ? 0.354 5 9.836 1 90.19 199 ARG A O 1
ATOM 1497 N N . ARG A 1 200 ? 1.92 3.775 10.93 1 93.19 200 ARG A N 1
ATOM 1498 C CA . ARG A 1 200 ? 3.01 4.66 10.531 1 93.19 200 ARG A CA 1
ATOM 1499 C C . ARG A 1 200 ? 3.17 4.668 9.008 1 93.19 200 ARG A C 1
ATOM 1501 O O . ARG A 1 200 ? 3.549 5.688 8.43 1 93.19 200 ARG A O 1
ATOM 1508 N N . MET A 1 201 ? 2.818 3.547 8.406 1 95.81 201 MET A N 1
ATOM 1509 C CA . MET A 1 201 ? 2.947 3.416 6.961 1 95.81 201 MET A CA 1
ATOM 1510 C C . MET A 1 201 ? 1.679 3.883 6.254 1 95.81 201 MET A C 1
ATOM 1512 O O . MET A 1 201 ? 1.605 3.871 5.023 1 95.81 201 MET A O 1
ATOM 1516 N N . VAL A 1 202 ? 0.696 4.234 6.996 1 94.12 202 VAL A N 1
ATOM 1517 C CA . VAL A 1 202 ? -0.604 4.664 6.492 1 94.12 202 VAL A CA 1
ATOM 1518 C C . VAL A 1 202 ? -1.217 3.562 5.633 1 94.12 202 VAL A C 1
ATOM 1520 O O . VAL A 1 202 ? -1.662 3.818 4.512 1 94.12 202 VAL A O 1
ATOM 1523 N N . VAL A 1 203 ? -1.121 2.318 6.07 1 93.75 203 VAL A N 1
ATOM 1524 C CA . VAL A 1 203 ? -1.78 1.172 5.453 1 93.75 203 VAL A CA 1
ATOM 1525 C C . VAL A 1 203 ? -2.613 0.43 6.496 1 93.75 203 VAL A C 1
ATOM 1527 O O . VAL A 1 203 ? -2.32 0.493 7.691 1 93.75 203 VAL A O 1
ATOM 1530 N N . PRO A 1 204 ? -3.652 -0.295 6.031 1 86.06 204 PRO A N 1
ATOM 1531 C CA . PRO A 1 204 ? -4.355 -1.157 6.984 1 86.06 204 PRO A CA 1
ATOM 1532 C C . PRO A 1 204 ? -3.477 -2.281 7.523 1 86.06 204 PRO A C 1
ATOM 1534 O O . PRO A 1 204 ? -2.66 -2.84 6.785 1 86.06 204 PRO A O 1
ATOM 1537 N N . PRO A 1 205 ? -3.672 -2.572 8.797 1 85.88 205 PRO A N 1
ATOM 1538 C CA . PRO A 1 205 ? -2.918 -3.705 9.344 1 85.88 205 PRO A CA 1
ATOM 1539 C C . PRO A 1 205 ? -3.311 -5.035 8.703 1 85.88 205 PRO A C 1
ATOM 1541 O O . PRO A 1 205 ? -2.508 -5.973 8.672 1 85.88 205 PRO A O 1
ATOM 1544 N N . HIS A 1 206 ? -4.555 -5.051 8.227 1 81.44 206 HIS A N 1
ATOM 1545 C CA . HIS A 1 206 ? -5.066 -6.215 7.516 1 81.44 206 HIS A CA 1
ATOM 1546 C C . HIS A 1 206 ? -5.887 -5.805 6.297 1 81.44 206 HIS A C 1
ATOM 1548 O O . HIS A 1 206 ? -6.668 -4.848 6.363 1 81.44 206 HIS A O 1
ATOM 1554 N N . ARG A 1 207 ? -5.566 -6.43 5.254 1 80.31 207 ARG A N 1
ATOM 1555 C CA . ARG A 1 207 ? -6.344 -6.188 4.043 1 80.31 207 ARG A CA 1
ATOM 1556 C C . ARG A 1 207 ? -7.34 -7.316 3.799 1 80.31 207 ARG A C 1
ATOM 1558 O O . ARG A 1 207 ? -7.027 -8.484 4.023 1 80.31 207 ARG A O 1
ATOM 1565 N N . ASP A 1 208 ? -8.453 -6.852 3.275 1 70.56 208 ASP A N 1
ATOM 1566 C CA . ASP A 1 208 ? -9.445 -7.852 2.891 1 70.56 208 ASP A CA 1
ATOM 1567 C C . ASP A 1 208 ? -9.133 -8.438 1.515 1 70.56 208 ASP A C 1
ATOM 1569 O O . ASP A 1 208 ? -8.703 -7.715 0.612 1 70.56 208 ASP A O 1
ATOM 1573 N N . GLY A 1 209 ? -9.297 -9.773 1.459 1 74.81 209 GLY A N 1
ATOM 1574 C CA . GLY A 1 209 ? -9.211 -10.414 0.159 1 74.81 209 GLY A CA 1
ATOM 1575 C C . GLY A 1 209 ? -7.797 -10.844 -0.201 1 74.81 209 GLY A C 1
ATOM 1576 O O . GLY A 1 209 ? -6.836 -10.445 0.458 1 74.81 209 GLY A O 1
ATOM 1577 N N . GLY A 1 210 ? -7.723 -11.664 -1.2 1 84.88 210 GLY A N 1
ATOM 1578 C CA . GLY A 1 210 ? -6.457 -12.109 -1.765 1 84.88 210 GLY A CA 1
ATOM 1579 C C . GLY A 1 210 ? -6.109 -11.414 -3.066 1 84.88 210 GLY A C 1
ATOM 1580 O O . GLY A 1 210 ? -6.758 -10.438 -3.445 1 84.88 210 GLY A O 1
ATOM 1581 N N . GLN A 1 211 ? -5.023 -11.805 -3.637 1 86.38 211 GLN A N 1
ATOM 1582 C CA . GLN A 1 211 ? -4.637 -11.125 -4.867 1 86.38 211 GLN A CA 1
ATOM 1583 C C . GLN A 1 211 ? -5.578 -11.477 -6.016 1 86.38 211 GLN A C 1
ATOM 1585 O O . GLN A 1 211 ? -5.613 -10.789 -7.035 1 86.38 211 GLN A O 1
ATOM 1590 N N . ALA A 1 212 ? -6.402 -12.531 -5.84 1 81.31 212 ALA A N 1
ATOM 1591 C CA . ALA A 1 212 ? -7.328 -12.953 -6.883 1 81.31 212 ALA A CA 1
ATOM 1592 C C . ALA A 1 212 ? -8.234 -11.805 -7.309 1 81.31 212 ALA A C 1
ATOM 1594 O O . ALA A 1 212 ? -8.656 -11.734 -8.469 1 81.31 212 ALA A O 1
ATOM 1595 N N . GLN A 1 213 ? -8.453 -10.969 -6.414 1 77.38 213 GLN A N 1
ATOM 1596 C CA . GLN A 1 213 ? -9.359 -9.867 -6.703 1 77.38 213 GLN A CA 1
ATOM 1597 C C . GLN A 1 213 ? -8.742 -8.898 -7.707 1 77.38 213 GLN A C 1
ATOM 1599 O O . GLN A 1 213 ? -9.445 -8.055 -8.281 1 77.38 213 GLN A O 1
ATOM 1604 N N . PHE A 1 214 ? -7.516 -9.047 -8.039 1 82.06 214 PHE A N 1
ATOM 1605 C CA . PHE A 1 214 ? -6.828 -8.094 -8.898 1 82.06 214 PHE A CA 1
ATOM 1606 C C . PHE A 1 214 ? -6.508 -8.727 -10.25 1 82.06 214 PHE A C 1
ATOM 1608 O O . PHE A 1 214 ? -6.008 -8.047 -11.156 1 82.06 214 PHE A O 1
ATOM 1615 N N . ILE A 1 215 ? -6.715 -10.016 -10.359 1 75.81 215 ILE A N 1
ATOM 1616 C CA . ILE A 1 215 ? -6.414 -10.742 -11.586 1 75.81 215 ILE A CA 1
ATOM 1617 C C . ILE A 1 215 ? -7.43 -10.383 -12.664 1 75.81 215 ILE A C 1
ATOM 1619 O O . ILE A 1 215 ? -8.641 -10.523 -12.461 1 75.81 215 ILE A O 1
ATOM 1623 N N . GLU A 1 216 ? -6.758 -9.695 -13.695 1 64.88 216 GLU A N 1
ATOM 1624 C CA . GLU A 1 216 ? -7.633 -9.453 -14.836 1 64.88 216 GLU A CA 1
ATOM 1625 C C . GLU A 1 216 ? -7.863 -10.742 -15.633 1 64.88 216 GLU A C 1
ATOM 1627 O O . GLU A 1 216 ? -6.922 -11.484 -15.906 1 64.88 216 GLU A O 1
ATOM 1632 N N . THR A 1 217 ? -8.82 -11.438 -15.367 1 55.81 217 THR A N 1
ATOM 1633 C CA . THR A 1 217 ? -9.008 -12.664 -16.141 1 55.81 217 THR A CA 1
ATOM 1634 C C . THR A 1 217 ? -9.25 -12.352 -17.609 1 55.81 217 THR A C 1
ATOM 1636 O O . THR A 1 217 ? -10.203 -11.648 -17.953 1 55.81 217 THR A O 1
ATOM 1639 N N . PRO A 1 218 ? -8.016 -12.664 -18.406 1 44.66 218 PRO A N 1
ATOM 1640 C CA . PRO A 1 218 ? -8.367 -12.602 -19.828 1 44.66 218 PRO A CA 1
ATOM 1641 C C . PRO A 1 218 ? -9.633 -13.398 -20.156 1 44.66 218 PRO A C 1
ATOM 1643 O O . PRO A 1 218 ? -9.93 -14.398 -19.484 1 44.66 218 PRO A O 1
ATOM 1646 N N . ILE A 1 219 ? -10.656 -12.719 -20.484 1 45.06 219 ILE A N 1
ATOM 1647 C CA . ILE A 1 219 ? -11.648 -13.586 -21.109 1 45.06 219 ILE A CA 1
ATOM 1648 C C . ILE A 1 219 ? -10.945 -14.68 -21.922 1 45.06 219 ILE A C 1
ATOM 1650 O O . ILE A 1 219 ? -10.086 -14.383 -22.75 1 45.06 219 ILE A O 1
ATOM 1654 N N . PRO A 1 220 ? -10.812 -15.914 -21.344 1 43.38 220 PRO A N 1
ATOM 1655 C CA . PRO A 1 220 ? -10.141 -16.969 -22.109 1 43.38 220 PRO A CA 1
ATOM 1656 C C . PRO A 1 220 ? -10.148 -16.703 -23.609 1 43.38 220 PRO A C 1
ATOM 1658 O O . PRO A 1 220 ? -11.164 -16.281 -24.156 1 43.38 220 PRO A O 1
ATOM 1661 N N . THR A 1 221 ? -8.992 -16.328 -24.109 1 44.53 221 THR A N 1
ATOM 1662 C CA . THR A 1 221 ? -8.938 -16.359 -25.562 1 44.53 221 THR A CA 1
ATOM 1663 C C . THR A 1 221 ? -9.516 -17.656 -26.109 1 44.53 221 THR A C 1
ATOM 1665 O O . THR A 1 221 ? -9.039 -18.75 -25.75 1 44.53 221 THR A O 1
ATOM 1668 N N . MET A 1 222 ? -10.734 -17.688 -26.406 1 48.19 222 MET A N 1
ATOM 1669 C CA . MET A 1 222 ? -11.508 -18.75 -27.062 1 48.19 222 MET A CA 1
ATOM 1670 C C . MET A 1 222 ? -10.648 -19.484 -28.078 1 48.19 222 MET A C 1
ATOM 1672 O O . MET A 1 222 ? -11.086 -20.5 -28.656 1 48.19 222 MET A O 1
ATOM 1676 N N . ALA A 1 223 ? -9.484 -19.047 -28.328 1 49 223 ALA A N 1
ATOM 1677 C CA . ALA A 1 223 ? -8.789 -19.562 -29.516 1 49 223 ALA A CA 1
ATOM 1678 C C . ALA A 1 223 ? -8.344 -21 -29.281 1 49 223 ALA A C 1
ATOM 1680 O O . ALA A 1 223 ? -8.266 -21.781 -30.234 1 49 223 ALA A O 1
ATOM 1681 N N . SER A 1 224 ? -8.047 -21.359 -28.047 1 51.53 224 SER A N 1
ATOM 1682 C CA . SER A 1 224 ? -7.441 -22.688 -27.953 1 51.53 224 SER A CA 1
ATOM 1683 C C . SER A 1 224 ? -8.508 -23.766 -27.875 1 51.53 224 SER A C 1
ATOM 1685 O O . SER A 1 224 ? -8.188 -24.953 -27.844 1 51.53 224 SER A O 1
ATOM 1687 N N . CYS A 1 225 ? -9.758 -23.328 -27.781 1 59.06 225 CYS A N 1
ATOM 1688 C CA . CYS A 1 225 ? -10.781 -24.344 -27.609 1 59.06 225 CYS A CA 1
ATOM 1689 C C . CYS A 1 225 ? -11.578 -24.547 -28.891 1 59.06 225 CYS A C 1
ATOM 1691 O O . CYS A 1 225 ? -12.789 -24.328 -28.906 1 59.06 225 CYS A O 1
ATOM 1693 N N . ALA A 1 226 ? -10.797 -24.938 -29.906 1 63.97 226 ALA A N 1
ATOM 1694 C CA . ALA A 1 226 ? -11.367 -24.922 -31.25 1 63.97 226 ALA A CA 1
ATOM 1695 C C . ALA A 1 226 ? -12.711 -25.641 -31.281 1 63.97 226 ALA A C 1
ATOM 1697 O O . ALA A 1 226 ? -13.672 -25.156 -31.859 1 63.97 226 ALA A O 1
ATOM 1698 N N . THR A 1 227 ? -12.773 -26.812 -30.562 1 75.06 227 THR A N 1
ATOM 1699 C CA . THR A 1 227 ? -13.977 -27.625 -30.719 1 75.06 227 THR A CA 1
ATOM 1700 C C . THR A 1 227 ? -15.094 -27.094 -29.812 1 75.06 227 THR A C 1
ATOM 1702 O O . THR A 1 227 ? -16.266 -27.156 -30.188 1 75.06 227 THR A O 1
ATOM 1705 N N . LEU A 1 228 ? -14.727 -26.516 -28.75 1 85.31 228 LEU A N 1
ATOM 1706 C CA . LEU A 1 228 ? -15.758 -26.141 -27.781 1 85.31 228 LEU A CA 1
ATOM 1707 C C . LEU A 1 228 ? -16.047 -24.641 -27.844 1 85.31 228 LEU A C 1
ATOM 1709 O O . LEU A 1 228 ? -16.906 -24.141 -27.125 1 85.31 228 LEU A O 1
ATOM 1713 N N . GLN A 1 229 ? -15.43 -23.984 -28.734 1 82.12 229 GLN A N 1
ATOM 1714 C CA . GLN A 1 229 ? -15.484 -22.531 -28.797 1 82.12 229 GLN A CA 1
ATOM 1715 C C . GLN A 1 229 ? -16.922 -22.031 -28.969 1 82.12 229 GLN A C 1
ATOM 1717 O O . GLN A 1 229 ? -17.359 -21.125 -28.281 1 82.12 229 GLN A O 1
ATOM 1722 N N . PRO A 1 230 ? -17.609 -22.641 -29.906 1 84.12 230 PRO A N 1
ATOM 1723 C CA . PRO A 1 230 ? -18.984 -22.172 -30.062 1 84.12 230 PRO A CA 1
ATOM 1724 C C . PRO A 1 230 ? -19.812 -22.344 -28.797 1 84.12 230 PRO A C 1
ATOM 1726 O O . PRO A 1 230 ? -20.641 -21.484 -28.469 1 84.12 230 PRO A O 1
ATOM 1729 N N . LEU A 1 231 ? -19.578 -23.406 -28.141 1 90.19 231 LEU A N 1
ATOM 1730 C CA . LEU A 1 231 ? -20.297 -23.641 -26.906 1 90.19 231 LEU A CA 1
ATOM 1731 C C . LEU A 1 231 ? -19.906 -22.609 -25.844 1 90.19 231 LEU A C 1
ATOM 1733 O O . LEU A 1 231 ? -20.766 -22.031 -25.188 1 90.19 231 LEU A O 1
ATOM 1737 N N . LEU A 1 232 ? -18.625 -22.422 -25.688 1 88.12 232 LEU A N 1
ATOM 1738 C CA . LEU A 1 232 ? -18.141 -21.469 -24.688 1 88.12 232 LEU A CA 1
ATOM 1739 C C . LEU A 1 232 ? -18.688 -20.078 -24.938 1 88.12 232 LEU A C 1
ATOM 1741 O O . LEU A 1 232 ? -19.078 -19.375 -24 1 88.12 232 LEU A O 1
ATOM 1745 N N . ALA A 1 233 ? -18.688 -19.719 -26.188 1 85.44 233 ALA A N 1
ATOM 1746 C CA . ALA A 1 233 ? -19.234 -18.406 -26.547 1 85.44 233 ALA A CA 1
ATOM 1747 C C . ALA A 1 233 ? -20.703 -18.312 -26.156 1 85.44 233 ALA A C 1
ATOM 1749 O O . ALA A 1 233 ? -21.141 -17.281 -25.641 1 85.44 233 ALA A O 1
ATOM 1750 N N . HIS A 1 234 ? -21.344 -19.344 -26.469 1 88.94 234 HIS A N 1
ATOM 1751 C CA . HIS A 1 234 ? -22.75 -19.391 -26.125 1 88.94 234 HIS A CA 1
ATOM 1752 C C . HIS A 1 234 ? -22.969 -19.297 -24.625 1 88.94 234 HIS A C 1
ATOM 1754 O O . HIS A 1 234 ? -23.844 -18.562 -24.156 1 88.94 234 HIS A O 1
ATOM 1760 N N . LEU A 1 235 ? -22.219 -20.031 -23.891 1 90.56 235 LEU A N 1
ATOM 1761 C CA . LEU A 1 235 ? -22.312 -20.031 -22.438 1 90.56 235 LEU A CA 1
ATOM 1762 C C . LEU A 1 235 ? -22.078 -18.641 -21.875 1 90.56 235 LEU A C 1
ATOM 1764 O O . LEU A 1 235 ? -22.766 -18.203 -20.953 1 90.56 235 LEU A O 1
ATOM 1768 N N . LEU A 1 236 ? -21.125 -17.922 -22.391 1 88.25 236 LEU A N 1
ATOM 1769 C CA . LEU A 1 236 ? -20.781 -16.578 -21.922 1 88.25 236 LEU A CA 1
ATOM 1770 C C . LEU A 1 236 ? -21.938 -15.609 -22.156 1 88.25 236 LEU A C 1
ATOM 1772 O O . LEU A 1 236 ? -22.125 -14.672 -21.375 1 88.25 236 LEU A O 1
ATOM 1776 N N . GLU A 1 237 ? -22.719 -15.891 -23.125 1 90.81 237 GLU A N 1
ATOM 1777 C CA . GLU A 1 237 ? -23.844 -15.016 -23.469 1 90.81 237 GLU A CA 1
ATOM 1778 C C . GLU A 1 237 ? -25.078 -15.359 -22.641 1 90.81 237 GLU A C 1
ATOM 1780 O O . GLU A 1 237 ? -26.031 -14.578 -22.594 1 90.81 237 GLU A O 1
ATOM 1785 N N . THR A 1 238 ? -24.969 -16.484 -22.016 1 94.25 238 THR A N 1
ATOM 1786 C CA . THR A 1 238 ? -26.172 -16.953 -21.328 1 94.25 238 THR A CA 1
ATOM 1787 C C . THR A 1 238 ? -25.844 -17.375 -19.906 1 94.25 238 THR A C 1
ATOM 1789 O O . THR A 1 238 ? -26.344 -18.406 -19.422 1 94.25 238 THR A O 1
ATOM 1792 N N . LEU A 1 239 ? -25.031 -16.641 -19.25 1 93.12 239 LEU A N 1
ATOM 1793 C CA . LEU A 1 239 ? -24.578 -17 -17.906 1 93.12 239 LEU A CA 1
ATOM 1794 C C . LEU A 1 239 ? -25.719 -16.953 -16.906 1 93.12 239 LEU A C 1
ATOM 1796 O O . LEU A 1 239 ? -25.656 -17.578 -15.844 1 93.12 239 LEU A O 1
ATOM 1800 N N . ASP A 1 240 ? -26.75 -16.25 -17.219 1 93.69 240 ASP A N 1
ATOM 1801 C CA . ASP A 1 240 ? -27.875 -16.062 -16.312 1 93.69 240 ASP A CA 1
ATOM 1802 C C . ASP A 1 240 ? -28.797 -17.281 -16.328 1 93.69 240 ASP A C 1
ATOM 1804 O O . ASP A 1 240 ? -29.703 -17.375 -15.508 1 93.69 240 ASP A O 1
ATOM 1808 N N . ARG A 1 241 ? -28.5 -18.234 -17.156 1 93.19 241 ARG A N 1
ATOM 1809 C CA . ARG A 1 241 ? -29.328 -19.438 -17.281 1 93.19 241 ARG A CA 1
ATOM 1810 C C . ARG A 1 241 ? -28.688 -20.625 -16.594 1 93.19 241 ARG A C 1
ATOM 1812 O O . ARG A 1 241 ? -27.484 -20.609 -16.297 1 93.19 241 ARG A O 1
ATOM 1819 N N . GLU A 1 242 ? -29.516 -21.609 -16.359 1 92.75 242 GLU A N 1
ATOM 1820 C CA . GLU A 1 242 ? -29 -22.844 -15.797 1 92.75 242 GLU A CA 1
ATOM 1821 C C . GLU A 1 242 ? -28.344 -23.719 -16.875 1 92.75 242 GLU A C 1
ATOM 1823 O O . GLU A 1 242 ? -28.906 -23.859 -17.969 1 92.75 242 GLU A O 1
ATOM 1828 N N . HIS A 1 243 ? -27.156 -24.078 -16.609 1 94.25 243 HIS A N 1
ATOM 1829 C CA . HIS A 1 243 ? -26.422 -24.984 -17.469 1 94.25 243 HIS A CA 1
ATOM 1830 C C . HIS A 1 243 ? -25.953 -26.234 -16.719 1 94.25 243 HIS A C 1
ATOM 1832 O O . HIS A 1 243 ? -25.438 -26.125 -15.594 1 94.25 243 HIS A O 1
ATOM 1838 N N . THR A 1 244 ? -26.234 -27.406 -17.328 1 93.44 244 THR A N 1
ATOM 1839 C CA . THR A 1 244 ? -25.734 -28.672 -16.766 1 93.44 244 THR A CA 1
ATOM 1840 C C . THR A 1 244 ? -24.781 -29.359 -17.734 1 93.44 244 THR A C 1
ATOM 1842 O O . THR A 1 244 ? -24.688 -28.969 -18.891 1 93.44 244 THR A O 1
ATOM 1845 N N . VAL A 1 245 ? -24.062 -30.312 -17.172 1 93.81 245 VAL A N 1
ATOM 1846 C CA . VAL A 1 245 ? -23.156 -31.078 -18.016 1 93.81 245 VAL A CA 1
ATOM 1847 C C . VAL A 1 245 ? -23.953 -31.75 -19.141 1 93.81 245 VAL A C 1
ATOM 1849 O O . VAL A 1 245 ? -23.484 -31.781 -20.281 1 93.81 245 VAL A O 1
ATOM 1852 N N . GLU A 1 246 ? -25.172 -32.125 -18.781 1 93.81 246 GLU A N 1
ATOM 1853 C CA . GLU A 1 246 ? -26.016 -32.812 -19.766 1 93.81 246 GLU A CA 1
ATOM 1854 C C . GLU A 1 246 ? -26.438 -31.875 -20.891 1 93.81 246 GLU A C 1
ATOM 1856 O O . GLU A 1 246 ? -26.328 -32.219 -22.062 1 93.81 246 GLU A O 1
ATOM 1861 N N . THR A 1 247 ? -26.844 -30.719 -20.5 1 94 247 THR A N 1
ATOM 1862 C CA . THR A 1 247 ? -27.297 -29.766 -21.5 1 94 247 THR A CA 1
ATOM 1863 C C . THR A 1 247 ? -26.125 -29.266 -22.344 1 94 247 THR A C 1
ATOM 1865 O O . THR A 1 247 ? -26.281 -29.062 -23.547 1 94 247 THR A O 1
ATOM 1868 N N . MET A 1 248 ? -24.938 -29.109 -21.828 1 94.69 248 MET A N 1
ATOM 1869 C CA . MET A 1 248 ? -23.766 -28.641 -22.547 1 94.69 248 MET A CA 1
ATOM 1870 C C . MET A 1 248 ? -23.234 -29.719 -23.484 1 94.69 248 MET A C 1
ATOM 1872 O O . MET A 1 248 ? -22.875 -29.422 -24.625 1 94.69 248 MET A O 1
ATOM 1876 N N . ALA A 1 249 ? -23.297 -30.953 -22.953 1 93.94 249 ALA A N 1
ATOM 1877 C CA . ALA A 1 249 ? -22.859 -32.094 -23.766 1 93.94 249 ALA A CA 1
ATOM 1878 C C . ALA A 1 249 ? -23.75 -32.25 -25 1 93.94 249 ALA A C 1
ATOM 1880 O O . ALA A 1 249 ? -23.25 -32.469 -26.109 1 93.94 249 ALA A O 1
ATOM 1881 N N . ASP A 1 250 ? -25.047 -32.062 -24.75 1 94 250 ASP A N 1
ATOM 1882 C CA . ASP A 1 250 ? -26.016 -32.219 -25.844 1 94 250 ASP A CA 1
ATOM 1883 C C . ASP A 1 250 ? -25.781 -31.141 -26.906 1 94 250 ASP A C 1
ATOM 1885 O O . ASP A 1 250 ? -25.938 -31.422 -28.109 1 94 250 ASP A O 1
ATOM 1889 N N . ALA A 1 251 ? -25.391 -30.016 -26.5 1 91.94 251 ALA A N 1
ATOM 1890 C CA . ALA A 1 251 ? -25.188 -28.891 -27.406 1 91.94 251 ALA A CA 1
ATOM 1891 C C . ALA A 1 251 ? -24.031 -29.156 -28.359 1 91.94 251 ALA A C 1
ATOM 1893 O O . ALA A 1 251 ? -24 -28.609 -29.469 1 91.94 251 ALA A O 1
ATOM 1894 N N . VAL A 1 252 ? -23.094 -29.938 -27.969 1 91.62 252 VAL A N 1
ATOM 1895 C CA . VAL A 1 252 ? -21.953 -30.203 -28.828 1 91.62 252 VAL A CA 1
ATOM 1896 C C . VAL A 1 252 ? -21.984 -31.656 -29.297 1 91.62 252 VAL A C 1
ATOM 1898 O O . VAL A 1 252 ? -20.984 -32.188 -29.781 1 91.62 252 VAL A O 1
ATOM 1901 N N . HIS A 1 253 ? -23.094 -32.312 -29.062 1 92.5 253 HIS A N 1
ATOM 1902 C CA . HIS A 1 253 ? -23.359 -33.656 -29.547 1 92.5 253 HIS A CA 1
ATOM 1903 C C . HIS A 1 253 ? -22.328 -34.656 -29.016 1 92.5 253 HIS A C 1
ATOM 1905 O O . HIS A 1 253 ? -21.766 -35.438 -29.797 1 92.5 253 HIS A O 1
ATOM 1911 N N . MET A 1 254 ? -22.094 -34.594 -27.75 1 92.56 254 MET A N 1
ATOM 1912 C CA . MET A 1 254 ? -21.188 -35.531 -27.078 1 92.56 254 MET A CA 1
ATOM 1913 C C . MET A 1 254 ? -21.859 -36.188 -25.906 1 92.56 254 MET A C 1
ATOM 1915 O O . MET A 1 254 ? -22.859 -35.688 -25.375 1 92.56 254 MET A O 1
ATOM 1919 N N . ALA A 1 255 ? -21.328 -37.375 -25.578 1 93.5 255 ALA A N 1
ATOM 1920 C CA . ALA A 1 255 ? -21.719 -37.969 -24.312 1 93.5 255 ALA A CA 1
ATOM 1921 C C . ALA A 1 255 ? -21.203 -37.156 -23.141 1 93.5 255 ALA A C 1
ATOM 1923 O O . ALA A 1 255 ? -20.109 -36.594 -23.203 1 93.5 255 ALA A O 1
ATOM 1924 N N . ALA A 1 256 ? -21.953 -37.219 -22.016 1 93.5 256 ALA A N 1
ATOM 1925 C CA . ALA A 1 256 ? -21.656 -36.406 -20.844 1 93.5 256 ALA A CA 1
ATOM 1926 C C . ALA A 1 256 ? -20.25 -36.656 -20.328 1 93.5 256 ALA A C 1
ATOM 1928 O O . ALA A 1 256 ? -19.531 -35.719 -19.969 1 93.5 256 ALA A O 1
ATOM 1929 N N . ARG A 1 257 ? -19.922 -37.906 -20.359 1 92 257 ARG A N 1
ATOM 1930 C CA . ARG A 1 257 ? -18.625 -38.281 -19.828 1 92 257 ARG A CA 1
ATOM 1931 C C . ARG A 1 257 ? -17.5 -37.781 -20.734 1 92 257 ARG A C 1
ATOM 1933 O O . ARG A 1 257 ? -16.5 -37.25 -20.25 1 92 257 ARG A O 1
ATOM 1940 N N . THR A 1 258 ? -17.656 -38 -22.031 1 91.94 258 THR A N 1
ATOM 1941 C CA . THR A 1 258 ? -16.672 -37.562 -23 1 91.94 258 THR A CA 1
ATOM 1942 C C . THR A 1 258 ? -16.578 -36.031 -23 1 91.94 258 THR A C 1
ATOM 1944 O O . THR A 1 258 ? -15.492 -35.469 -23.094 1 91.94 258 THR A O 1
ATOM 1947 N N . PHE A 1 259 ? -17.719 -35.438 -22.859 1 93.81 259 PHE A N 1
ATOM 1948 C CA . PHE A 1 259 ? -17.781 -33.969 -22.812 1 93.81 259 PHE A CA 1
ATOM 1949 C C . PHE A 1 259 ? -17.016 -33.438 -21.609 1 93.81 259 PHE A C 1
ATOM 1951 O O . PHE A 1 259 ? -16.203 -32.531 -21.75 1 93.81 259 PHE A O 1
ATOM 1958 N N . ALA A 1 260 ? -17.25 -33.938 -20.469 1 92.12 260 ALA A N 1
ATOM 1959 C CA . ALA A 1 260 ? -16.609 -33.469 -19.234 1 92.12 260 ALA A CA 1
ATOM 1960 C C . ALA A 1 260 ? -15.094 -33.594 -19.328 1 92.12 260 ALA A C 1
ATOM 1962 O O . ALA A 1 260 ? -14.367 -32.688 -18.922 1 92.12 260 ALA A O 1
ATOM 1963 N N . ARG A 1 261 ? -14.695 -34.688 -19.922 1 89.12 261 ARG A N 1
ATOM 1964 C CA . ARG A 1 261 ? -13.266 -34.938 -20.078 1 89.12 261 ARG A CA 1
ATOM 1965 C C . ARG A 1 261 ? -12.648 -33.938 -21.062 1 89.12 261 ARG A C 1
ATOM 1967 O O . ARG A 1 261 ? -11.609 -33.344 -20.781 1 89.12 261 ARG A O 1
ATOM 1974 N N . ARG A 1 262 ? -13.266 -33.75 -22.141 1 87.06 262 ARG A N 1
ATOM 1975 C CA . ARG A 1 262 ? -12.789 -32.812 -23.156 1 87.06 262 ARG A CA 1
ATOM 1976 C C . ARG A 1 262 ? -12.812 -31.375 -22.656 1 87.06 262 ARG A C 1
ATOM 1978 O O . ARG A 1 262 ? -11.906 -30.594 -22.938 1 87.06 262 ARG A O 1
ATOM 1985 N N . PHE A 1 263 ? -13.844 -31.047 -21.984 1 89.25 263 PHE A N 1
ATOM 1986 C CA . PHE A 1 263 ? -13.977 -29.703 -21.422 1 89.25 263 PHE A CA 1
ATOM 1987 C C . PHE A 1 263 ? -12.812 -29.391 -20.5 1 89.25 263 PHE A C 1
ATOM 1989 O O . PHE A 1 263 ? -12.188 -28.328 -20.609 1 89.25 263 PHE A O 1
ATOM 1996 N N . ARG A 1 264 ? -12.508 -30.266 -19.688 1 85.56 264 ARG A N 1
ATOM 1997 C CA . ARG A 1 264 ? -11.398 -30.078 -18.75 1 85.56 264 ARG A CA 1
ATOM 1998 C C . ARG A 1 264 ? -10.07 -29.984 -19.5 1 85.56 264 ARG A C 1
ATOM 2000 O O . ARG A 1 264 ? -9.219 -29.172 -19.156 1 85.56 264 ARG A O 1
ATOM 2007 N N . ALA A 1 265 ? -9.984 -30.812 -20.453 1 81.38 265 ALA A N 1
ATOM 2008 C CA . ALA A 1 265 ? -8.758 -30.828 -21.25 1 81.38 265 ALA A CA 1
ATOM 2009 C C . ALA A 1 265 ? -8.547 -29.5 -21.953 1 81.38 265 ALA A C 1
ATOM 2011 O O . ALA A 1 265 ? -7.414 -29.016 -22.047 1 81.38 265 ALA A O 1
ATOM 2012 N N . GLU A 1 266 ? -9.648 -28.859 -22.344 1 79.38 266 GLU A N 1
ATOM 2013 C CA . GLU A 1 266 ? -9.547 -27.656 -23.156 1 79.38 266 GLU A CA 1
ATOM 2014 C C . GLU A 1 266 ? -9.547 -26.406 -22.266 1 79.38 266 GLU A C 1
ATOM 2016 O O . GLU A 1 266 ? -8.914 -25.406 -22.609 1 79.38 266 GLU A O 1
ATOM 2021 N N . THR A 1 267 ? -10.273 -26.5 -21.141 1 79.19 267 THR A N 1
ATOM 2022 C CA . THR A 1 267 ? -10.438 -25.281 -20.359 1 79.19 267 THR A CA 1
ATOM 2023 C C . THR A 1 267 ? -9.625 -25.359 -19.078 1 79.19 267 THR A C 1
ATOM 2025 O O . THR A 1 267 ? -9.406 -24.344 -18.422 1 79.19 267 THR A O 1
ATOM 2028 N N . GLY A 1 268 ? -9.25 -26.531 -18.719 1 76.94 268 GLY A N 1
ATOM 2029 C CA . GLY A 1 268 ? -8.477 -26.719 -17.5 1 76.94 268 GLY A CA 1
ATOM 2030 C C . GLY A 1 268 ? -9.344 -26.844 -16.266 1 76.94 268 GLY A C 1
ATOM 2031 O O . GLY A 1 268 ? -8.836 -27.031 -15.156 1 76.94 268 GLY A O 1
ATOM 2032 N N . ALA A 1 269 ? -10.648 -26.797 -16.469 1 84.31 269 ALA A N 1
ATOM 2033 C CA . ALA A 1 269 ? -11.57 -26.875 -15.336 1 84.31 269 ALA A CA 1
ATOM 2034 C C . ALA A 1 269 ? -12.805 -27.688 -15.68 1 84.31 269 ALA A C 1
ATOM 2036 O O . ALA A 1 269 ? -13.086 -27.938 -16.859 1 84.31 269 ALA A O 1
ATOM 2037 N N . THR A 1 270 ? -13.438 -28.141 -14.617 1 89.38 270 THR A N 1
ATOM 2038 C CA . THR A 1 270 ? -14.734 -28.766 -14.852 1 89.38 270 THR A CA 1
ATOM 2039 C C . THR A 1 270 ? -15.742 -27.75 -15.359 1 89.38 270 THR A C 1
ATOM 2041 O O . THR A 1 270 ? -15.578 -26.547 -15.141 1 89.38 270 THR A O 1
ATOM 2044 N N . PRO A 1 271 ? -16.719 -28.266 -16.031 1 88.5 271 PRO A N 1
ATOM 2045 C CA . PRO A 1 271 ? -17.734 -27.344 -16.516 1 88.5 271 PRO A CA 1
ATOM 2046 C C . PRO A 1 271 ? -18.344 -26.484 -15.414 1 88.5 271 PRO A C 1
ATOM 2048 O O . PRO A 1 271 ? -18.5 -25.266 -15.578 1 88.5 271 PRO A O 1
ATOM 2051 N N . HIS A 1 272 ? -18.594 -27.078 -14.305 1 90.25 272 HIS A N 1
ATOM 2052 C CA . HIS A 1 272 ? -19.188 -26.344 -13.195 1 90.25 272 HIS A CA 1
ATOM 2053 C C . HIS A 1 272 ? -18.25 -25.25 -12.688 1 90.25 272 HIS A C 1
ATOM 2055 O O . HIS A 1 272 ? -18.672 -24.109 -12.484 1 90.25 272 HIS A O 1
ATOM 2061 N N . ASP A 1 273 ? -17.078 -25.609 -12.484 1 89.75 273 ASP A N 1
ATOM 2062 C CA . ASP A 1 273 ? -16.094 -24.656 -11.969 1 89.75 273 ASP A CA 1
ATOM 2063 C C . ASP A 1 273 ? -15.859 -23.516 -12.953 1 89.75 273 ASP A C 1
ATOM 2065 O O . ASP A 1 273 ? -15.758 -22.359 -12.555 1 89.75 273 ASP A O 1
ATOM 2069 N N . TRP A 1 274 ? -15.734 -23.906 -14.148 1 86.88 274 TRP A N 1
ATOM 2070 C CA . TRP A 1 274 ? -15.547 -22.906 -15.188 1 86.88 274 TRP A CA 1
ATOM 2071 C C . TRP A 1 274 ? -16.719 -21.938 -15.219 1 86.88 274 TRP A C 1
ATOM 2073 O O . TRP A 1 274 ? -16.516 -20.719 -15.227 1 86.88 274 TRP A O 1
ATOM 2083 N N . LEU A 1 275 ? -17.875 -22.438 -15.219 1 90.69 275 LEU A N 1
ATOM 2084 C CA . LEU A 1 275 ? -19.078 -21.609 -15.234 1 90.69 275 LEU A CA 1
ATOM 2085 C C . LEU A 1 275 ? -19.109 -20.672 -14.031 1 90.69 275 LEU A C 1
ATOM 2087 O O . LEU A 1 275 ? -19.391 -19.484 -14.172 1 90.69 275 LEU A O 1
ATOM 2091 N N . THR A 1 276 ? -18.828 -21.219 -12.938 1 91.75 276 THR A N 1
ATOM 2092 C CA . THR A 1 276 ? -18.812 -20.422 -11.719 1 91.75 276 THR A CA 1
ATOM 2093 C C . THR A 1 276 ? -17.797 -19.297 -11.828 1 91.75 276 THR A C 1
ATOM 2095 O O . THR A 1 276 ? -18.062 -18.156 -11.445 1 91.75 276 THR A O 1
ATOM 2098 N N . GLY A 1 277 ? -16.672 -19.641 -12.359 1 90 277 GLY A N 1
ATOM 2099 C CA . GLY A 1 277 ? -15.656 -18.625 -12.578 1 90 277 GLY A CA 1
ATOM 2100 C C . GLY A 1 277 ? -16.109 -17.5 -13.484 1 90 277 GLY A C 1
ATOM 2101 O O . GLY A 1 277 ? -15.875 -16.328 -13.188 1 90 277 GLY A O 1
ATOM 2102 N N . GLN A 1 278 ? -16.719 -17.906 -14.5 1 88.56 278 GLN A N 1
ATOM 2103 C CA . GLN A 1 278 ? -17.219 -16.922 -15.445 1 88.56 278 GLN A CA 1
ATOM 2104 C C . GLN A 1 278 ? -18.297 -16.062 -14.812 1 88.56 278 GLN A C 1
ATOM 2106 O O . GLN A 1 278 ? -18.375 -14.852 -15.055 1 88.56 278 GLN A O 1
ATOM 2111 N N . ARG A 1 279 ? -19.078 -16.656 -14.062 1 92.44 279 ARG A N 1
ATOM 2112 C CA . ARG A 1 279 ? -20.141 -15.922 -13.391 1 92.44 279 ARG A CA 1
ATOM 2113 C C . ARG A 1 279 ? -19.562 -14.938 -12.375 1 92.44 279 ARG A C 1
ATOM 2115 O O . ARG A 1 279 ? -20.047 -13.805 -12.266 1 92.44 279 ARG A O 1
ATOM 2122 N N . VAL A 1 280 ? -18.578 -15.312 -11.703 1 90.94 280 VAL A N 1
ATOM 2123 C CA . VAL A 1 280 ? -17.922 -14.422 -10.758 1 90.94 280 VAL A CA 1
ATOM 2124 C C . VAL A 1 280 ? -17.297 -13.25 -11.508 1 90.94 280 VAL A C 1
ATOM 2126 O O . VAL A 1 280 ? -17.391 -12.102 -11.07 1 90.94 280 VAL A O 1
ATOM 2129 N N . LEU A 1 281 ? -16.703 -13.523 -12.633 1 88.12 281 LEU A N 1
ATOM 2130 C CA . LEU A 1 281 ? -16.109 -12.477 -13.453 1 88.12 281 LEU A CA 1
ATOM 2131 C C . LEU A 1 281 ? -17.156 -11.469 -13.898 1 88.12 281 LEU A C 1
ATOM 2133 O O . LEU A 1 281 ? -16.922 -10.258 -13.836 1 88.12 281 LEU A O 1
ATOM 2137 N N . LEU A 1 282 ? -18.219 -11.969 -14.312 1 89.69 282 LEU A N 1
ATOM 2138 C CA . LEU A 1 282 ? -19.297 -11.078 -14.719 1 89.69 282 LEU A CA 1
ATOM 2139 C C . LEU A 1 282 ? -19.797 -10.25 -13.539 1 89.69 282 LEU A C 1
ATOM 2141 O O . LEU A 1 282 ? -20 -9.039 -13.664 1 89.69 282 LEU A O 1
ATOM 2145 N N . ALA A 1 283 ? -19.969 -10.914 -12.492 1 93 283 ALA A N 1
ATOM 2146 C CA . ALA A 1 283 ? -20.422 -10.203 -11.297 1 93 283 ALA A CA 1
ATOM 2147 C C . ALA A 1 283 ? -19.453 -9.078 -10.93 1 93 283 ALA A C 1
ATOM 2149 O O . ALA A 1 283 ? -19.891 -7.969 -10.602 1 93 283 ALA A O 1
ATOM 2150 N N . ARG A 1 284 ? -18.234 -9.336 -10.969 1 90.81 284 ARG A N 1
ATOM 2151 C CA . ARG A 1 284 ? -17.219 -8.32 -10.688 1 90.81 284 ARG A CA 1
ATOM 2152 C C . ARG A 1 284 ? -17.375 -7.125 -11.625 1 90.81 284 ARG A C 1
ATOM 2154 O O . ARG A 1 284 ? -17.359 -5.977 -11.18 1 90.81 284 ARG A O 1
ATOM 2161 N N . ARG A 1 285 ? -17.516 -7.406 -12.875 1 88.31 285 ARG A N 1
ATOM 2162 C CA . ARG A 1 285 ? -17.672 -6.352 -13.867 1 88.31 285 ARG A CA 1
ATOM 2163 C C . ARG A 1 285 ? -18.906 -5.496 -13.57 1 88.31 285 ARG A C 1
ATOM 2165 O O . ARG A 1 285 ? -18.844 -4.266 -13.617 1 88.31 285 ARG A O 1
ATOM 2172 N N . LEU A 1 286 ? -19.922 -6.176 -13.242 1 91.81 286 LEU A N 1
ATOM 2173 C CA . LEU A 1 286 ? -21.172 -5.469 -12.961 1 91.81 286 LEU A CA 1
ATOM 2174 C C . LEU A 1 286 ? -21.047 -4.633 -11.688 1 91.81 286 LEU A C 1
ATOM 2176 O O . LEU A 1 286 ? -21.578 -3.525 -11.617 1 91.81 286 LEU A O 1
ATOM 2180 N N . LEU A 1 287 ? -20.359 -5.16 -10.734 1 91.19 287 LEU A N 1
ATOM 2181 C CA . LEU A 1 287 ? -20.141 -4.43 -9.484 1 91.19 287 LEU A CA 1
ATOM 2182 C C . LEU A 1 287 ? -19.312 -3.17 -9.734 1 91.19 287 LEU A C 1
ATOM 2184 O O . LEU A 1 287 ? -19.531 -2.143 -9.086 1 91.19 287 LEU A O 1
ATOM 2188 N N . GLU A 1 288 ? -18.422 -3.27 -10.609 1 87.69 288 GLU A N 1
ATOM 2189 C CA . GLU A 1 288 ? -17.531 -2.148 -10.898 1 87.69 288 GLU A CA 1
ATOM 2190 C C . GLU A 1 288 ? -18.234 -1.111 -11.781 1 87.69 288 GLU A C 1
ATOM 2192 O O . GLU A 1 288 ? -17.984 0.089 -11.641 1 87.69 288 GLU A O 1
ATOM 2197 N N . GLU A 1 289 ? -19.141 -1.577 -12.641 1 88.31 289 GLU A N 1
ATOM 2198 C CA . GLU A 1 289 ? -19.547 -0.713 -13.742 1 88.31 289 GLU A CA 1
ATOM 2199 C C . GLU A 1 289 ? -21 -0.259 -13.586 1 88.31 289 GLU A C 1
ATOM 2201 O O . GLU A 1 289 ? -21.453 0.632 -14.305 1 88.31 289 GLU A O 1
ATOM 2206 N N . THR A 1 290 ? -21.75 -0.906 -12.695 1 91.62 290 THR A N 1
ATOM 2207 C CA . THR A 1 290 ? -23.156 -0.586 -12.594 1 91.62 290 THR A CA 1
ATOM 2208 C C . THR A 1 290 ? -23.531 -0.264 -11.148 1 91.62 290 THR A C 1
ATOM 2210 O O . THR A 1 290 ? -22.719 -0.418 -10.234 1 91.62 290 THR A O 1
ATOM 2213 N N . ASP A 1 291 ? -24.781 0.173 -11.016 1 92.38 291 ASP A N 1
ATOM 2214 C CA . ASP A 1 291 ? -25.328 0.438 -9.695 1 92.38 291 ASP A CA 1
ATOM 2215 C C . ASP A 1 291 ? -26.375 -0.604 -9.312 1 92.38 291 ASP A C 1
ATOM 2217 O O . ASP A 1 291 ? -27.219 -0.362 -8.438 1 92.38 291 ASP A O 1
ATOM 2221 N N . LEU A 1 292 ? -26.281 -1.68 -9.992 1 93.81 292 LEU A N 1
ATOM 2222 C CA . LEU A 1 292 ? -27.25 -2.74 -9.703 1 93.81 292 LEU A CA 1
ATOM 2223 C C . LEU A 1 292 ? -27.062 -3.266 -8.281 1 93.81 292 LEU A C 1
ATOM 2225 O O . LEU A 1 292 ? -25.953 -3.297 -7.766 1 93.81 292 LEU A O 1
ATOM 2229 N N . SER A 1 293 ? -28.156 -3.633 -7.77 1 95.88 293 SER A N 1
ATOM 2230 C CA . SER A 1 293 ? -28.062 -4.25 -6.449 1 95.88 293 SER A CA 1
ATOM 2231 C C . SER A 1 293 ? -27.344 -5.59 -6.52 1 95.88 293 SER A C 1
ATOM 2233 O O . SER A 1 293 ? -27.25 -6.203 -7.582 1 95.88 293 SER A O 1
ATOM 2235 N N . VAL A 1 294 ? -26.891 -6.016 -5.336 1 95.56 294 VAL A N 1
ATOM 2236 C CA . VAL A 1 294 ? -26.203 -7.297 -5.27 1 95.56 294 VAL A CA 1
ATOM 2237 C C . VAL A 1 294 ? -27.156 -8.422 -5.688 1 95.56 294 VAL A C 1
ATOM 2239 O O . VAL A 1 294 ? -26.75 -9.375 -6.355 1 95.56 294 VAL A O 1
ATOM 2242 N N . GLU A 1 295 ? -28.438 -8.266 -5.344 1 96 295 GLU A N 1
ATOM 2243 C CA . GLU A 1 295 ? -29.438 -9.25 -5.723 1 96 295 GLU A CA 1
ATOM 2244 C C . GLU A 1 295 ? -29.625 -9.305 -7.238 1 96 295 GLU A C 1
ATOM 2246 O O . GLU A 1 295 ? -29.688 -10.383 -7.824 1 96 295 GLU A O 1
ATOM 2251 N N . ALA A 1 296 ? -29.656 -8.188 -7.809 1 96.5 296 ALA A N 1
ATOM 2252 C CA . ALA A 1 296 ? -29.812 -8.109 -9.258 1 96.5 296 ALA A CA 1
ATOM 2253 C C . ALA A 1 296 ? -28.594 -8.688 -9.969 1 96.5 296 ALA A C 1
ATOM 2255 O O . ALA A 1 296 ? -28.734 -9.391 -10.977 1 96.5 296 ALA A O 1
ATOM 2256 N N . ILE A 1 297 ? -27.484 -8.398 -9.453 1 96.69 297 ILE A N 1
ATOM 2257 C CA . ILE A 1 297 ? -26.234 -8.891 -10.039 1 96.69 297 ILE A CA 1
ATOM 2258 C C . ILE A 1 297 ? -26.172 -10.414 -9.914 1 96.69 297 ILE A C 1
ATOM 2260 O O . ILE A 1 297 ? -25.75 -11.102 -10.844 1 96.69 297 ILE A O 1
ATOM 2264 N N . ALA A 1 298 ? -26.656 -10.93 -8.828 1 96.88 298 ALA A N 1
ATOM 2265 C CA . ALA A 1 298 ? -26.688 -12.375 -8.633 1 96.88 298 ALA A CA 1
ATOM 2266 C C . ALA A 1 298 ? -27.531 -13.055 -9.711 1 96.88 298 ALA A C 1
ATOM 2268 O O . ALA A 1 298 ? -27.141 -14.094 -10.25 1 96.88 298 ALA A O 1
ATOM 2269 N N . GLY A 1 299 ? -28.625 -12.453 -9.977 1 95.69 299 GLY A N 1
ATOM 2270 C CA . GLY A 1 299 ? -29.484 -12.984 -11.023 1 95.69 299 GLY A CA 1
ATOM 2271 C C . GLY A 1 299 ? -28.859 -12.914 -12.406 1 95.69 299 GLY A C 1
ATOM 2272 O O . GLY A 1 299 ? -28.828 -13.914 -13.133 1 95.69 299 GLY A O 1
ATOM 2273 N N . ARG A 1 300 ? -28.266 -11.828 -12.742 1 95 300 ARG A N 1
ATOM 2274 C CA . ARG A 1 300 ? -27.688 -11.609 -14.062 1 95 300 ARG A CA 1
ATOM 2275 C C . ARG A 1 300 ? -26.469 -12.492 -14.289 1 95 300 ARG A C 1
ATOM 2277 O O . ARG A 1 300 ? -26.203 -12.938 -15.406 1 95 300 ARG A O 1
ATOM 2284 N N . ALA A 1 301 ? -25.766 -12.68 -13.219 1 95.25 301 ALA A N 1
ATOM 2285 C CA . ALA A 1 301 ? -24.547 -13.477 -13.32 1 95.25 301 ALA A CA 1
ATOM 2286 C C . ALA A 1 301 ? -24.859 -14.969 -13.273 1 95.25 301 ALA A C 1
ATOM 2288 O O . ALA A 1 301 ? -23.984 -15.797 -13.578 1 95.25 301 ALA A O 1
ATOM 2289 N N . GLY A 1 302 ? -26.094 -15.352 -12.812 1 95.25 302 GLY A N 1
ATOM 2290 C CA . GLY A 1 302 ? -26.5 -16.75 -12.875 1 95.25 302 GLY A CA 1
ATOM 2291 C C . GLY A 1 302 ? -26.391 -17.469 -11.539 1 95.25 302 GLY A C 1
ATOM 2292 O O . GLY A 1 302 ? -26.422 -18.703 -11.484 1 95.25 302 GLY A O 1
ATOM 2293 N N . PHE A 1 303 ? -26.266 -16.688 -10.461 1 95.31 303 PHE A N 1
ATOM 2294 C CA . PHE A 1 303 ? -26.141 -17.344 -9.164 1 95.31 303 PHE A CA 1
ATOM 2295 C C . PHE A 1 303 ? -27.516 -17.547 -8.531 1 95.31 303 PHE A C 1
ATOM 2297 O O . PHE A 1 303 ? -27.656 -18.359 -7.602 1 95.31 303 PHE A O 1
ATOM 2304 N N . GLY A 1 304 ? -28.516 -16.906 -8.977 1 92.69 304 GLY A N 1
ATOM 2305 C CA . GLY A 1 304 ? -29.875 -17.078 -8.516 1 92.69 304 GLY A CA 1
ATOM 2306 C C . GLY A 1 304 ? -30.172 -16.297 -7.246 1 92.69 304 GLY A C 1
ATOM 2307 O O . GLY A 1 304 ? -31.312 -15.867 -7.035 1 92.69 304 GLY A O 1
ATOM 2308 N N . SER A 1 305 ? -29.125 -16.172 -6.379 1 94.44 305 SER A N 1
ATOM 2309 C CA . SER A 1 305 ? -29.328 -15.43 -5.137 1 94.44 305 SER A CA 1
ATOM 2310 C C . SER A 1 305 ? -28.062 -14.703 -4.695 1 94.44 305 SER A C 1
ATOM 2312 O O . SER A 1 305 ? -26.953 -15.125 -5.023 1 94.44 305 SER A O 1
ATOM 2314 N N . ALA A 1 306 ? -28.344 -13.719 -3.881 1 95.56 306 ALA A N 1
ATOM 2315 C CA . ALA A 1 306 ? -27.234 -12.969 -3.309 1 95.56 306 ALA A CA 1
ATOM 2316 C C . ALA A 1 306 ? -26.406 -13.852 -2.383 1 95.56 306 ALA A C 1
ATOM 2318 O O . ALA A 1 306 ? -25.172 -13.695 -2.301 1 95.56 306 ALA A O 1
ATOM 2319 N N . GLN A 1 307 ? -27.078 -14.742 -1.756 1 94.19 307 GLN A N 1
ATOM 2320 C CA . GLN A 1 307 ? -26.391 -15.648 -0.848 1 94.19 307 GLN A CA 1
ATOM 2321 C C . GLN A 1 307 ? -25.391 -16.531 -1.601 1 94.19 307 GLN A C 1
ATOM 2323 O O . GLN A 1 307 ? -24.25 -16.688 -1.168 1 94.19 307 GLN A O 1
ATOM 2328 N N . THR A 1 308 ? -25.797 -17.047 -2.662 1 94.38 308 THR A N 1
ATOM 2329 C CA . THR A 1 308 ? -24.922 -17.891 -3.463 1 94.38 308 THR A CA 1
ATOM 2330 C C . THR A 1 308 ? -23.766 -17.094 -4.043 1 94.38 308 THR A C 1
ATOM 2332 O O . THR A 1 308 ? -22.625 -17.562 -4.078 1 94.38 308 THR A O 1
ATOM 2335 N N . LEU A 1 309 ? -24.094 -15.914 -4.465 1 95.69 309 LEU A N 1
ATOM 2336 C CA . LEU A 1 309 ? -23.047 -15.031 -4.965 1 95.69 309 LEU A CA 1
ATOM 2337 C C . LEU A 1 309 ? -22 -14.75 -3.887 1 95.69 309 LEU A C 1
ATOM 2339 O O . LEU A 1 309 ? -20.797 -14.875 -4.129 1 95.69 309 LEU A O 1
ATOM 2343 N N . ARG A 1 310 ? -22.422 -14.406 -2.742 1 93.12 310 ARG A N 1
ATOM 2344 C CA . ARG A 1 310 ? -21.516 -14.109 -1.628 1 93.12 310 ARG A CA 1
ATOM 2345 C C . ARG A 1 310 ? -20.641 -15.312 -1.306 1 93.12 310 ARG A C 1
ATOM 2347 O O . ARG A 1 310 ? -19.438 -15.156 -1.037 1 93.12 310 ARG A O 1
ATOM 2354 N N . HIS A 1 311 ? -21.266 -16.453 -1.359 1 92 311 HIS A N 1
ATOM 2355 C CA . HIS A 1 311 ? -20.531 -17.688 -1.085 1 92 311 HIS A CA 1
ATOM 2356 C C . HIS A 1 311 ? -19.359 -17.844 -2.049 1 92 311 HIS A C 1
ATOM 2358 O O . HIS A 1 311 ? -18.219 -18.047 -1.619 1 92 311 HIS A O 1
ATOM 2364 N N . HIS A 1 312 ? -19.609 -17.688 -3.285 1 91.31 312 HIS A N 1
ATOM 2365 C CA . HIS A 1 312 ? -18.578 -17.906 -4.289 1 91.31 312 HIS A CA 1
ATOM 2366 C C . HIS A 1 312 ? -17.562 -16.766 -4.293 1 91.31 312 HIS A C 1
ATOM 2368 O O . HIS A 1 312 ? -16.375 -16.969 -4.551 1 91.31 312 HIS A O 1
ATOM 2374 N N . PHE A 1 313 ? -17.984 -15.57 -4 1 90.06 313 PHE A N 1
ATOM 2375 C CA . PHE A 1 313 ? -17.094 -14.422 -3.893 1 90.06 313 PHE A CA 1
ATOM 2376 C C . PHE A 1 313 ? -16.094 -14.617 -2.762 1 90.06 313 PHE A C 1
ATOM 2378 O O . PHE A 1 313 ? -14.891 -14.375 -2.938 1 90.06 313 PHE A O 1
ATOM 2385 N N . THR A 1 314 ? -16.609 -15.039 -1.698 1 87.12 314 THR A N 1
ATOM 2386 C CA . THR A 1 314 ? -15.75 -15.289 -0.549 1 87.12 314 THR A CA 1
ATOM 2387 C C . THR A 1 314 ? -14.773 -16.438 -0.845 1 87.12 314 THR A C 1
ATOM 2389 O O . THR A 1 314 ? -13.578 -16.328 -0.564 1 87.12 314 THR A O 1
ATOM 2392 N N . GLN A 1 315 ? -15.305 -17.422 -1.439 1 86.25 315 GLN A N 1
ATOM 2393 C CA . GLN A 1 315 ? -14.492 -18.609 -1.732 1 86.25 315 GLN A CA 1
ATOM 2394 C C . GLN A 1 315 ? -13.391 -18.266 -2.734 1 86.25 315 GLN A C 1
ATOM 2396 O O . GLN A 1 315 ? -12.242 -18.688 -2.562 1 86.25 315 GLN A O 1
ATOM 2401 N N . ARG A 1 316 ? -13.672 -17.484 -3.725 1 85.31 316 ARG A N 1
ATOM 2402 C CA . ARG A 1 316 ? -12.758 -17.281 -4.848 1 85.31 316 ARG A CA 1
ATOM 2403 C C . ARG A 1 316 ? -11.938 -16.016 -4.676 1 85.31 316 ARG A C 1
ATOM 2405 O O . ARG A 1 316 ? -10.805 -15.938 -5.141 1 85.31 316 ARG A O 1
ATOM 2412 N N . LEU A 1 317 ? -12.547 -15.047 -3.98 1 85.25 317 LEU A N 1
ATOM 2413 C CA . LEU A 1 317 ? -11.898 -13.742 -3.932 1 85.25 317 LEU A CA 1
ATOM 2414 C C . LEU A 1 317 ? -11.602 -13.336 -2.492 1 85.25 317 LEU A C 1
ATOM 2416 O O . LEU A 1 317 ? -10.961 -12.312 -2.254 1 85.25 317 LEU A O 1
ATOM 2420 N N . SER A 1 318 ? -12.039 -14.094 -1.544 1 82.88 318 SER A N 1
ATOM 2421 C CA . SER A 1 318 ? -11.836 -13.844 -0.121 1 82.88 318 SER A CA 1
ATOM 2422 C C . SER A 1 318 ? -12.336 -12.453 0.273 1 82.88 318 SER A C 1
ATOM 2424 O O . SER A 1 318 ? -11.703 -11.758 1.067 1 82.88 318 SER A O 1
ATOM 2426 N N . THR A 1 319 ? -13.414 -12.055 -0.315 1 85.38 319 THR A N 1
ATOM 2427 C CA . THR A 1 319 ? -14.086 -10.797 -0.015 1 85.38 319 THR A CA 1
ATOM 2428 C C . THR A 1 319 ? -15.586 -10.898 -0.289 1 85.38 319 THR A C 1
ATOM 2430 O O . THR A 1 319 ? -16.078 -11.977 -0.632 1 85.38 319 THR A O 1
ATOM 2433 N N . THR A 1 320 ? -16.312 -9.82 -0.009 1 88.19 320 THR A N 1
ATOM 2434 C CA . THR A 1 320 ? -17.734 -9.773 -0.278 1 88.19 320 THR A CA 1
ATOM 2435 C C . THR A 1 320 ? -18.047 -8.844 -1.454 1 88.19 320 THR A C 1
ATOM 2437 O O . THR A 1 320 ? -17.234 -7.965 -1.775 1 88.19 320 THR A O 1
ATOM 2440 N N . PRO A 1 321 ? -19.141 -9.125 -2.07 1 90.62 321 PRO A N 1
ATOM 2441 C CA . PRO A 1 321 ? -19.516 -8.25 -3.186 1 90.62 321 PRO A CA 1
ATOM 2442 C C . PRO A 1 321 ? -19.562 -6.777 -2.793 1 90.62 321 PRO A C 1
ATOM 2444 O O . PRO A 1 321 ? -19.078 -5.918 -3.535 1 90.62 321 PRO A O 1
ATOM 2447 N N . GLN A 1 322 ? -20.031 -6.535 -1.678 1 86.88 322 GLN A N 1
ATOM 2448 C CA . GLN A 1 322 ? -20.141 -5.148 -1.23 1 86.88 322 GLN A CA 1
ATOM 2449 C C . GLN A 1 322 ? -18.766 -4.527 -1.013 1 86.88 322 GLN A C 1
ATOM 2451 O O . GLN A 1 322 ? -18.516 -3.4 -1.443 1 86.88 322 GLN A O 1
ATOM 2456 N N . ALA A 1 323 ? -17.953 -5.23 -0.343 1 82.06 323 ALA A N 1
ATOM 2457 C CA . ALA A 1 323 ? -16.594 -4.746 -0.099 1 82.06 323 ALA A CA 1
ATOM 2458 C C . ALA A 1 323 ? -15.844 -4.535 -1.411 1 82.06 323 ALA A C 1
ATOM 2460 O O . ALA A 1 323 ? -15.117 -3.551 -1.567 1 82.06 323 ALA A O 1
ATOM 2461 N N . TYR A 1 324 ? -16.078 -5.465 -2.344 1 86.62 324 TYR A N 1
ATOM 2462 C CA . TYR A 1 324 ? -15.445 -5.367 -3.656 1 86.62 324 TYR A CA 1
ATOM 2463 C C . TYR A 1 324 ? -15.883 -4.098 -4.375 1 86.62 324 TYR A C 1
ATOM 2465 O O . TYR A 1 324 ? -15.047 -3.361 -4.91 1 86.62 324 TYR A O 1
ATOM 2473 N N . ARG A 1 325 ? -17.125 -3.836 -4.348 1 85.5 325 ARG A N 1
ATOM 2474 C CA . ARG A 1 325 ? -17.641 -2.645 -5.004 1 85.5 325 ARG A CA 1
ATOM 2475 C C . ARG A 1 325 ? -17.062 -1.378 -4.387 1 85.5 325 ARG A C 1
ATOM 2477 O O . ARG A 1 325 ? -16.656 -0.462 -5.102 1 85.5 325 ARG A O 1
ATOM 2484 N N . SER A 1 326 ? -17.094 -1.361 -3.154 1 81.5 326 SER A N 1
ATOM 2485 C CA . SER A 1 326 ? -16.562 -0.192 -2.459 1 81.5 326 SER A CA 1
ATOM 2486 C C . SER A 1 326 ? -15.109 0.075 -2.85 1 81.5 326 SER A C 1
ATOM 2488 O O . SER A 1 326 ? -14.68 1.229 -2.916 1 81.5 326 SER A O 1
ATOM 2490 N N . THR A 1 327 ? -14.484 -0.913 -3.162 1 78.12 327 THR A N 1
ATOM 2491 C CA . THR A 1 327 ? -13.047 -0.837 -3.432 1 78.12 327 THR A CA 1
ATOM 2492 C C . THR A 1 327 ? -12.789 -0.514 -4.902 1 78.12 327 THR A C 1
ATOM 2494 O O . THR A 1 327 ? -11.891 0.262 -5.223 1 78.12 327 THR A O 1
ATOM 2497 N N . PHE A 1 328 ? -13.617 -1.035 -5.832 1 81.38 328 PHE A N 1
ATOM 2498 C CA . PHE A 1 328 ? -13.188 -1.07 -7.223 1 81.38 328 PHE A CA 1
ATOM 2499 C C . PHE A 1 328 ? -14.102 -0.215 -8.094 1 81.38 328 PHE A C 1
ATOM 2501 O O . PHE A 1 328 ? -13.766 0.088 -9.242 1 81.38 328 PHE A O 1
ATOM 2508 N N . LYS A 1 329 ? -15.242 0.058 -7.512 1 80.62 329 LYS A N 1
ATOM 2509 C CA . LYS A 1 329 ? -16.094 0.936 -8.305 1 80.62 329 LYS A CA 1
ATOM 2510 C C . LYS A 1 329 ? -15.516 2.342 -8.391 1 80.62 329 LYS A C 1
ATOM 2512 O O . LYS A 1 329 ? -15.078 2.904 -7.387 1 80.62 329 LYS A O 1
ATOM 2517 N N . ALA A 1 330 ? -15.492 2.799 -9.672 1 69.25 330 ALA A N 1
ATOM 2518 C CA . ALA A 1 330 ? -14.953 4.137 -9.922 1 69.25 330 ALA A CA 1
ATOM 2519 C C . ALA A 1 330 ? -15.727 5.188 -9.133 1 69.25 330 ALA A C 1
ATOM 2521 O O . ALA A 1 330 ? -16.953 5.117 -9.023 1 69.25 330 ALA A O 1
ATOM 2522 N N . LYS A 1 331 ? -15.047 5.871 -8.25 1 62.38 331 LYS A N 1
ATOM 2523 C CA . LYS A 1 331 ? -15.688 6.949 -7.504 1 62.38 331 LYS A CA 1
ATOM 2524 C C . LYS A 1 331 ? -15.836 8.203 -8.359 1 62.38 331 LYS A C 1
ATOM 2526 O O . LYS A 1 331 ? -14.898 8.594 -9.062 1 62.38 331 LYS A O 1
ATOM 2531 N N . VAL A 1 332 ? -17.156 8.562 -8.914 1 50.53 332 VAL A N 1
ATOM 2532 C CA . VAL A 1 332 ? -17.438 9.797 -9.648 1 50.53 332 VAL A CA 1
ATOM 2533 C C . VAL A 1 332 ? -17.281 11 -8.719 1 50.53 332 VAL A C 1
ATOM 2535 O O . VAL A 1 332 ? -17.688 10.953 -7.559 1 50.53 332 VAL A O 1
ATOM 2538 N N . MET B 1 1 ? -38.719 9.93 -26.406 1 23.98 1 MET B N 1
ATOM 2539 C CA . MET B 1 1 ? -38.281 10.852 -25.359 1 23.98 1 MET B CA 1
ATOM 2540 C C . MET B 1 1 ? -36.75 10.961 -25.359 1 23.98 1 MET B C 1
ATOM 2542 O O . MET B 1 1 ? -36.062 9.945 -25.359 1 23.98 1 MET B O 1
ATOM 2546 N N . PRO B 1 2 ? -36.094 12.148 -25.641 1 23.53 2 PRO B N 1
ATOM 2547 C CA . PRO B 1 2 ? -34.75 12.375 -26.203 1 23.53 2 PRO B CA 1
ATOM 2548 C C . PRO B 1 2 ? -33.656 12.078 -25.188 1 23.53 2 PRO B C 1
ATOM 2550 O O . PRO B 1 2 ? -33.812 12.336 -24 1 23.53 2 PRO B O 1
ATOM 2553 N N . TYR B 1 3 ? -32.969 10.984 -25.328 1 23.62 3 TYR B N 1
ATOM 2554 C CA . TYR B 1 3 ? -31.906 10.328 -24.562 1 23.62 3 TYR B CA 1
ATOM 2555 C C . TYR B 1 3 ? -30.75 11.289 -24.297 1 23.62 3 TYR B C 1
ATOM 2557 O O . TYR B 1 3 ? -30.141 11.789 -25.234 1 23.62 3 TYR B O 1
ATOM 2565 N N . ILE B 1 4 ? -30.844 12.172 -23.328 1 22.64 4 ILE B N 1
ATOM 2566 C CA . ILE B 1 4 ? -29.953 13.281 -23.016 1 22.64 4 ILE B CA 1
ATOM 2567 C C . ILE B 1 4 ? -28.516 12.781 -22.938 1 22.64 4 ILE B C 1
ATOM 2569 O O . ILE B 1 4 ? -28.203 11.891 -22.141 1 22.64 4 ILE B O 1
ATOM 2573 N N . PHE B 1 5 ? -27.734 12.797 -23.984 1 21.19 5 PHE B N 1
ATOM 2574 C CA . PHE B 1 5 ? -26.312 12.578 -24.25 1 21.19 5 PHE B CA 1
ATOM 2575 C C . PHE B 1 5 ? -25.453 13.398 -23.312 1 21.19 5 PHE B C 1
ATOM 2577 O O . PHE B 1 5 ? -25.391 14.625 -23.422 1 21.19 5 PHE B O 1
ATOM 2584 N N . LYS B 1 6 ? -25.547 13.078 -22.125 1 29.19 6 LYS B N 1
ATOM 2585 C CA . LYS B 1 6 ? -24.781 13.914 -21.203 1 29.19 6 LYS B CA 1
ATOM 2586 C C . LYS B 1 6 ? -23.391 14.219 -21.766 1 29.19 6 LYS B C 1
ATOM 2588 O O . LYS B 1 6 ? -22.734 13.336 -22.312 1 29.19 6 LYS B O 1
ATOM 2593 N N . LYS B 1 7 ? -23.031 15.406 -21.828 1 29.16 7 LYS B N 1
ATOM 2594 C CA . LYS B 1 7 ? -21.828 16.109 -22.281 1 29.16 7 LYS B CA 1
ATOM 2595 C C . LYS B 1 7 ? -20.578 15.414 -21.766 1 29.16 7 LYS B C 1
ATOM 2597 O O . LYS B 1 7 ? -20.453 15.133 -20.562 1 29.16 7 LYS B O 1
ATOM 2602 N N . LEU B 1 8 ? -19.922 14.656 -22.516 1 27.69 8 LEU B N 1
ATOM 2603 C CA . LEU B 1 8 ? -18.578 14.102 -22.312 1 27.69 8 LEU B CA 1
ATOM 2604 C C . LEU B 1 8 ? -17.656 15.133 -21.672 1 27.69 8 LEU B C 1
ATOM 2606 O O . LEU B 1 8 ? -17.594 16.281 -22.125 1 27.69 8 LEU B O 1
ATOM 2610 N N . PRO B 1 9 ? -17.391 15.133 -20.406 1 31.06 9 PRO B N 1
ATOM 2611 C CA . PRO B 1 9 ? -16.641 16.297 -19.938 1 31.06 9 PRO B CA 1
ATOM 2612 C C . PRO B 1 9 ? -15.609 16.781 -20.953 1 31.06 9 PRO B C 1
ATOM 2614 O O . PRO B 1 9 ? -15.141 15.992 -21.781 1 31.06 9 PRO B O 1
ATOM 2617 N N . THR B 1 10 ? -15.656 17.953 -21.438 1 30.09 10 THR B N 1
ATOM 2618 C CA . THR B 1 10 ? -14.719 18.688 -22.281 1 30.09 10 THR B CA 1
ATOM 2619 C C . THR B 1 10 ? -13.281 18.312 -21.938 1 30.09 10 THR B C 1
ATOM 2621 O O . THR B 1 10 ? -12.875 18.359 -20.781 1 30.09 10 THR B O 1
ATOM 2624 N N . LEU B 1 11 ? -12.594 17.484 -22.703 1 32.41 11 LEU B N 1
ATOM 2625 C CA . LEU B 1 11 ? -11.148 17.344 -22.781 1 32.41 11 LEU B CA 1
ATOM 2626 C C . LEU B 1 11 ? -10.453 18.672 -22.516 1 32.41 11 LEU B C 1
ATOM 2628 O O . LEU B 1 11 ? -10.781 19.688 -23.141 1 32.41 11 LEU B O 1
ATOM 2632 N N . ARG B 1 12 ? -10.188 19.156 -21.391 1 34.41 12 ARG B N 1
ATOM 2633 C CA . ARG B 1 12 ? -9.398 20.375 -21.438 1 34.41 12 ARG B CA 1
ATOM 2634 C C . ARG B 1 12 ? -8.719 20.531 -22.797 1 34.41 12 ARG B C 1
ATOM 2636 O O . ARG B 1 12 ? -8.531 19.547 -23.516 1 34.41 12 ARG B O 1
ATOM 2643 N N . TYR B 1 13 ? -8.422 21.719 -23.344 1 34.56 13 TYR B N 1
ATOM 2644 C CA . TYR B 1 13 ? -7.797 22.141 -24.594 1 34.56 13 TYR B CA 1
ATOM 2645 C C . TYR B 1 13 ? -6.809 21.078 -25.094 1 34.56 13 TYR B C 1
ATOM 2647 O O . TYR B 1 13 ? -6.527 20.109 -24.391 1 34.56 13 TYR B O 1
ATOM 2655 N N . GLY B 1 14 ? -5.559 21.438 -25.703 1 39.94 14 GLY B N 1
ATOM 2656 C CA . GLY B 1 14 ? -4.441 20.672 -26.234 1 39.94 14 GLY B CA 1
ATOM 2657 C C . GLY B 1 14 ? -3.979 19.562 -25.312 1 39.94 14 GLY B C 1
ATOM 2658 O O . GLY B 1 14 ? -3.094 19.781 -24.469 1 39.94 14 GLY B O 1
ATOM 2659 N N . GLY B 1 15 ? -4.586 18.844 -24.625 1 46.81 15 GLY B N 1
ATOM 2660 C CA . GLY B 1 15 ? -4.68 17.953 -23.469 1 46.81 15 GLY B CA 1
ATOM 2661 C C . GLY B 1 15 ? -3.441 17.109 -23.281 1 46.81 15 GLY B C 1
ATOM 2662 O O . GLY B 1 15 ? -3.354 16 -23.797 1 46.81 15 GLY B O 1
ATOM 2663 N N . ARG B 1 16 ? -2.234 17.719 -23.156 1 57.47 16 ARG B N 1
ATOM 2664 C CA . ARG B 1 16 ? -0.915 17.109 -23.062 1 57.47 16 ARG B CA 1
ATOM 2665 C C . ARG B 1 16 ? -0.908 15.992 -22.016 1 57.47 16 ARG B C 1
ATOM 2667 O O . ARG B 1 16 ? -1.362 16.203 -20.875 1 57.47 16 ARG B O 1
ATOM 2674 N N . MET B 1 17 ? -0.958 14.734 -22.391 1 84.06 17 MET B N 1
ATOM 2675 C CA . MET B 1 17 ? -0.74 13.492 -21.656 1 84.06 17 MET B CA 1
ATOM 2676 C C . MET B 1 17 ? 0.62 13.5 -20.953 1 84.06 17 MET B C 1
ATOM 2678 O O . MET B 1 17 ? 1.589 14.039 -21.5 1 84.06 17 MET B O 1
ATOM 2682 N N . LEU B 1 18 ? 0.571 13.273 -19.641 1 95.31 18 LEU B N 1
ATOM 2683 C CA . LEU B 1 18 ? 1.812 13.133 -18.891 1 95.31 18 LEU B CA 1
ATOM 2684 C C . LEU B 1 18 ? 2.791 12.219 -19.609 1 95.31 18 LEU B C 1
ATOM 2686 O O . LEU B 1 18 ? 2.48 11.055 -19.875 1 95.31 18 LEU B O 1
ATOM 2690 N N . ARG B 1 19 ? 3.967 12.789 -20.047 1 96.56 19 ARG B N 1
ATOM 2691 C CA . ARG B 1 19 ? 4.891 11.992 -20.844 1 96.56 19 ARG B CA 1
ATOM 2692 C C . ARG B 1 19 ? 6.238 11.844 -20.141 1 96.56 19 ARG B C 1
ATOM 2694 O O . ARG B 1 19 ? 6.977 10.891 -20.406 1 96.56 19 ARG B O 1
ATOM 2701 N N . SER B 1 20 ? 6.582 12.82 -19.391 1 98.31 20 SER B N 1
ATOM 2702 C CA . SER B 1 20 ? 7.898 12.797 -18.75 1 98.31 20 SER B CA 1
ATOM 2703 C C . SER B 1 20 ? 7.789 13.07 -17.25 1 98.31 20 SER B C 1
ATOM 2705 O O . SER B 1 20 ? 6.992 13.914 -16.828 1 98.31 20 SER B O 1
ATOM 2707 N N . VAL B 1 21 ? 8.57 12.281 -16.453 1 98.62 21 VAL B N 1
ATOM 2708 C CA . VAL B 1 21 ? 8.539 12.352 -14.992 1 98.62 21 VAL B CA 1
ATOM 2709 C C . VAL B 1 21 ? 9.969 12.414 -14.453 1 98.62 21 VAL B C 1
ATOM 2711 O O . VAL B 1 21 ? 10.797 11.562 -14.781 1 98.62 21 VAL B O 1
ATOM 2714 N N . ALA B 1 22 ? 10.289 13.43 -13.695 1 98.81 22 ALA B N 1
ATOM 2715 C CA . ALA B 1 22 ? 11.562 13.547 -12.984 1 98.81 22 ALA B CA 1
ATOM 2716 C C . ALA B 1 22 ? 11.352 13.477 -11.477 1 98.81 22 ALA B C 1
ATOM 2718 O O . ALA B 1 22 ? 10.562 14.234 -10.914 1 98.81 22 ALA B O 1
ATOM 2719 N N . VAL B 1 23 ? 12.062 12.57 -10.828 1 98.75 23 VAL B N 1
ATOM 2720 C CA . VAL B 1 23 ? 11.992 12.383 -9.383 1 98.75 23 VAL B CA 1
ATOM 2721 C C . VAL B 1 23 ? 13.297 12.852 -8.734 1 98.75 23 VAL B C 1
ATOM 2723 O O . VAL B 1 23 ? 14.383 12.383 -9.094 1 98.75 23 VAL B O 1
ATOM 2726 N N . ILE B 1 24 ? 13.195 13.742 -7.797 1 98.56 24 ILE B N 1
ATOM 2727 C CA . ILE B 1 24 ? 14.375 14.297 -7.148 1 98.56 24 ILE B CA 1
ATOM 2728 C C . ILE B 1 24 ? 14.633 13.562 -5.836 1 98.56 24 ILE B C 1
ATOM 2730 O O . ILE B 1 24 ? 13.781 13.555 -4.941 1 98.56 24 ILE B O 1
ATOM 2734 N N . ALA B 1 25 ? 15.781 12.961 -5.734 1 97.88 25 ALA B N 1
ATOM 2735 C CA . ALA B 1 25 ? 16.234 12.258 -4.535 1 97.88 25 ALA B CA 1
ATOM 2736 C C . ALA B 1 25 ? 17.312 13.062 -3.809 1 97.88 25 ALA B C 1
ATOM 2738 O O . ALA B 1 25 ? 18.328 13.43 -4.402 1 97.88 25 ALA B O 1
ATOM 2739 N N . MET B 1 26 ? 17.094 13.352 -2.59 1 97.06 26 MET B N 1
ATOM 2740 C CA . MET B 1 26 ? 18.031 14.039 -1.715 1 97.06 26 MET B CA 1
ATOM 2741 C C . MET B 1 26 ? 18.328 13.211 -0.469 1 97.06 26 MET B C 1
ATOM 2743 O O . MET B 1 26 ? 17.516 12.383 -0.064 1 97.06 26 MET B O 1
ATOM 2747 N N . PRO B 1 27 ? 19.438 13.453 0.212 1 94.31 27 PRO B N 1
ATOM 2748 C CA . PRO B 1 27 ? 19.797 12.672 1.399 1 94.31 27 PRO B CA 1
ATOM 2749 C C . PRO B 1 27 ? 18.953 13.023 2.615 1 94.31 27 PRO B C 1
ATOM 2751 O O . PRO B 1 27 ? 18.609 14.188 2.818 1 94.31 27 PRO B O 1
ATOM 2754 N N . GLU B 1 28 ? 18.766 12.094 3.432 1 95.44 28 GLU B N 1
ATOM 2755 C CA . GLU B 1 28 ? 18.656 10.648 3.23 1 95.44 28 GLU B CA 1
ATOM 2756 C C . GLU B 1 28 ? 17.328 10.281 2.592 1 95.44 28 GLU B C 1
ATOM 2758 O O . GLU B 1 28 ? 16.266 10.508 3.18 1 95.44 28 GLU B O 1
ATOM 2763 N N . VAL B 1 29 ? 17.422 9.648 1.474 1 96.75 29 VAL B N 1
ATOM 2764 C CA . VAL B 1 29 ? 16.234 9.391 0.662 1 96.75 29 VAL B CA 1
ATOM 2765 C C . VAL B 1 29 ? 15.445 8.227 1.254 1 96.75 29 VAL B C 1
ATOM 2767 O O . VAL B 1 29 ? 16.031 7.242 1.713 1 96.75 29 VAL B O 1
ATOM 2770 N N . ALA B 1 30 ? 14.117 8.383 1.288 1 97.31 30 ALA B N 1
ATOM 2771 C CA . ALA B 1 30 ? 13.219 7.301 1.687 1 97.31 30 ALA B CA 1
ATOM 2772 C C . ALA B 1 30 ? 12.992 6.328 0.533 1 97.31 30 ALA B C 1
ATOM 2774 O O . ALA B 1 30 ? 12.328 6.672 -0.451 1 97.31 30 ALA B O 1
ATOM 2775 N N . VAL B 1 31 ? 13.375 5.137 0.712 1 97.31 31 VAL B N 1
ATOM 2776 C CA . VAL B 1 31 ? 13.445 4.172 -0.379 1 97.31 31 VAL B CA 1
ATOM 2777 C C . VAL B 1 31 ? 12.039 3.697 -0.741 1 97.31 31 VAL B C 1
ATOM 2779 O O . VAL B 1 31 ? 11.742 3.461 -1.914 1 97.31 31 VAL B O 1
ATOM 2782 N N . PHE B 1 32 ? 11.172 3.561 0.217 1 98.12 32 PHE B N 1
ATOM 2783 C CA . PHE B 1 32 ? 9.828 3.064 -0.06 1 98.12 32 PHE B CA 1
ATOM 2784 C C . PHE B 1 32 ? 9.086 4.008 -0.999 1 98.12 32 PHE B C 1
ATOM 2786 O O . PHE B 1 32 ? 8.602 3.588 -2.053 1 98.12 32 PHE B O 1
ATOM 2793 N N . GLU B 1 33 ? 9.047 5.234 -0.638 1 98.38 33 GLU B N 1
ATOM 2794 C CA . GLU B 1 33 ? 8.312 6.203 -1.443 1 98.38 33 GLU B CA 1
ATOM 2795 C C . GLU B 1 33 ? 8.977 6.414 -2.799 1 98.38 33 GLU B C 1
ATOM 2797 O O . GLU B 1 33 ? 8.297 6.637 -3.805 1 98.38 33 GLU B O 1
ATOM 2802 N N . LEU B 1 34 ? 10.336 6.414 -2.777 1 98.25 34 LEU B N 1
ATOM 2803 C CA . LEU B 1 34 ? 11 6.383 -4.074 1 98.25 34 LEU B CA 1
ATOM 2804 C C . LEU B 1 34 ? 10.523 5.195 -4.902 1 98.25 34 LEU B C 1
ATOM 2806 O O . LEU B 1 34 ? 10.242 5.336 -6.094 1 98.25 34 LEU B O 1
ATOM 2810 N N . GLY B 1 35 ? 10.445 4.059 -4.246 1 98.31 35 GLY B N 1
ATOM 2811 C CA . GLY B 1 35 ? 9.961 2.855 -4.898 1 98.31 35 GLY B CA 1
ATOM 2812 C C . GLY B 1 35 ? 8.555 2.998 -5.449 1 98.31 35 GLY B C 1
ATOM 2813 O O . GLY B 1 35 ? 8.25 2.471 -6.523 1 98.31 35 GLY B O 1
ATOM 2814 N N . VAL B 1 36 ? 7.688 3.686 -4.742 1 98.56 36 VAL B N 1
ATOM 2815 C CA . VAL B 1 36 ? 6.324 3.918 -5.207 1 98.56 36 VAL B CA 1
ATOM 2816 C C . VAL B 1 36 ? 6.355 4.68 -6.531 1 98.56 36 VAL B C 1
ATOM 2818 O O . VAL B 1 36 ? 5.707 4.277 -7.5 1 98.56 36 VAL B O 1
ATOM 2821 N N . LEU B 1 37 ? 7.121 5.738 -6.617 1 98.62 37 LEU B N 1
ATOM 2822 C CA . LEU B 1 37 ? 7.188 6.559 -7.824 1 98.62 37 LEU B CA 1
ATOM 2823 C C . LEU B 1 37 ? 7.816 5.781 -8.977 1 98.62 37 LEU B C 1
ATOM 2825 O O . LEU B 1 37 ? 7.379 5.902 -10.125 1 98.62 37 LEU B O 1
ATOM 2829 N N . CYS B 1 38 ? 8.82 4.961 -8.656 1 98.19 38 CYS B N 1
ATOM 2830 C CA . CYS B 1 38 ? 9.43 4.105 -9.672 1 98.19 38 CYS B CA 1
ATOM 2831 C C . CYS B 1 38 ? 8.414 3.115 -10.227 1 98.19 38 CYS B C 1
ATOM 2833 O O . CYS B 1 38 ? 8.375 2.871 -11.438 1 98.19 38 CYS B O 1
ATOM 2835 N N . GLU B 1 39 ? 7.613 2.557 -9.328 1 97.94 39 GLU B N 1
ATOM 2836 C CA . GLU B 1 39 ? 6.641 1.558 -9.758 1 97.94 39 GLU B CA 1
ATOM 2837 C C . GLU B 1 39 ? 5.551 2.184 -10.625 1 97.94 39 GLU B C 1
ATOM 2839 O O . GLU B 1 39 ? 5.141 1.601 -11.633 1 97.94 39 GLU B O 1
ATOM 2844 N N . LEU B 1 40 ? 5.121 3.361 -10.305 1 98.06 40 LEU B N 1
ATOM 2845 C CA . LEU B 1 40 ? 4.027 4.035 -10.992 1 98.06 40 LEU B CA 1
ATOM 2846 C C . LEU B 1 40 ? 4.48 4.57 -12.352 1 98.06 40 LEU B C 1
ATOM 2848 O O . LEU B 1 40 ? 3.756 4.465 -13.344 1 98.06 40 LEU B O 1
ATOM 2852 N N . PHE B 1 41 ? 5.719 5.102 -12.391 1 98 41 PHE B N 1
ATOM 2853 C CA . PHE B 1 41 ? 6.082 5.891 -13.562 1 98 41 PHE B CA 1
ATOM 2854 C C . PHE B 1 41 ? 7.332 5.32 -14.227 1 98 41 PHE B C 1
ATOM 2856 O O . PHE B 1 41 ? 7.617 5.629 -15.391 1 98 41 PHE B O 1
ATOM 2863 N N . GLY B 1 42 ? 8.094 4.539 -13.469 1 96.94 42 GLY B N 1
ATOM 2864 C CA . GLY B 1 42 ? 9.391 4.113 -13.969 1 96.94 42 GLY B CA 1
ATOM 2865 C C . GLY B 1 42 ? 9.398 2.684 -14.469 1 96.94 42 GLY B C 1
ATOM 2866 O O . GLY B 1 42 ? 10.414 2.209 -14.984 1 96.94 42 GLY B O 1
ATOM 2867 N N . TYR B 1 43 ? 8.336 1.971 -14.25 1 94.25 43 TYR B N 1
ATOM 2868 C CA . TYR B 1 43 ? 8.211 0.599 -14.734 1 94.25 43 TYR B CA 1
ATOM 2869 C C . TYR B 1 43 ? 7.512 0.561 -16.094 1 94.25 43 TYR B C 1
ATOM 2871 O O . TYR B 1 43 ? 6.398 1.067 -16.234 1 94.25 43 TYR B O 1
ATOM 2879 N N . ASP B 1 44 ? 8.125 -0.045 -17.078 1 93.25 44 ASP B N 1
ATOM 2880 C CA . ASP B 1 44 ? 7.586 -0.067 -18.438 1 93.25 44 ASP B CA 1
ATOM 2881 C C . ASP B 1 44 ? 6.52 -1.147 -18.594 1 93.25 44 ASP B C 1
ATOM 2883 O O . ASP B 1 44 ? 6.824 -2.34 -18.531 1 93.25 44 ASP B O 1
ATOM 2887 N N . ARG B 1 45 ? 5.297 -0.704 -18.781 1 93.5 45 ARG B N 1
ATOM 2888 C CA . ARG B 1 45 ? 4.18 -1.622 -18.984 1 93.5 45 ARG B CA 1
ATOM 2889 C C . ARG B 1 45 ? 3.572 -1.442 -20.375 1 93.5 45 ARG B C 1
ATOM 2891 O O . ARG B 1 45 ? 2.402 -1.764 -20.594 1 93.5 45 ARG B O 1
ATOM 2898 N N . THR B 1 46 ? 4.359 -0.911 -21.312 1 93.81 46 THR B N 1
ATOM 2899 C CA . THR B 1 46 ? 3.834 -0.606 -22.641 1 93.81 46 THR B CA 1
ATOM 2900 C C . THR B 1 46 ? 3.457 -1.886 -23.375 1 93.81 46 THR B C 1
ATOM 2902 O O . THR B 1 46 ? 2.531 -1.889 -24.188 1 93.81 46 THR B O 1
ATOM 2905 N N . ALA B 1 47 ? 4.086 -2.953 -23.078 1 91.81 47 ALA B N 1
ATOM 2906 C CA . ALA B 1 47 ? 3.758 -4.242 -23.672 1 91.81 47 ALA B CA 1
ATOM 2907 C C . ALA B 1 47 ? 2.35 -4.684 -23.297 1 91.81 47 ALA B C 1
ATOM 2909 O O . ALA B 1 47 ? 1.751 -5.531 -23.969 1 91.81 47 ALA B O 1
ATOM 2910 N N . GLU B 1 48 ? 1.855 -4.055 -22.266 1 89.06 48 GLU B N 1
ATOM 2911 C CA . GLU B 1 48 ? 0.51 -4.379 -21.812 1 89.06 48 GLU B CA 1
ATOM 2912 C C . GLU B 1 48 ? -0.5 -3.332 -22.266 1 89.06 48 GLU B C 1
ATOM 2914 O O . GLU B 1 48 ? -1.641 -3.312 -21.797 1 89.06 48 GLU B O 1
ATOM 2919 N N . GLY B 1 49 ? -0.015 -2.422 -23.062 1 91.69 49 GLY B N 1
ATOM 2920 C CA . GLY B 1 49 ? -0.9 -1.4 -23.609 1 91.69 49 GLY B CA 1
ATOM 2921 C C . GLY B 1 49 ? -1.025 -0.186 -22.703 1 91.69 49 GLY B C 1
ATOM 2922 O O . GLY B 1 49 ? -1.884 0.671 -22.922 1 91.69 49 GLY B O 1
ATOM 2923 N N . LEU B 1 50 ? -0.213 -0.1 -21.734 1 92.94 50 LEU B N 1
ATOM 2924 C CA . LEU B 1 50 ? -0.259 1.029 -20.812 1 92.94 50 LEU B CA 1
ATOM 2925 C C . LEU B 1 50 ? 0.726 2.115 -21.234 1 92.94 50 LEU B C 1
ATOM 2927 O O . LEU B 1 50 ? 1.655 1.853 -22 1 92.94 50 LEU B O 1
ATOM 2931 N N . PRO B 1 51 ? 0.544 3.293 -20.781 1 92.88 51 PRO B N 1
ATOM 2932 C CA . PRO B 1 51 ? 1.44 4.383 -21.172 1 92.88 51 PRO B CA 1
ATOM 2933 C C . PRO B 1 51 ? 2.854 4.211 -20.625 1 92.88 51 PRO B C 1
ATOM 2935 O O . PRO B 1 51 ? 3.029 3.709 -19.516 1 92.88 51 PRO B O 1
ATOM 2938 N N . GLY B 1 52 ? 3.787 4.602 -21.469 1 94.19 52 GLY B N 1
ATOM 2939 C CA . GLY B 1 52 ? 5.16 4.746 -21 1 94.19 52 GLY B CA 1
ATOM 2940 C C . GLY B 1 52 ? 5.531 6.18 -20.672 1 94.19 52 GLY B C 1
ATOM 2941 O O . GLY B 1 52 ? 4.902 7.117 -21.172 1 94.19 52 GLY B O 1
ATOM 2942 N N . TYR B 1 53 ? 6.535 6.336 -19.766 1 96.62 53 TYR B N 1
ATOM 2943 C CA . TYR B 1 53 ? 7.016 7.66 -19.391 1 96.62 53 TYR B CA 1
ATOM 2944 C C . TYR B 1 53 ? 8.523 7.766 -19.578 1 96.62 53 TYR B C 1
ATOM 2946 O O . TYR B 1 53 ? 9.258 6.801 -19.359 1 96.62 53 TYR B O 1
ATOM 2954 N N . ASP B 1 54 ? 8.922 8.93 -20.141 1 97.38 54 ASP B N 1
ATOM 2955 C CA . ASP B 1 54 ? 10.328 9.281 -19.953 1 97.38 54 ASP B CA 1
ATOM 2956 C C . ASP B 1 54 ? 10.633 9.578 -18.484 1 97.38 54 ASP B C 1
ATOM 2958 O O . ASP B 1 54 ? 10.352 10.672 -18 1 97.38 54 ASP B O 1
ATOM 2962 N N . PHE B 1 55 ? 11.227 8.609 -17.828 1 98.06 55 PHE B N 1
ATOM 2963 C CA . PHE B 1 55 ? 11.352 8.625 -16.375 1 98.06 55 PHE B CA 1
ATOM 2964 C C . PHE B 1 55 ? 12.812 8.812 -15.961 1 98.06 55 PHE B C 1
ATOM 2966 O O . PHE B 1 55 ? 13.695 8.141 -16.484 1 98.06 55 PHE B O 1
ATOM 2973 N N . ALA B 1 56 ? 13.008 9.727 -15 1 97.81 56 ALA B N 1
ATOM 2974 C CA . ALA B 1 56 ? 14.367 9.969 -14.516 1 97.81 56 ALA B CA 1
ATOM 2975 C C . ALA B 1 56 ? 14.383 10.156 -13 1 97.81 56 ALA B C 1
ATOM 2977 O O . ALA B 1 56 ? 13.578 10.914 -12.453 1 97.81 56 ALA B O 1
ATOM 2978 N N . VAL B 1 57 ? 15.258 9.406 -12.367 1 98.19 57 VAL B N 1
ATOM 2979 C CA . VAL B 1 57 ? 15.617 9.734 -10.992 1 98.19 57 VAL B CA 1
ATOM 2980 C C . VAL B 1 57 ? 16.812 10.68 -10.984 1 98.19 57 VAL B C 1
ATOM 2982 O O . VAL B 1 57 ? 17.859 10.375 -11.57 1 98.19 57 VAL B O 1
ATOM 2985 N N . CYS B 1 58 ? 16.625 11.805 -10.312 1 98.06 58 CYS B N 1
ATOM 2986 C CA . CYS B 1 58 ? 17.625 12.875 -10.352 1 98.06 58 CYS B CA 1
ATOM 2987 C C . CYS B 1 58 ? 18.234 13.109 -8.977 1 98.06 58 CYS B C 1
ATOM 2989 O O . CYS B 1 58 ? 17.516 13.102 -7.969 1 98.06 58 CYS B O 1
ATOM 2991 N N . GLY B 1 59 ? 19.531 13.156 -8.938 1 96.12 59 GLY B N 1
ATOM 2992 C CA . GLY B 1 59 ? 20.219 13.75 -7.805 1 96.12 59 GLY B CA 1
ATOM 2993 C C . GLY B 1 59 ? 20.609 15.195 -8.031 1 96.12 59 GLY B C 1
ATOM 2994 O O . GLY B 1 59 ? 20.531 15.695 -9.156 1 96.12 59 GLY B O 1
ATOM 2995 N N . VAL B 1 60 ? 20.984 15.867 -6.961 1 94.25 60 VAL B N 1
ATOM 2996 C CA . VAL B 1 60 ? 21.344 17.281 -7.09 1 94.25 60 VAL B CA 1
ATOM 2997 C C . VAL B 1 60 ? 22.516 17.422 -8.055 1 94.25 60 VAL B C 1
ATOM 2999 O O . VAL B 1 60 ? 22.469 18.234 -8.977 1 94.25 60 VAL B O 1
ATOM 3002 N N . ASP B 1 61 ? 23.5 16.578 -7.867 1 90.94 61 ASP B N 1
ATOM 3003 C CA . ASP B 1 61 ? 24.672 16.641 -8.734 1 90.94 61 ASP B CA 1
ATOM 3004 C C . ASP B 1 61 ? 24.875 15.32 -9.477 1 90.94 61 ASP B C 1
ATOM 3006 O O . ASP B 1 61 ? 25.922 15.094 -10.078 1 90.94 61 ASP B O 1
ATOM 3010 N N . GLY B 1 62 ? 23.984 14.438 -9.367 1 85 62 GLY B N 1
ATOM 3011 C CA . GLY B 1 62 ? 24.062 13.148 -10.031 1 85 62 GLY B CA 1
ATOM 3012 C C . GLY B 1 62 ? 24.906 12.141 -9.281 1 85 62 GLY B C 1
ATOM 3013 O O . GLY B 1 62 ? 25.125 11.023 -9.758 1 85 62 GLY B O 1
ATOM 3014 N N . GLY B 1 63 ? 25.406 12.531 -8.141 1 91.12 63 GLY B N 1
ATOM 3015 C CA . GLY B 1 63 ? 26.219 11.633 -7.328 1 91.12 63 GLY B CA 1
ATOM 3016 C C . GLY B 1 63 ? 25.391 10.719 -6.453 1 91.12 63 GLY B C 1
ATOM 3017 O O . GLY B 1 63 ? 24.156 10.742 -6.504 1 91.12 63 GLY B O 1
ATOM 3018 N N . PRO B 1 64 ? 26.109 9.836 -5.703 1 94.75 64 PRO B N 1
ATOM 3019 C CA . PRO B 1 64 ? 25.406 8.914 -4.816 1 94.75 64 PRO B CA 1
ATOM 3020 C C . PRO B 1 64 ? 24.578 9.641 -3.746 1 94.75 64 PRO B C 1
ATOM 3022 O O . PRO B 1 64 ? 25.016 10.672 -3.227 1 94.75 64 PRO B O 1
ATOM 3025 N N . VAL B 1 65 ? 23.391 9.148 -3.518 1 96.81 65 VAL B N 1
ATOM 3026 C CA . VAL B 1 65 ? 22.5 9.68 -2.498 1 96.81 65 VAL B CA 1
ATOM 3027 C C . VAL B 1 65 ? 22.297 8.641 -1.398 1 96.81 65 VAL B C 1
ATOM 3029 O O . VAL B 1 65 ? 21.781 7.547 -1.657 1 96.81 65 VAL B O 1
ATOM 3032 N N . PRO B 1 66 ? 22.703 8.969 -0.178 1 96.44 66 PRO B N 1
ATOM 3033 C CA . PRO B 1 66 ? 22.469 8.016 0.913 1 96.44 66 PRO B CA 1
ATOM 3034 C C . PRO B 1 66 ? 20.984 7.789 1.181 1 96.44 66 PRO B C 1
ATOM 3036 O O . PRO B 1 66 ? 20.172 8.719 1.068 1 96.44 66 PRO B O 1
ATOM 3039 N N . SER B 1 67 ? 20.641 6.531 1.51 1 96 67 SER B N 1
ATOM 3040 C CA . SER B 1 67 ? 19.266 6.191 1.904 1 96 67 SER B CA 1
ATOM 3041 C C . SER B 1 67 ? 19.156 6.051 3.418 1 96 67 SER B C 1
ATOM 3043 O O . SER B 1 67 ? 20.156 5.875 4.109 1 96 67 SER B O 1
ATOM 3045 N N . HIS B 1 68 ? 17.953 6.078 3.912 1 92 68 HIS B N 1
ATOM 3046 C CA . HIS B 1 68 ? 17.703 5.91 5.34 1 92 68 HIS B CA 1
ATOM 3047 C C . HIS B 1 68 ? 17.938 4.465 5.773 1 92 68 HIS B C 1
ATOM 3049 O O . HIS B 1 68 ? 18.016 4.176 6.969 1 92 68 HIS B O 1
ATOM 3055 N N . SER B 1 69 ? 18.125 3.566 4.844 1 93.06 69 SER B N 1
ATOM 3056 C CA . SER B 1 69 ? 18.25 2.146 5.156 1 93.06 69 SER B CA 1
ATOM 3057 C C . SER B 1 69 ? 19.703 1.688 5.082 1 93.06 69 SER B C 1
ATOM 3059 O O . SER B 1 69 ? 19.984 0.488 5.047 1 93.06 69 SER B O 1
ATOM 3061 N N . GLY B 1 70 ? 20.641 2.568 4.918 1 91.44 70 GLY B N 1
ATOM 3062 C CA . GLY B 1 70 ? 22.031 2.248 5.137 1 91.44 70 GLY B CA 1
ATOM 3063 C C . GLY B 1 70 ? 22.781 1.96 3.85 1 91.44 70 GLY B C 1
ATOM 3064 O O . GLY B 1 70 ? 23.906 1.456 3.881 1 91.44 70 GLY B O 1
ATOM 3065 N N . PHE B 1 71 ? 22.172 2.219 2.662 1 94.75 71 PHE B N 1
ATOM 3066 C CA . PHE B 1 71 ? 22.844 2.07 1.378 1 94.75 71 PHE B CA 1
ATOM 3067 C C . PHE B 1 71 ? 22.641 3.311 0.515 1 94.75 71 PHE B C 1
ATOM 3069 O O . PHE B 1 71 ? 21.953 4.25 0.917 1 94.75 71 PHE B O 1
ATOM 3076 N N . THR B 1 72 ? 23.344 3.34 -0.592 1 96.19 72 THR B N 1
ATOM 3077 C CA . THR B 1 72 ? 23.25 4.52 -1.449 1 96.19 72 THR B CA 1
ATOM 3078 C C . THR B 1 72 ? 22.578 4.172 -2.775 1 96.19 72 THR B C 1
ATOM 3080 O O . THR B 1 72 ? 22.609 3.02 -3.211 1 96.19 72 THR B O 1
ATOM 3083 N N . ILE B 1 73 ? 21.875 5.141 -3.252 1 96.38 73 ILE B N 1
ATOM 3084 C CA . ILE B 1 73 ? 21.406 5.043 -4.629 1 96.38 73 ILE B CA 1
ATOM 3085 C C . ILE B 1 73 ? 22.219 5.98 -5.52 1 96.38 73 ILE B C 1
ATOM 3087 O O . ILE B 1 73 ? 22.672 7.035 -5.07 1 96.38 73 ILE B O 1
ATOM 3091 N N . THR B 1 74 ? 22.438 5.566 -6.703 1 95.94 74 THR B N 1
ATOM 3092 C CA . THR B 1 74 ? 23.094 6.418 -7.684 1 95.94 74 THR B CA 1
ATOM 3093 C C . THR B 1 74 ? 22.141 6.805 -8.805 1 95.94 74 THR B C 1
ATOM 3095 O O . THR B 1 74 ? 21.875 6.008 -9.711 1 95.94 74 THR B O 1
ATOM 3098 N N . PRO B 1 75 ? 21.719 8.039 -8.711 1 94.75 75 PRO B N 1
ATOM 3099 C CA . PRO B 1 75 ? 20.766 8.492 -9.727 1 94.75 75 PRO B CA 1
ATOM 3100 C C . PRO B 1 75 ? 21.328 8.414 -11.141 1 94.75 75 PRO B C 1
ATOM 3102 O O . PRO B 1 75 ? 22.547 8.453 -11.32 1 94.75 75 PRO B O 1
ATOM 3105 N N . SER B 1 76 ? 20.469 8.367 -12.055 1 89.38 76 SER B N 1
ATOM 3106 C CA . SER B 1 76 ? 20.859 8.281 -13.461 1 89.38 76 SER B CA 1
ATOM 3107 C C . SER B 1 76 ? 21.188 9.664 -14.023 1 89.38 76 SER B C 1
ATOM 3109 O O . SER B 1 76 ? 21.844 9.773 -15.055 1 89.38 76 SER B O 1
ATOM 3111 N N . HIS B 1 77 ? 20.734 10.664 -13.344 1 94.88 77 HIS B N 1
ATOM 3112 C CA . HIS B 1 77 ? 20.844 12.023 -13.875 1 94.88 77 HIS B CA 1
ATOM 3113 C C . HIS B 1 77 ? 21.094 13.031 -12.758 1 94.88 77 HIS B C 1
ATOM 3115 O O . HIS B 1 77 ? 20.781 12.766 -11.594 1 94.88 77 HIS B O 1
ATOM 3121 N N . ASP B 1 78 ? 21.703 14.141 -13.188 1 96.81 78 ASP B N 1
ATOM 3122 C CA . ASP B 1 78 ? 21.578 15.336 -12.367 1 96.81 78 ASP B CA 1
ATOM 3123 C C . ASP B 1 78 ? 20.188 15.969 -12.531 1 96.81 78 ASP B C 1
ATOM 3125 O O . ASP B 1 78 ? 19.234 15.289 -12.922 1 96.81 78 ASP B O 1
ATOM 3129 N N . LEU B 1 79 ? 20.031 17.234 -12.266 1 98.19 79 LEU B N 1
ATOM 3130 C CA . LEU B 1 79 ? 18.703 17.844 -12.25 1 98.19 79 LEU B CA 1
ATOM 3131 C C . LEU B 1 79 ? 18.234 18.188 -13.664 1 98.19 79 LEU B C 1
ATOM 3133 O O . LEU B 1 79 ? 17.125 18.688 -13.859 1 98.19 79 LEU B O 1
ATOM 3137 N N . ALA B 1 80 ? 18.938 17.906 -14.711 1 97.81 80 ALA B N 1
ATOM 3138 C CA . ALA B 1 80 ? 18.672 18.328 -16.078 1 97.81 80 ALA B CA 1
ATOM 3139 C C . ALA B 1 80 ? 17.281 17.891 -16.531 1 97.81 80 ALA B C 1
ATOM 3141 O O . ALA B 1 80 ? 16.5 18.703 -17.031 1 97.81 80 ALA B O 1
ATOM 3142 N N . PRO B 1 81 ? 16.906 16.656 -16.281 1 98.19 81 PRO B N 1
ATOM 3143 C CA . PRO B 1 81 ? 15.562 16.25 -16.734 1 98.19 81 PRO B CA 1
ATOM 3144 C C . PRO B 1 81 ? 14.453 17.016 -16.016 1 98.19 81 PRO B C 1
ATOM 3146 O O . PRO B 1 81 ? 13.383 17.234 -16.594 1 98.19 81 PRO B O 1
ATOM 3149 N N . ALA B 1 82 ? 14.672 17.453 -14.82 1 98.38 82 ALA B N 1
ATOM 3150 C CA . ALA B 1 82 ? 13.641 18.094 -14.008 1 98.38 82 ALA B CA 1
ATOM 3151 C C . ALA B 1 82 ? 13.281 19.469 -14.555 1 98.38 82 ALA B C 1
ATOM 3153 O O . ALA B 1 82 ? 12.195 19.984 -14.297 1 98.38 82 ALA B O 1
ATOM 3154 N N . TRP B 1 83 ? 14.125 20.031 -15.352 1 98.31 83 TRP B N 1
ATOM 3155 C CA . TRP B 1 83 ? 13.891 21.359 -15.883 1 98.31 83 TRP B CA 1
ATOM 3156 C C . TRP B 1 83 ? 12.805 21.344 -16.953 1 98.31 83 TRP B C 1
ATOM 3158 O O . TRP B 1 83 ? 12.18 22.359 -17.25 1 98.31 83 TRP B O 1
ATOM 3168 N N . THR B 1 84 ? 12.516 20.141 -17.547 1 98.25 84 THR B N 1
ATOM 3169 C CA . THR B 1 84 ? 11.594 20.125 -18.672 1 98.25 84 THR B CA 1
ATOM 3170 C C . THR B 1 84 ? 10.5 19.078 -18.453 1 98.25 84 THR B C 1
ATOM 3172 O O . THR B 1 84 ? 9.547 19 -19.234 1 98.25 84 THR B O 1
ATOM 3175 N N . ALA B 1 85 ? 10.555 18.297 -17.391 1 98.62 85 ALA B N 1
ATOM 3176 C CA . ALA B 1 85 ? 9.617 17.203 -17.172 1 98.62 85 ALA B CA 1
ATOM 3177 C C . ALA B 1 85 ? 8.195 17.719 -16.984 1 98.62 85 ALA B C 1
ATOM 3179 O O . ALA B 1 85 ? 8 18.828 -16.484 1 98.62 85 ALA B O 1
ATOM 3180 N N . ASP B 1 86 ? 7.223 16.875 -17.359 1 98.56 86 ASP B N 1
ATOM 3181 C CA . ASP B 1 86 ? 5.809 17.172 -17.156 1 98.56 86 ASP B CA 1
ATOM 3182 C C . ASP B 1 86 ? 5.434 17.062 -15.68 1 98.56 86 ASP B C 1
ATOM 3184 O O . ASP B 1 86 ? 4.477 17.703 -15.227 1 98.56 86 ASP B O 1
ATOM 3188 N N . LEU B 1 87 ? 6.125 16.234 -14.938 1 98.81 87 LEU B N 1
ATOM 3189 C CA . LEU B 1 87 ? 5.992 16.062 -13.5 1 98.81 87 LEU B CA 1
ATOM 3190 C C . LEU B 1 87 ? 7.355 16.078 -12.82 1 98.81 87 LEU B C 1
ATOM 3192 O O . LEU B 1 87 ? 8.273 15.359 -13.234 1 98.81 87 LEU B O 1
ATOM 3196 N N . VAL B 1 88 ? 7.469 16.922 -11.844 1 98.94 88 VAL B N 1
ATOM 3197 C CA . VAL B 1 88 ? 8.633 16.922 -10.961 1 98.94 88 VAL B CA 1
ATOM 3198 C C . VAL B 1 88 ? 8.203 16.547 -9.547 1 98.94 88 VAL B C 1
ATOM 3200 O O . VAL B 1 88 ? 7.402 17.25 -8.922 1 98.94 88 VAL B O 1
ATOM 3203 N N . ALA B 1 89 ? 8.727 15.422 -9.055 1 98.88 89 ALA B N 1
ATOM 3204 C CA . ALA B 1 89 ? 8.344 14.922 -7.738 1 98.88 89 ALA B CA 1
ATOM 3205 C C . ALA B 1 89 ? 9.539 14.922 -6.785 1 98.88 89 ALA B C 1
ATOM 3207 O O . ALA B 1 89 ? 10.664 14.625 -7.184 1 98.88 89 ALA B O 1
ATOM 3208 N N . VAL B 1 90 ? 9.266 15.273 -5.543 1 98.75 90 VAL B N 1
ATOM 3209 C CA . VAL B 1 90 ? 10.289 15.25 -4.504 1 98.75 90 VAL B CA 1
ATOM 3210 C C . VAL B 1 90 ? 10.039 14.078 -3.553 1 98.75 90 VAL B C 1
ATOM 3212 O O . VAL B 1 90 ? 8.992 14.023 -2.9 1 98.75 90 VAL B O 1
ATOM 3215 N N . VAL B 1 91 ? 11.031 13.195 -3.451 1 97.94 91 VAL B N 1
ATOM 3216 C CA . VAL B 1 91 ? 10.992 12.047 -2.551 1 97.94 91 VAL B CA 1
ATOM 3217 C C . VAL B 1 91 ? 11.266 12.508 -1.119 1 97.94 91 VAL B C 1
ATOM 3219 O O . VAL B 1 91 ? 12.039 13.438 -0.896 1 97.94 91 VAL B O 1
ATOM 3222 N N . PRO B 1 92 ? 10.617 11.836 -0.135 1 97.69 92 PRO B N 1
ATOM 3223 C CA . PRO B 1 92 ? 10.898 12.203 1.254 1 97.69 92 PRO B CA 1
ATOM 3224 C C . PRO B 1 92 ? 12.375 12.078 1.607 1 97.69 92 PRO B C 1
ATOM 3226 O O . PRO B 1 92 ? 13.062 11.18 1.108 1 97.69 92 PRO B O 1
ATOM 3229 N N . ASN B 1 93 ? 12.797 12.945 2.473 1 94.25 93 ASN B N 1
ATOM 3230 C CA . ASN B 1 93 ? 14.172 13.008 2.951 1 94.25 93 ASN B CA 1
ATOM 3231 C C . ASN B 1 93 ? 14.242 13.508 4.391 1 94.25 93 ASN B C 1
ATOM 3233 O O . ASN B 1 93 ? 13.234 13.516 5.102 1 94.25 93 ASN B O 1
ATOM 3237 N N . ASP B 1 94 ? 15.391 13.93 4.906 1 88.5 94 ASP B N 1
ATOM 3238 C CA . ASP B 1 94 ? 15.578 14.266 6.316 1 88.5 94 ASP B CA 1
ATOM 3239 C C . ASP B 1 94 ? 15.188 15.719 6.586 1 88.5 94 ASP B C 1
ATOM 3241 O O . ASP B 1 94 ? 15.5 16.266 7.648 1 88.5 94 ASP B O 1
ATOM 3245 N N . VAL B 1 95 ? 14.602 16.406 5.719 1 89.88 95 VAL B N 1
ATOM 3246 C CA . VAL B 1 95 ? 13.992 17.734 5.852 1 89.88 95 VAL B CA 1
ATOM 3247 C C . VAL B 1 95 ? 15.07 18.766 6.164 1 89.88 95 VAL B C 1
ATOM 3249 O O . VAL B 1 95 ? 14.812 19.734 6.871 1 89.88 95 VAL B O 1
ATOM 3252 N N . ARG B 1 96 ? 16.234 18.453 5.691 1 87.5 96 ARG B N 1
ATOM 3253 C CA . ARG B 1 96 ? 17.25 19.516 5.699 1 87.5 96 ARG B CA 1
ATOM 3254 C C . ARG B 1 96 ? 16.938 20.578 4.648 1 87.5 96 ARG B C 1
ATOM 3256 O O . ARG B 1 96 ? 16.094 20.359 3.775 1 87.5 96 ARG B O 1
ATOM 3263 N N . GLN B 1 97 ? 17.594 21.719 4.871 1 92.94 97 GLN B N 1
ATOM 3264 C CA . GLN B 1 97 ? 17.406 22.781 3.887 1 92.94 97 GLN B CA 1
ATOM 3265 C C . GLN B 1 97 ? 17.734 22.297 2.479 1 92.94 97 GLN B C 1
ATOM 3267 O O . GLN B 1 97 ? 18.812 21.734 2.244 1 92.94 97 GLN B O 1
ATOM 3272 N N . ALA B 1 98 ? 16.797 22.516 1.581 1 96.56 98 ALA B N 1
ATOM 3273 C CA . ALA B 1 98 ? 16.984 22.062 0.206 1 96.56 98 ALA B CA 1
ATOM 3274 C C . ALA B 1 98 ? 18 22.938 -0.528 1 96.56 98 ALA B C 1
ATOM 3276 O O . ALA B 1 98 ? 18.031 24.156 -0.339 1 96.56 98 ALA B O 1
ATOM 3277 N N . PRO B 1 99 ? 18.828 22.344 -1.358 1 96.88 99 PRO B N 1
ATOM 3278 C CA . PRO B 1 99 ? 19.734 23.156 -2.189 1 96.88 99 PRO B CA 1
ATOM 3279 C C . PRO B 1 99 ? 19 24.156 -3.074 1 96.88 99 PRO B C 1
ATOM 3281 O O . PRO B 1 99 ? 17.906 23.859 -3.562 1 96.88 99 PRO B O 1
ATOM 3284 N N . ALA B 1 100 ? 19.656 25.266 -3.316 1 97.75 100 ALA B N 1
ATOM 3285 C CA . ALA B 1 100 ? 19.047 26.344 -4.09 1 97.75 100 ALA B CA 1
ATOM 3286 C C . ALA B 1 100 ? 18.641 25.859 -5.484 1 97.75 100 ALA B C 1
ATOM 3288 O O . ALA B 1 100 ? 17.609 26.266 -6.016 1 97.75 100 ALA B O 1
ATOM 3289 N N . GLU B 1 101 ? 19.438 25.016 -6.039 1 97.88 101 GLU B N 1
ATOM 3290 C CA . GLU B 1 101 ? 19.172 24.547 -7.391 1 97.88 101 GLU B CA 1
ATOM 3291 C C . GLU B 1 101 ? 17.891 23.734 -7.449 1 97.88 101 GLU B C 1
ATOM 3293 O O . GLU B 1 101 ? 17.156 23.781 -8.438 1 97.88 101 GLU B O 1
ATOM 3298 N N . VAL B 1 102 ? 17.609 22.938 -6.43 1 98.5 102 VAL B N 1
ATOM 3299 C CA . VAL B 1 102 ? 16.391 22.156 -6.367 1 98.5 102 VAL B CA 1
ATOM 3300 C C . VAL B 1 102 ? 15.18 23.078 -6.281 1 98.5 102 VAL B C 1
ATOM 3302 O O . VAL B 1 102 ? 14.18 22.875 -6.977 1 98.5 102 VAL B O 1
ATOM 3305 N N . LEU B 1 103 ? 15.312 24.141 -5.461 1 98.75 103 LEU B N 1
ATOM 3306 C CA . LEU B 1 103 ? 14.219 25.094 -5.316 1 98.75 103 LEU B CA 1
ATOM 3307 C C . LEU B 1 103 ? 13.953 25.812 -6.633 1 98.75 103 LEU B C 1
ATOM 3309 O O . LEU B 1 103 ? 12.797 26.031 -7.004 1 98.75 103 LEU B O 1
ATOM 3313 N N . ASP B 1 104 ? 14.977 26.156 -7.344 1 98.69 104 ASP B N 1
ATOM 3314 C CA . ASP B 1 104 ? 14.836 26.812 -8.633 1 98.69 104 ASP B CA 1
ATOM 3315 C C . ASP B 1 104 ? 14.117 25.938 -9.641 1 98.69 104 ASP B C 1
ATOM 3317 O O . ASP B 1 104 ? 13.242 26.391 -10.375 1 98.69 104 ASP B O 1
ATOM 3321 N N . VAL B 1 105 ? 14.484 24.688 -9.672 1 98.69 105 VAL B N 1
ATOM 3322 C CA . VAL B 1 105 ? 13.883 23.75 -10.609 1 98.69 105 VAL B CA 1
ATOM 3323 C C . VAL B 1 105 ? 12.398 23.594 -10.297 1 98.69 105 VAL B C 1
ATOM 3325 O O . VAL B 1 105 ? 11.57 23.547 -11.211 1 98.69 105 VAL B O 1
ATOM 3328 N N . LEU B 1 106 ? 12.055 23.5 -9.039 1 98.88 106 LEU B N 1
ATOM 3329 C CA . LEU B 1 106 ? 10.664 23.344 -8.633 1 98.88 106 LEU B CA 1
ATOM 3330 C C . LEU B 1 106 ? 9.844 24.562 -9.008 1 98.88 106 LEU B C 1
ATOM 3332 O O . LEU B 1 106 ? 8.742 24.438 -9.547 1 98.88 106 LEU B O 1
ATOM 3336 N N . ARG B 1 107 ? 10.352 25.766 -8.742 1 98.81 107 ARG B N 1
ATOM 3337 C CA . ARG B 1 107 ? 9.664 27 -9.117 1 98.81 107 ARG B CA 1
ATOM 3338 C C . ARG B 1 107 ? 9.484 27.078 -10.625 1 98.81 107 ARG B C 1
ATOM 3340 O O . ARG B 1 107 ? 8.406 27.453 -11.109 1 98.81 107 ARG B O 1
ATOM 3347 N N . HIS B 1 108 ? 10.508 26.75 -11.312 1 98.81 108 HIS B N 1
ATOM 3348 C CA . HIS B 1 108 ? 10.461 26.781 -12.773 1 98.81 108 HIS B CA 1
ATOM 3349 C C . HIS B 1 108 ? 9.414 25.812 -13.312 1 98.81 108 HIS B C 1
ATOM 3351 O O . HIS B 1 108 ? 8.656 26.156 -14.227 1 98.81 108 HIS B O 1
ATOM 3357 N N . ALA B 1 109 ? 9.422 24.578 -12.805 1 98.75 109 ALA B N 1
ATOM 3358 C CA . ALA B 1 109 ? 8.438 23.578 -13.219 1 98.75 109 ALA B CA 1
ATOM 3359 C C . ALA B 1 109 ? 7.016 24.094 -13.016 1 98.75 109 ALA B C 1
ATOM 3361 O O . ALA B 1 109 ? 6.18 24 -13.922 1 98.75 109 ALA B O 1
ATOM 3362 N N . HIS B 1 110 ? 6.789 24.688 -11.844 1 98.5 110 HIS B N 1
ATOM 3363 C CA . HIS B 1 110 ? 5.473 25.25 -11.547 1 98.5 110 HIS B CA 1
ATOM 3364 C C . HIS B 1 110 ? 5.121 26.375 -12.508 1 98.5 110 HIS B C 1
ATOM 3366 O O . HIS B 1 110 ? 3.998 26.438 -13.008 1 98.5 110 HIS B O 1
ATOM 3372 N N . ASP B 1 111 ? 6.062 27.219 -12.805 1 98.19 111 ASP B N 1
ATOM 3373 C CA . ASP B 1 111 ? 5.848 28.391 -13.656 1 98.19 111 ASP B CA 1
ATOM 3374 C C . ASP B 1 111 ? 5.496 27.984 -15.086 1 98.19 111 ASP B C 1
ATOM 3376 O O . ASP B 1 111 ? 4.727 28.656 -15.758 1 98.19 111 ASP B O 1
ATOM 3380 N N . ARG B 1 112 ? 6.008 26.938 -15.477 1 96.94 112 ARG B N 1
ATOM 3381 C CA . ARG B 1 112 ? 5.746 26.516 -16.844 1 96.94 112 ARG B CA 1
ATOM 3382 C C . ARG B 1 112 ? 4.492 25.656 -16.938 1 96.94 112 ARG B C 1
ATOM 3384 O O . ARG B 1 112 ? 4.152 25.141 -18 1 96.94 112 ARG B O 1
ATOM 3391 N N . GLY B 1 113 ? 3.867 25.344 -15.82 1 97.19 113 GLY B N 1
ATOM 3392 C CA . GLY B 1 113 ? 2.588 24.656 -15.797 1 97.19 113 GLY B CA 1
ATOM 3393 C C . GLY B 1 113 ? 2.723 23.156 -15.586 1 97.19 113 GLY B C 1
ATOM 3394 O O . GLY B 1 113 ? 1.738 22.422 -15.672 1 97.19 113 GLY B O 1
ATOM 3395 N N . ALA B 1 114 ? 3.939 22.688 -15.281 1 98.31 114 ALA B N 1
ATOM 3396 C CA . ALA B 1 114 ? 4.16 21.281 -14.984 1 98.31 114 ALA B CA 1
ATOM 3397 C C . ALA B 1 114 ? 3.578 20.906 -13.625 1 98.31 114 ALA B C 1
ATOM 3399 O O . ALA B 1 114 ? 3.33 21.766 -12.789 1 98.31 114 ALA B O 1
ATOM 3400 N N . TRP B 1 115 ? 3.293 19.641 -13.492 1 98.56 115 TRP B N 1
ATOM 3401 C CA . TRP B 1 115 ? 2.945 19.125 -12.172 1 98.56 115 TRP B CA 1
ATOM 3402 C C . TRP B 1 115 ? 4.152 19.141 -11.242 1 98.56 115 TRP B C 1
ATOM 3404 O O . TRP B 1 115 ? 5.266 18.812 -11.656 1 98.56 115 TRP B O 1
ATOM 3414 N N . VAL B 1 116 ? 3.906 19.594 -10.055 1 98.88 116 VAL B N 1
ATOM 3415 C CA . VAL B 1 116 ? 4.863 19.484 -8.961 1 98.88 116 VAL B CA 1
ATOM 3416 C C . VAL B 1 116 ? 4.262 18.641 -7.832 1 98.88 116 VAL B C 1
ATOM 3418 O O . VAL B 1 116 ? 3.145 18.922 -7.383 1 98.88 116 VAL B O 1
ATOM 3421 N N . MET B 1 117 ? 5.062 17.625 -7.367 1 98.81 117 MET B N 1
ATOM 3422 C CA . MET B 1 117 ? 4.504 16.656 -6.422 1 98.81 117 MET B CA 1
ATOM 3423 C C . MET B 1 117 ? 5.453 16.438 -5.246 1 98.81 117 MET B C 1
ATOM 3425 O O . MET B 1 117 ? 6.668 16.359 -5.43 1 98.81 117 MET B O 1
ATOM 3429 N N . SER B 1 118 ? 4.891 16.453 -4.078 1 98.75 118 SER B N 1
ATOM 3430 C CA . SER B 1 118 ? 5.645 16 -2.912 1 98.75 118 SER B CA 1
ATOM 3431 C C . SER B 1 118 ? 5.027 14.75 -2.297 1 98.75 118 SER B C 1
ATOM 3433 O O . SER B 1 118 ? 3.803 14.602 -2.283 1 98.75 118 SER B O 1
ATOM 3435 N N . VAL B 1 119 ? 5.906 13.914 -1.815 1 98.38 119 VAL B N 1
ATOM 3436 C CA . VAL B 1 119 ? 5.5 12.742 -1.052 1 98.38 119 VAL B CA 1
ATOM 3437 C C . VAL B 1 119 ? 6.062 12.828 0.366 1 98.38 119 VAL B C 1
ATOM 3439 O O . VAL B 1 119 ? 7.266 13.023 0.554 1 98.38 119 VAL B O 1
ATOM 3442 N N . CYS B 1 120 ? 5.059 12.672 1.379 1 98 120 CYS B N 1
ATOM 3443 C CA . CYS B 1 120 ? 5.477 12.711 2.775 1 98 120 CYS B CA 1
ATOM 3444 C C . CYS B 1 120 ? 6.293 13.961 3.066 1 98 120 CYS B C 1
ATOM 3446 O O . CYS B 1 120 ? 5.84 15.078 2.803 1 98 120 CYS B O 1
ATOM 3448 N N . THR B 1 121 ? 7.512 13.883 3.578 1 98.19 121 THR B N 1
ATOM 3449 C CA . THR B 1 121 ? 8.297 15.023 4.027 1 98.19 121 THR B CA 1
ATOM 3450 C C . THR B 1 121 ? 8.828 15.812 2.834 1 98.19 121 THR B C 1
ATOM 3452 O O . THR B 1 121 ? 9.391 16.906 3.002 1 98.19 121 THR B O 1
ATOM 3455 N N . GLY B 1 122 ? 8.609 15.352 1.616 1 98.5 122 GLY B N 1
ATOM 3456 C CA . GLY B 1 122 ? 8.906 16.172 0.452 1 98.5 122 GLY B CA 1
ATOM 3457 C C . GLY B 1 122 ? 8.172 17.5 0.449 1 98.5 122 GLY B C 1
ATOM 3458 O O . GLY B 1 122 ? 8.594 18.438 -0.216 1 98.5 122 GLY B O 1
ATOM 3459 N N . ALA B 1 123 ? 7.145 17.578 1.186 1 98.69 123 ALA B N 1
ATOM 3460 C CA . ALA B 1 123 ? 6.32 18.781 1.266 1 98.69 123 ALA B CA 1
ATOM 3461 C C . ALA B 1 123 ? 7.117 19.953 1.819 1 98.69 123 ALA B C 1
ATOM 3463 O O . ALA B 1 123 ? 6.859 21.109 1.469 1 98.69 123 ALA B O 1
ATOM 3464 N N . PHE B 1 124 ? 8.086 19.672 2.666 1 98.75 124 PHE B N 1
ATOM 3465 C CA . PHE B 1 124 ? 8.898 20.734 3.236 1 98.75 124 PHE B CA 1
ATOM 3466 C C . PHE B 1 124 ? 9.703 21.438 2.152 1 98.75 124 PHE B C 1
ATOM 3468 O O . PHE B 1 124 ? 9.891 22.656 2.195 1 98.75 124 PHE B O 1
ATOM 3475 N N . THR B 1 125 ? 10.18 20.672 1.171 1 98.75 125 THR B N 1
ATOM 3476 C CA . THR B 1 125 ? 10.922 21.25 0.058 1 98.75 125 THR B CA 1
ATOM 3477 C C . THR B 1 125 ? 10.016 22.141 -0.782 1 98.75 125 THR B C 1
ATOM 3479 O O . THR B 1 125 ? 10.422 23.234 -1.201 1 98.75 125 THR B O 1
ATOM 3482 N N . LEU B 1 126 ? 8.781 21.703 -1.021 1 98.81 126 LEU B N 1
ATOM 3483 C CA . LEU B 1 126 ? 7.836 22.562 -1.733 1 98.81 126 LEU B CA 1
ATOM 3484 C C . LEU B 1 126 ? 7.551 23.828 -0.942 1 98.81 126 LEU B C 1
ATOM 3486 O O . LEU B 1 126 ? 7.406 24.906 -1.523 1 98.81 126 LEU B O 1
ATOM 3490 N N . GLY B 1 127 ? 7.418 23.656 0.383 1 98.81 127 GLY B N 1
ATOM 3491 C CA . GLY B 1 127 ? 7.266 24.812 1.237 1 98.81 127 GLY B CA 1
ATOM 3492 C C . GLY B 1 127 ? 8.414 25.797 1.107 1 98.81 127 GLY B C 1
ATOM 3493 O O . GLY B 1 127 ? 8.188 27 0.968 1 98.81 127 GLY B O 1
ATOM 3494 N N . GLU B 1 128 ? 9.641 25.328 1.118 1 98.62 128 GLU B N 1
ATOM 3495 C CA . GLU B 1 128 ? 10.828 26.156 0.967 1 98.62 128 GLU B CA 1
ATOM 3496 C C . GLU B 1 128 ? 10.836 26.859 -0.386 1 98.62 128 GLU B C 1
ATOM 3498 O O . GLU B 1 128 ? 11.344 27.984 -0.507 1 98.62 128 GLU B O 1
ATOM 3503 N N . ALA B 1 129 ? 10.25 26.203 -1.345 1 98.69 129 ALA B N 1
ATOM 3504 C CA . ALA B 1 129 ? 10.195 26.781 -2.688 1 98.69 129 ALA B CA 1
ATOM 3505 C C . ALA B 1 129 ? 9.086 27.828 -2.793 1 98.69 129 ALA B C 1
ATOM 3507 O O . ALA B 1 129 ? 8.93 28.469 -3.832 1 98.69 129 ALA B O 1
ATOM 3508 N N . GLY B 1 130 ? 8.289 27.969 -1.72 1 98.56 130 GLY B N 1
ATOM 3509 C CA . GLY B 1 130 ? 7.195 28.922 -1.723 1 98.56 130 GLY B CA 1
ATOM 3510 C C . GLY B 1 130 ? 5.965 28.422 -2.455 1 98.56 130 GLY B C 1
ATOM 3511 O O . GLY B 1 130 ? 5.055 29.203 -2.754 1 98.56 130 GLY B O 1
ATOM 3512 N N . LEU B 1 131 ? 5.906 27.188 -2.674 1 98.81 131 LEU B N 1
ATOM 3513 C CA . LEU B 1 131 ? 4.863 26.641 -3.539 1 98.81 131 LEU B CA 1
ATOM 3514 C C . LEU B 1 131 ? 3.65 26.203 -2.721 1 98.81 131 LEU B C 1
ATOM 3516 O O . LEU B 1 131 ? 2.623 25.828 -3.283 1 98.81 131 LEU B O 1
ATOM 3520 N N . LEU B 1 132 ? 3.754 26.297 -1.377 1 98.75 132 LEU B N 1
ATOM 3521 C CA . LEU B 1 132 ? 2.633 25.875 -0.546 1 98.75 132 LEU B CA 1
ATOM 3522 C C . LEU B 1 132 ? 1.91 27.078 0.048 1 98.75 132 LEU B C 1
ATOM 3524 O O . LEU B 1 132 ? 0.871 26.922 0.693 1 98.75 132 LEU B O 1
ATOM 3528 N N . ASP B 1 133 ? 2.379 28.344 -0.198 1 98.44 133 ASP B N 1
ATOM 3529 C CA . ASP B 1 133 ? 1.798 29.547 0.401 1 98.44 133 ASP B CA 1
ATOM 3530 C C . ASP B 1 133 ? 0.346 29.719 -0.035 1 98.44 133 ASP B C 1
ATOM 3532 O O . ASP B 1 133 ? 0.055 29.797 -1.23 1 98.44 133 ASP B O 1
ATOM 3536 N N . ASP B 1 134 ? -0.521 29.734 0.967 1 98.31 134 ASP B N 1
ATOM 3537 C CA . ASP B 1 134 ? -1.952 29.984 0.819 1 98.31 134 ASP B CA 1
ATOM 3538 C C . ASP B 1 134 ? -2.619 28.859 0.027 1 98.31 134 ASP B C 1
ATOM 3540 O O . ASP B 1 134 ? -3.648 29.078 -0.617 1 98.31 134 ASP B O 1
ATOM 3544 N N . ARG B 1 135 ? -2 27.75 0.057 1 98.19 135 ARG B N 1
ATOM 3545 C CA . ARG B 1 135 ? -2.523 26.578 -0.646 1 98.19 135 ARG B CA 1
ATOM 3546 C C . ARG B 1 135 ? -2.85 25.453 0.33 1 98.19 135 ARG B C 1
ATOM 3548 O O . ARG B 1 135 ? -2.119 25.234 1.298 1 98.19 135 ARG B O 1
ATOM 3555 N N . ARG B 1 136 ? -3.988 24.781 0.022 1 98.25 136 ARG B N 1
ATOM 3556 C CA . ARG B 1 136 ? -4.234 23.547 0.748 1 98.25 136 ARG B CA 1
ATOM 3557 C C . ARG B 1 136 ? -3.18 22.5 0.41 1 98.25 136 ARG B C 1
ATOM 3559 O O . ARG B 1 136 ? -2.805 22.344 -0.753 1 98.25 136 ARG B O 1
ATOM 3566 N N . CYS B 1 137 ? -2.621 21.859 1.398 1 98.56 137 CYS B N 1
ATOM 3567 C CA . CYS B 1 137 ? -1.587 20.844 1.209 1 98.56 137 CYS B CA 1
ATOM 3568 C C . CYS B 1 137 ? -1.588 19.844 2.355 1 98.56 137 CYS B C 1
ATOM 3570 O O . CYS B 1 137 ? -2.385 19.953 3.289 1 98.56 137 CYS B O 1
ATOM 3572 N N . THR B 1 138 ? -0.799 18.781 2.229 1 98.19 138 THR B N 1
ATOM 3573 C CA . THR B 1 138 ? -0.68 17.797 3.293 1 98.19 138 THR B CA 1
ATOM 3574 C C . THR B 1 138 ? 0.7 17.141 3.275 1 98.19 138 THR B C 1
ATOM 3576 O O . THR B 1 138 ? 1.539 17.469 2.438 1 98.19 138 THR B O 1
ATOM 3579 N N . THR B 1 139 ? 1.024 16.406 4.25 1 98.25 139 THR B N 1
ATOM 3580 C CA . THR B 1 139 ? 2.188 15.547 4.438 1 98.25 139 THR B CA 1
ATOM 3581 C C . THR B 1 139 ? 1.858 14.383 5.375 1 98.25 139 THR B C 1
ATOM 3583 O O . THR B 1 139 ? 0.694 14.172 5.719 1 98.25 139 THR B O 1
ATOM 3586 N N . HIS B 1 140 ? 2.805 13.562 5.68 1 96.94 140 HIS B N 1
ATOM 3587 C CA . HIS B 1 140 ? 2.588 12.508 6.668 1 96.94 140 HIS B CA 1
ATOM 3588 C C . HIS B 1 140 ? 2.082 13.094 7.984 1 96.94 140 HIS B C 1
ATOM 3590 O O . HIS B 1 140 ? 2.561 14.133 8.43 1 96.94 140 HIS B O 1
ATOM 3596 N N . TRP B 1 141 ? 1.188 12.383 8.633 1 92.56 141 TRP B N 1
ATOM 3597 C CA . TRP B 1 141 ? 0.49 12.898 9.805 1 92.56 141 TRP B CA 1
ATOM 3598 C C . TRP B 1 141 ? 1.477 13.25 10.914 1 92.56 141 TRP B C 1
ATOM 3600 O O . TRP B 1 141 ? 1.238 14.18 11.695 1 92.56 141 TRP B O 1
ATOM 3610 N N . ARG B 1 142 ? 2.578 12.578 10.977 1 92.94 142 ARG B N 1
ATOM 3611 C CA . ARG B 1 142 ? 3.576 12.828 12.008 1 92.94 142 ARG B CA 1
ATOM 3612 C C . ARG B 1 142 ? 4.207 14.203 11.836 1 92.94 142 ARG B C 1
ATOM 3614 O O . ARG B 1 142 ? 4.797 14.75 12.773 1 92.94 142 ARG B O 1
ATOM 3621 N N . TYR B 1 143 ? 4.086 14.734 10.594 1 96.31 143 TYR B N 1
ATOM 3622 C CA . TYR B 1 143 ? 4.855 15.938 10.32 1 96.31 143 TYR B CA 1
ATOM 3623 C C . TYR B 1 143 ? 3.938 17.109 9.984 1 96.31 143 TYR B C 1
ATOM 3625 O O . TYR B 1 143 ? 4.406 18.203 9.656 1 96.31 143 TYR B O 1
ATOM 3633 N N . THR B 1 144 ? 2.668 16.922 10.094 1 95.69 144 THR B N 1
ATOM 3634 C CA . THR B 1 144 ? 1.744 17.969 9.688 1 95.69 144 THR B CA 1
ATOM 3635 C C . THR B 1 144 ? 1.902 19.203 10.586 1 95.69 144 THR B C 1
ATOM 3637 O O . THR B 1 144 ? 1.89 20.328 10.094 1 95.69 144 THR B O 1
ATOM 3640 N N . ASP B 1 145 ? 2.094 19 11.906 1 93.44 145 ASP B N 1
ATOM 3641 C CA . ASP B 1 145 ? 2.283 20.125 12.812 1 93.44 145 ASP B CA 1
ATOM 3642 C C . ASP B 1 145 ? 3.576 20.875 12.5 1 93.44 145 ASP B C 1
ATOM 3644 O O . ASP B 1 145 ? 3.596 22.109 12.484 1 93.44 145 ASP B O 1
ATOM 3648 N N . SER B 1 146 ? 4.609 20.094 12.25 1 96.88 146 SER B N 1
ATOM 3649 C CA . SER B 1 146 ? 5.898 20.703 11.93 1 96.88 146 SER B CA 1
ATOM 3650 C C . SER B 1 146 ? 5.832 21.484 10.625 1 96.88 146 SER B C 1
ATOM 3652 O O . SER B 1 146 ? 6.406 22.578 10.516 1 96.88 146 SER B O 1
ATOM 3654 N N . LEU B 1 147 ? 5.133 20.922 9.648 1 97.75 147 LEU B N 1
ATOM 3655 C CA . LEU B 1 147 ? 4.984 21.609 8.367 1 97.75 147 LEU B CA 1
ATOM 3656 C C . LEU B 1 147 ? 4.238 22.938 8.547 1 97.75 147 LEU B C 1
ATOM 3658 O O . LEU B 1 147 ? 4.664 23.969 8.023 1 97.75 147 LEU B O 1
ATOM 3662 N N . ALA B 1 148 ? 3.207 22.953 9.32 1 96.88 148 ALA B N 1
ATOM 3663 C CA . ALA B 1 148 ? 2.402 24.141 9.57 1 96.88 148 ALA B CA 1
ATOM 3664 C C . ALA B 1 148 ? 3.203 25.203 10.32 1 96.88 148 ALA B C 1
ATOM 3666 O O . ALA B 1 148 ? 3.062 26.406 10.055 1 96.88 148 ALA B O 1
ATOM 3667 N N . ALA B 1 149 ? 4.004 24.75 11.227 1 97.12 149 ALA B N 1
ATOM 3668 C CA . ALA B 1 149 ? 4.824 25.656 12.016 1 97.12 149 ALA B CA 1
ATOM 3669 C C . ALA B 1 149 ? 5.887 26.328 11.148 1 97.12 149 ALA B C 1
ATOM 3671 O O . ALA B 1 149 ? 6.137 27.531 11.289 1 97.12 149 ALA B O 1
ATOM 3672 N N . ARG B 1 150 ? 6.488 25.625 10.289 1 97.69 150 ARG B N 1
ATOM 3673 C CA . ARG B 1 150 ? 7.59 26.125 9.469 1 97.69 150 ARG B CA 1
ATOM 3674 C C . ARG B 1 150 ? 7.074 27.016 8.336 1 97.69 150 ARG B C 1
ATOM 3676 O O . ARG B 1 150 ? 7.754 27.953 7.918 1 97.69 150 ARG B O 1
ATOM 3683 N N . PHE B 1 151 ? 5.914 26.672 7.84 1 98.38 151 PHE B N 1
ATOM 3684 C CA . PHE B 1 151 ? 5.309 27.422 6.746 1 98.38 151 PHE B CA 1
ATOM 3685 C C . PHE B 1 151 ? 3.902 27.875 7.117 1 98.38 151 PHE B C 1
ATOM 3687 O O . PHE B 1 151 ? 2.916 27.328 6.629 1 98.38 151 PHE B O 1
ATOM 3694 N N . PRO B 1 152 ? 3.771 28.969 7.785 1 97.88 152 PRO B N 1
ATOM 3695 C CA . PRO B 1 152 ? 2.51 29.375 8.414 1 97.88 152 PRO B CA 1
ATOM 3696 C C . PRO B 1 152 ? 1.439 29.766 7.395 1 97.88 152 PRO B C 1
ATOM 3698 O O . PRO B 1 152 ? 0.251 29.797 7.727 1 97.88 152 PRO B O 1
ATOM 3701 N N . ARG B 1 153 ? 1.813 30.094 6.152 1 98.38 153 ARG B N 1
ATOM 3702 C CA . ARG B 1 153 ? 0.821 30.469 5.152 1 98.38 153 ARG B CA 1
ATOM 3703 C C . ARG B 1 153 ? 0.239 29.234 4.469 1 98.38 153 ARG B C 1
ATOM 3705 O O . ARG B 1 153 ? -0.785 29.312 3.789 1 98.38 153 ARG B O 1
ATOM 3712 N N . ALA B 1 154 ? 0.874 28.094 4.574 1 98.56 154 ALA B N 1
ATOM 3713 C CA . ALA B 1 154 ? 0.334 26.859 4.023 1 98.56 154 ALA B CA 1
ATOM 3714 C C . ALA B 1 154 ? -0.923 26.422 4.773 1 98.56 154 ALA B C 1
ATOM 3716 O O . ALA B 1 154 ? -0.987 26.531 6 1 98.56 154 ALA B O 1
ATOM 3717 N N . LYS B 1 155 ? -1.936 25.969 4.07 1 98.44 155 LYS B N 1
ATOM 3718 C CA . LYS B 1 155 ? -3.146 25.422 4.676 1 98.44 155 LYS B CA 1
ATOM 3719 C C . LYS B 1 155 ? -3.068 23.906 4.781 1 98.44 155 LYS B C 1
ATOM 3721 O O . LYS B 1 155 ? -3.615 23.188 3.938 1 98.44 155 LYS B O 1
ATOM 3726 N N . VAL B 1 156 ? -2.461 23.422 5.855 1 97.75 156 VAL B N 1
ATOM 3727 C CA . VAL B 1 156 ? -2.121 22.016 6.008 1 97.75 156 VAL B CA 1
ATOM 3728 C C . VAL B 1 156 ? -3.354 21.234 6.461 1 97.75 156 VAL B C 1
ATOM 3730 O O . VAL B 1 156 ? -3.947 21.547 7.496 1 97.75 156 VAL B O 1
ATOM 3733 N N . ASP B 1 157 ? -3.777 20.25 5.672 1 94.94 157 ASP B N 1
ATOM 3734 C CA . ASP B 1 157 ? -4.852 19.328 6.016 1 94.94 157 ASP B CA 1
ATOM 3735 C C . ASP B 1 157 ? -4.289 18 6.523 1 94.94 157 ASP B C 1
ATOM 3737 O O . ASP B 1 157 ? -3.76 17.203 5.742 1 94.94 157 ASP B O 1
ATOM 3741 N N . PRO B 1 158 ? -4.422 17.703 7.793 1 91.94 158 PRO B N 1
ATOM 3742 C CA . PRO B 1 158 ? -3.805 16.5 8.352 1 91.94 158 PRO B CA 1
ATOM 3743 C C . PRO B 1 158 ? -4.652 15.242 8.133 1 91.94 158 PRO B C 1
ATOM 3745 O O . PRO B 1 158 ? -4.215 14.133 8.445 1 91.94 158 PRO B O 1
ATOM 3748 N N . GLY B 1 159 ? -5.781 15.328 7.523 1 89.19 159 GLY B N 1
ATOM 3749 C CA . GLY B 1 159 ? -6.719 14.211 7.547 1 89.19 159 GLY B CA 1
ATOM 3750 C C . GLY B 1 159 ? -6.828 13.5 6.215 1 89.19 159 GLY B C 1
ATOM 3751 O O . GLY B 1 159 ? -7.559 12.508 6.09 1 89.19 159 GLY B O 1
ATOM 3752 N N . VAL B 1 160 ? -6.09 13.984 5.219 1 91.44 160 VAL B N 1
ATOM 3753 C CA . VAL B 1 160 ? -6.324 13.469 3.873 1 91.44 160 VAL B CA 1
ATOM 3754 C C . VAL B 1 160 ? -5.086 12.734 3.375 1 91.44 160 VAL B C 1
ATOM 3756 O O . VAL B 1 160 ? -3.973 12.992 3.838 1 91.44 160 VAL B O 1
ATOM 3759 N N . LEU B 1 161 ? -5.309 11.844 2.426 1 95 161 LEU B N 1
ATOM 3760 C CA . LEU B 1 161 ? -4.203 11.07 1.867 1 95 161 LEU B CA 1
ATOM 3761 C C . LEU B 1 161 ? -3.361 11.93 0.927 1 95 161 LEU B C 1
ATOM 3763 O O . LEU B 1 161 ? -2.145 11.75 0.841 1 95 161 LEU B O 1
ATOM 3767 N N . TYR B 1 162 ? -4.023 12.773 0.226 1 97.25 162 TYR B N 1
ATOM 3768 C CA . TYR B 1 162 ? -3.355 13.688 -0.689 1 97.25 162 TYR B CA 1
ATOM 3769 C C . TYR B 1 162 ? -4.23 14.898 -0.982 1 97.25 162 TYR B C 1
ATOM 3771 O O . TYR B 1 162 ? -5.43 14.891 -0.694 1 97.25 162 TYR B O 1
ATOM 3779 N N . VAL B 1 163 ? -3.586 15.984 -1.461 1 97.31 163 VAL B N 1
ATOM 3780 C CA . VAL B 1 163 ? -4.266 17.219 -1.86 1 97.31 163 VAL B CA 1
ATOM 3781 C C . VAL B 1 163 ? -3.809 17.625 -3.258 1 97.31 163 VAL B C 1
ATOM 3783 O O . VAL B 1 163 ? -2.619 17.562 -3.576 1 97.31 163 VAL B O 1
ATOM 3786 N N . VAL B 1 164 ? -4.773 17.953 -4.066 1 96 164 VAL B N 1
ATOM 3787 C CA . VAL B 1 164 ? -4.5 18.562 -5.363 1 96 164 VAL B CA 1
ATOM 3788 C C . VAL B 1 164 ? -4.93 20.031 -5.344 1 96 164 VAL B C 1
ATOM 3790 O O . VAL B 1 164 ? -6.098 20.344 -5.102 1 96 164 VAL B O 1
ATOM 3793 N N . ASP B 1 165 ? -4.016 20.906 -5.543 1 97.44 165 ASP B N 1
ATOM 3794 C CA . ASP B 1 165 ? -4.281 22.328 -5.684 1 97.44 165 ASP B CA 1
ATOM 3795 C C . ASP B 1 165 ? -3.633 22.891 -6.949 1 97.44 165 ASP B C 1
ATOM 3797 O O . ASP B 1 165 ? -2.449 23.234 -6.945 1 97.44 165 ASP B O 1
ATOM 3801 N N . GLY B 1 166 ? -4.48 22.984 -8.047 1 95.94 166 GLY B N 1
ATOM 3802 C CA . GLY B 1 166 ? -3.875 23.281 -9.336 1 95.94 166 GLY B CA 1
ATOM 3803 C C . GLY B 1 166 ? -2.941 22.188 -9.82 1 95.94 166 GLY B C 1
ATOM 3804 O O . GLY B 1 166 ? -3.328 21.016 -9.898 1 95.94 166 GLY B O 1
ATOM 3805 N N . THR B 1 167 ? -1.641 22.594 -10.047 1 97.56 167 THR B N 1
ATOM 3806 C CA . THR B 1 167 ? -0.671 21.609 -10.508 1 97.56 167 THR B CA 1
ATOM 3807 C C . THR B 1 167 ? 0.244 21.172 -9.375 1 97.56 167 THR B C 1
ATOM 3809 O O . THR B 1 167 ? 1.261 20.516 -9.602 1 97.56 167 THR B O 1
ATOM 3812 N N . VAL B 1 168 ? -0.127 21.516 -8.172 1 98.69 168 VAL B N 1
ATOM 3813 C CA . VAL B 1 168 ? 0.654 21.125 -7.004 1 98.69 168 VAL B CA 1
ATOM 3814 C C . VAL B 1 168 ? -0.034 19.969 -6.285 1 98.69 168 VAL B C 1
ATOM 3816 O O . VAL B 1 168 ? -1.182 20.094 -5.852 1 98.69 168 VAL B O 1
ATOM 3819 N N . LEU B 1 169 ? 0.682 18.875 -6.195 1 98.62 169 LEU B N 1
ATOM 3820 C CA . LEU B 1 169 ? 0.216 17.672 -5.512 1 98.62 169 LEU B CA 1
ATOM 3821 C C . LEU B 1 169 ? 1.032 17.406 -4.25 1 98.62 169 LEU B C 1
ATOM 3823 O O . LEU B 1 169 ? 2.264 17.406 -4.293 1 98.62 169 LEU B O 1
ATOM 3827 N N . THR B 1 170 ? 0.333 17.281 -3.164 1 98.75 170 THR B N 1
ATOM 3828 C CA . THR B 1 170 ? 0.999 16.859 -1.932 1 98.75 170 THR B CA 1
ATOM 3829 C C . THR B 1 170 ? 0.351 15.609 -1.359 1 98.75 170 THR B C 1
ATOM 3831 O O . THR B 1 170 ? -0.876 15.492 -1.333 1 98.75 170 THR B O 1
ATOM 3834 N N . SER B 1 171 ? 1.185 14.672 -0.996 1 98.25 171 SER B N 1
ATOM 3835 C CA . SER B 1 171 ? 0.711 13.406 -0.455 1 98.25 171 SER B CA 1
ATOM 3836 C C . SER B 1 171 ? 1.13 13.234 1.001 1 98.25 171 SER B C 1
ATOM 3838 O O . SER B 1 171 ? 2.182 13.727 1.412 1 98.25 171 SER B O 1
ATOM 3840 N N . ALA B 1 172 ? 0.221 12.562 1.74 1 95.31 172 ALA B N 1
ATOM 3841 C CA . ALA B 1 172 ? 0.673 12.039 3.025 1 95.31 172 ALA B CA 1
ATOM 3842 C C . ALA B 1 172 ? 1.778 11 2.836 1 95.31 172 ALA B C 1
ATOM 3844 O O . ALA B 1 172 ? 2.328 10.867 1.74 1 95.31 172 ALA B O 1
ATOM 3845 N N . GLY B 1 173 ? 2.297 10.469 3.818 1 90.56 173 GLY B N 1
ATOM 3846 C CA . GLY B 1 173 ? 3.174 9.312 3.828 1 90.56 173 GLY B CA 1
ATOM 3847 C C . GLY B 1 173 ? 2.479 8.039 4.285 1 90.56 173 GLY B C 1
ATOM 3848 O O . GLY B 1 173 ? 1.316 8.078 4.691 1 90.56 173 GLY B O 1
ATOM 3849 N N . THR B 1 174 ? 3.189 7.086 4.137 1 94.06 174 THR B N 1
ATOM 3850 C CA . THR B 1 174 ? 4.133 6.449 3.225 1 94.06 174 THR B CA 1
ATOM 3851 C C . THR B 1 174 ? 3.408 5.867 2.016 1 94.06 174 THR B C 1
ATOM 3853 O O . THR B 1 174 ? 3.355 6.492 0.956 1 94.06 174 THR B O 1
ATOM 3856 N N . ALA B 1 175 ? 2.457 5.07 2.311 1 96.44 175 ALA B N 1
ATOM 3857 C CA . ALA B 1 175 ? 1.752 4.375 1.239 1 96.44 175 ALA B CA 1
ATOM 3858 C C . ALA B 1 175 ? 0.738 5.289 0.562 1 96.44 175 ALA B C 1
ATOM 3860 O O . ALA B 1 175 ? 0.237 4.98 -0.521 1 96.44 175 ALA B O 1
ATOM 3861 N N . ALA B 1 176 ? 0.418 6.453 1.168 1 96.62 176 ALA B N 1
ATOM 3862 C CA . ALA B 1 176 ? -0.49 7.414 0.547 1 96.62 176 ALA B CA 1
ATOM 3863 C C . ALA B 1 176 ? 0.055 7.895 -0.794 1 96.62 176 ALA B C 1
ATOM 3865 O O . ALA B 1 176 ? -0.695 8.414 -1.627 1 96.62 176 ALA B O 1
ATOM 3866 N N . ALA B 1 177 ? 1.352 7.738 -0.978 1 98.12 177 ALA B N 1
ATOM 3867 C CA . ALA B 1 177 ? 1.973 8.094 -2.252 1 98.12 177 ALA B CA 1
ATOM 3868 C C . ALA B 1 177 ? 1.353 7.305 -3.402 1 98.12 177 ALA B C 1
ATOM 3870 O O . ALA B 1 177 ? 1.25 7.805 -4.523 1 98.12 177 ALA B O 1
ATOM 3871 N N . ILE B 1 178 ? 0.956 6.086 -3.148 1 97.94 178 ILE B N 1
ATOM 3872 C CA . ILE B 1 178 ? 0.312 5.254 -4.16 1 97.94 178 ILE B CA 1
ATOM 3873 C C . ILE B 1 178 ? -1.002 5.898 -4.598 1 97.94 178 ILE B C 1
ATOM 3875 O O . ILE B 1 178 ? -1.252 6.062 -5.793 1 97.94 178 ILE B O 1
ATOM 3879 N N . ASP B 1 179 ? -1.788 6.324 -3.621 1 95.38 179 ASP B N 1
ATOM 3880 C CA . ASP B 1 179 ? -3.072 6.965 -3.889 1 95.38 179 ASP B CA 1
ATOM 3881 C C . ASP B 1 179 ? -2.891 8.25 -4.699 1 95.38 179 ASP B C 1
ATOM 3883 O O . ASP B 1 179 ? -3.615 8.484 -5.668 1 95.38 179 ASP B O 1
ATOM 3887 N N . CYS B 1 180 ? -1.964 9 -4.266 1 97.62 180 CYS B N 1
ATOM 3888 C CA . CYS B 1 180 ? -1.692 10.273 -4.918 1 97.62 180 CYS B CA 1
ATOM 3889 C C . CYS B 1 180 ? -1.255 10.062 -6.363 1 97.62 180 CYS B C 1
ATOM 3891 O O . CYS B 1 180 ? -1.76 10.727 -7.273 1 97.62 180 CYS B O 1
ATOM 3893 N N . GLY B 1 181 ? -0.344 9.156 -6.559 1 98.19 181 GLY B N 1
ATOM 3894 C CA . GLY B 1 181 ? 0.114 8.852 -7.902 1 98.19 181 GLY B CA 1
ATOM 3895 C C . GLY B 1 181 ? -0.984 8.312 -8.805 1 98.19 181 GLY B C 1
ATOM 3896 O O . GLY B 1 181 ? -1.094 8.711 -9.961 1 98.19 181 GLY B O 1
ATOM 3897 N N . LEU B 1 182 ? -1.791 7.426 -8.281 1 96.06 182 LEU B N 1
ATOM 3898 C CA . LEU B 1 182 ? -2.885 6.863 -9.07 1 96.06 182 LEU B CA 1
ATOM 3899 C C . LEU B 1 182 ? -3.904 7.938 -9.43 1 96.06 182 LEU B C 1
ATOM 3901 O O . LEU B 1 182 ? -4.504 7.891 -10.508 1 96.06 182 LEU B O 1
ATOM 3905 N N . HIS B 1 183 ? -4.121 8.883 -8.523 1 94.94 183 HIS B N 1
ATOM 3906 C CA . HIS B 1 183 ? -4.988 10.016 -8.852 1 94.94 183 HIS B CA 1
ATOM 3907 C C . HIS B 1 183 ? -4.461 10.781 -10.062 1 94.94 183 HIS B C 1
ATOM 3909 O O . HIS B 1 183 ? -5.215 11.078 -10.992 1 94.94 183 HIS B O 1
ATOM 3915 N N . LEU B 1 184 ? -3.186 11.07 -10.016 1 97.25 184 LEU B N 1
ATOM 3916 C CA . LEU B 1 184 ? -2.596 11.82 -11.117 1 97.25 184 LEU B CA 1
ATOM 3917 C C . LEU B 1 184 ? -2.721 11.047 -12.43 1 97.25 184 LEU B C 1
ATOM 3919 O O . LEU B 1 184 ? -3.062 11.617 -13.461 1 97.25 184 LEU B O 1
ATOM 3923 N N . ILE B 1 185 ? -2.441 9.781 -12.375 1 96.44 185 ILE B N 1
ATOM 3924 C CA . ILE B 1 185 ? -2.535 8.945 -13.57 1 96.44 185 ILE B CA 1
ATOM 3925 C C . ILE B 1 185 ? -3.975 8.922 -14.078 1 96.44 185 ILE B C 1
ATOM 3927 O O . ILE B 1 185 ? -4.215 8.969 -15.281 1 96.44 185 ILE B O 1
ATOM 3931 N N . ARG B 1 186 ? -4.906 8.836 -13.148 1 91.81 186 ARG B N 1
ATOM 3932 C CA . ARG B 1 186 ? -6.316 8.875 -13.531 1 91.81 186 ARG B CA 1
ATOM 3933 C C . ARG B 1 186 ? -6.645 10.18 -14.258 1 91.81 186 ARG B C 1
ATOM 3935 O O . ARG B 1 186 ? -7.336 10.172 -15.273 1 91.81 186 ARG B O 1
ATOM 3942 N N . GLU B 1 187 ? -6.137 11.258 -13.781 1 91.56 187 GLU B N 1
ATOM 3943 C CA . GLU B 1 187 ? -6.391 12.586 -14.336 1 91.56 187 GLU B CA 1
ATOM 3944 C C . GLU B 1 187 ? -5.742 12.734 -15.711 1 91.56 187 GLU B C 1
ATOM 3946 O O . GLU B 1 187 ? -6.352 13.281 -16.641 1 91.56 187 GLU B O 1
ATOM 3951 N N . GLU B 1 188 ? -4.57 12.188 -15.867 1 94.56 188 GLU B N 1
ATOM 3952 C CA . GLU B 1 188 ? -3.771 12.5 -17.047 1 94.56 188 GLU B CA 1
ATOM 3953 C C . GLU B 1 188 ? -3.887 11.391 -18.094 1 94.56 188 GLU B C 1
ATOM 3955 O O . GLU B 1 188 ? -3.691 11.633 -19.281 1 94.56 188 GLU B O 1
ATOM 3960 N N . GLN B 1 189 ? -4.184 10.125 -17.594 1 93.88 189 GLN B N 1
ATOM 3961 C CA . GLN B 1 189 ? -4.156 9 -18.516 1 93.88 189 GLN B CA 1
ATOM 3962 C C . GLN B 1 189 ? -5.516 8.305 -18.578 1 93.88 189 GLN B C 1
ATOM 3964 O O . GLN B 1 189 ? -5.758 7.477 -19.453 1 93.88 189 GLN B O 1
ATOM 3969 N N . GLY B 1 190 ? -6.355 8.602 -17.641 1 88.62 190 GLY B N 1
ATOM 3970 C CA . GLY B 1 190 ? -7.676 7.992 -17.625 1 88.62 190 GLY B CA 1
ATOM 3971 C C . GLY B 1 190 ? -7.844 6.957 -16.531 1 88.62 190 GLY B C 1
ATOM 3972 O O . GLY B 1 190 ? -6.863 6.355 -16.094 1 88.62 190 GLY B O 1
ATOM 3973 N N . SER B 1 191 ? -9.117 6.742 -16.203 1 87.25 191 SER B N 1
ATOM 3974 C CA . SER B 1 191 ? -9.469 5.859 -15.094 1 87.25 191 SER B CA 1
ATOM 3975 C C . SER B 1 191 ? -9.102 4.41 -15.398 1 87.25 191 SER B C 1
ATOM 3977 O O . SER B 1 191 ? -8.68 3.67 -14.516 1 87.25 191 SER B O 1
ATOM 3979 N N . ALA B 1 192 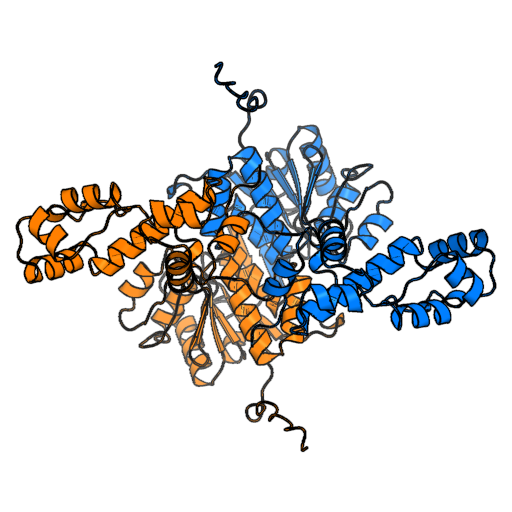? -9.273 3.977 -16.547 1 83.25 192 ALA B N 1
ATOM 3980 C CA . ALA B 1 192 ? -8.969 2.598 -16.922 1 83.25 192 ALA B CA 1
ATOM 3981 C C . ALA B 1 192 ? -7.48 2.301 -16.75 1 83.25 192 ALA B C 1
ATOM 3983 O O . ALA B 1 192 ? -7.109 1.238 -16.25 1 83.25 192 ALA B O 1
ATOM 3984 N N . VAL B 1 193 ? -6.641 3.252 -17.141 1 90.31 193 VAL B N 1
ATOM 3985 C CA . VAL B 1 193 ? -5.195 3.109 -17.016 1 90.31 193 VAL B CA 1
ATOM 3986 C C . VAL B 1 193 ? -4.816 3.025 -15.539 1 90.31 193 VAL B C 1
ATOM 3988 O O . VAL B 1 193 ? -4.082 2.121 -15.133 1 90.31 193 VAL B O 1
ATOM 3991 N N . ALA B 1 194 ? -5.398 3.928 -14.742 1 92.75 194 ALA B N 1
ATOM 3992 C CA . ALA B 1 194 ? -5.117 3.936 -13.312 1 92.75 194 ALA B CA 1
ATOM 3993 C C . ALA B 1 194 ? -5.535 2.617 -12.664 1 92.75 194 ALA B C 1
ATOM 3995 O O . ALA B 1 194 ? -4.805 2.068 -11.828 1 92.75 194 ALA B O 1
ATOM 3996 N N . ALA B 1 195 ? -6.652 2.15 -13.047 1 88.06 195 ALA B N 1
ATOM 3997 C CA . ALA B 1 195 ? -7.172 0.906 -12.484 1 88.06 195 ALA B CA 1
ATOM 3998 C C . ALA B 1 195 ? -6.281 -0.276 -12.852 1 88.06 195 ALA B C 1
ATOM 4000 O O . ALA B 1 195 ? -6.02 -1.147 -12.016 1 88.06 195 ALA B O 1
ATOM 4001 N N . GLN B 1 196 ? -5.848 -0.334 -14.039 1 90.19 196 GLN B N 1
ATOM 4002 C CA . GLN B 1 196 ? -4.988 -1.427 -14.484 1 90.19 196 GLN B CA 1
ATOM 4003 C C . GLN B 1 196 ? -3.646 -1.401 -13.758 1 90.19 196 GLN B C 1
ATOM 4005 O O . GLN B 1 196 ? -3.139 -2.445 -13.344 1 90.19 196 GLN B O 1
ATOM 4010 N N . ILE B 1 197 ? -3.105 -0.243 -13.617 1 94.81 197 ILE B N 1
ATOM 4011 C CA . ILE B 1 197 ? -1.85 -0.111 -12.891 1 94.81 197 ILE B CA 1
ATOM 4012 C C . ILE B 1 197 ? -2.049 -0.538 -11.438 1 94.81 197 ILE B C 1
ATOM 4014 O O . ILE B 1 197 ? -1.222 -1.262 -10.883 1 94.81 197 ILE B O 1
ATOM 4018 N N . ALA B 1 198 ? -3.141 -0.087 -10.836 1 94.12 198 ALA B N 1
ATOM 4019 C CA . ALA B 1 198 ? -3.449 -0.488 -9.469 1 94.12 198 ALA B CA 1
ATOM 4020 C C . ALA B 1 198 ? -3.533 -2.006 -9.344 1 94.12 198 ALA B C 1
ATOM 4022 O O . ALA B 1 198 ? -2.979 -2.592 -8.414 1 94.12 198 ALA B O 1
ATOM 4023 N N . ARG B 1 199 ? -4.203 -2.67 -10.266 1 90.12 199 ARG B N 1
ATOM 4024 C CA . ARG B 1 199 ? -4.332 -4.125 -10.266 1 90.12 199 ARG B CA 1
ATOM 4025 C C . ARG B 1 199 ? -2.965 -4.793 -10.375 1 90.12 199 ARG B C 1
ATOM 4027 O O . ARG B 1 199 ? -2.68 -5.754 -9.656 1 90.12 199 ARG B O 1
ATOM 4034 N N . ARG B 1 200 ? -2.156 -4.223 -11.25 1 93.25 200 ARG B N 1
ATOM 4035 C CA . ARG B 1 200 ? -0.806 -4.746 -11.422 1 93.25 200 ARG B CA 1
ATOM 4036 C C . ARG B 1 200 ? -0 -4.617 -10.133 1 93.25 200 ARG B C 1
ATOM 4038 O O . ARG B 1 200 ? 0.856 -5.457 -9.844 1 93.25 200 ARG B O 1
ATOM 4045 N N . MET B 1 201 ? -0.341 -3.6 -9.359 1 95.94 201 MET B N 1
ATOM 4046 C CA . MET B 1 201 ? 0.37 -3.346 -8.109 1 95.94 201 MET B CA 1
ATOM 4047 C C . MET B 1 201 ? -0.283 -4.094 -6.953 1 95.94 201 MET B C 1
ATOM 4049 O O . MET B 1 201 ? 0.184 -4.016 -5.816 1 95.94 201 MET B O 1
ATOM 4053 N N . VAL B 1 202 ? -1.35 -4.758 -7.207 1 94.12 202 VAL B N 1
ATOM 4054 C CA . VAL B 1 202 ? -2.127 -5.492 -6.215 1 94.12 202 VAL B CA 1
ATOM 4055 C C . VAL B 1 202 ? -2.574 -4.547 -5.105 1 94.12 202 VAL B C 1
ATOM 4057 O O . VAL B 1 202 ? -2.393 -4.84 -3.92 1 94.12 202 VAL B O 1
ATOM 4060 N N . VAL B 1 203 ? -3.027 -3.35 -5.453 1 93.75 203 VAL B N 1
ATOM 4061 C CA . VAL B 1 203 ? -3.635 -2.391 -4.535 1 93.75 203 VAL B CA 1
ATOM 4062 C C . VAL B 1 203 ? -5.004 -1.97 -5.062 1 93.75 203 VAL B C 1
ATOM 4064 O O . VAL B 1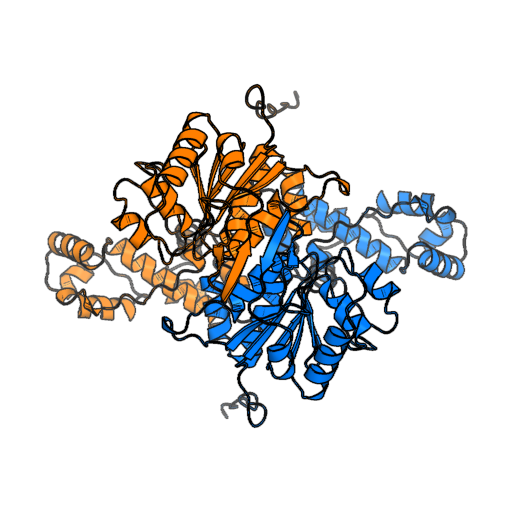 203 ? -5.258 -2.023 -6.266 1 93.75 203 VAL B O 1
ATOM 4067 N N . PRO B 1 204 ? -5.891 -1.521 -4.148 1 86.12 204 PRO B N 1
ATOM 4068 C CA . PRO B 1 204 ? -7.145 -0.942 -4.641 1 86.12 204 PRO B CA 1
ATOM 4069 C C . PRO B 1 204 ? -6.926 0.343 -5.438 1 86.12 204 PRO B C 1
ATOM 4071 O O . PRO B 1 204 ? -6.051 1.144 -5.102 1 86.12 204 PRO B O 1
ATOM 4074 N N . PRO B 1 205 ? -7.73 0.492 -6.469 1 85.88 205 PRO B N 1
ATOM 4075 C CA . PRO B 1 205 ? -7.621 1.748 -7.215 1 85.88 205 PRO B CA 1
ATOM 4076 C C . PRO B 1 205 ? -8.023 2.965 -6.387 1 85.88 205 PRO B C 1
ATOM 4078 O O . PRO B 1 205 ? -7.574 4.078 -6.652 1 85.88 205 PRO B O 1
ATOM 4081 N N . HIS B 1 206 ? -8.891 2.676 -5.41 1 81.56 206 HIS B N 1
ATOM 4082 C CA . HIS B 1 206 ? -9.32 3.703 -4.469 1 81.56 206 HIS B CA 1
ATOM 4083 C C . HIS B 1 206 ? -9.383 3.154 -3.047 1 81.56 206 HIS B C 1
ATOM 4085 O O . HIS B 1 206 ? -9.812 2.02 -2.832 1 81.56 206 HIS B O 1
ATOM 4091 N N . ARG B 1 207 ? -8.828 3.908 -2.209 1 80.31 207 ARG B N 1
ATOM 4092 C CA . ARG B 1 207 ? -8.898 3.541 -0.797 1 80.31 207 ARG B CA 1
ATOM 4093 C C . ARG B 1 207 ? -9.953 4.367 -0.069 1 80.31 207 ARG B C 1
ATOM 4095 O O . ARG B 1 207 ? -10.094 5.566 -0.323 1 80.31 207 ARG B O 1
ATOM 4102 N N . ASP B 1 208 ? -10.555 3.658 0.849 1 70.56 208 ASP B N 1
ATOM 4103 C CA . ASP B 1 208 ? -11.508 4.371 1.696 1 70.56 208 ASP B CA 1
ATOM 4104 C C . ASP B 1 208 ? -10.797 5.094 2.838 1 70.56 208 ASP B C 1
ATOM 4106 O O . ASP B 1 208 ? -9.836 4.566 3.41 1 70.56 208 ASP B O 1
ATOM 4110 N N . GLY B 1 209 ? -11.273 6.328 3.045 1 74.94 209 GLY B N 1
ATOM 4111 C CA . GLY B 1 209 ? -10.805 7.051 4.215 1 74.94 209 GLY B CA 1
ATOM 4112 C C . GLY B 1 209 ? -9.555 7.871 3.945 1 74.94 209 GLY B C 1
ATOM 4113 O O . GLY B 1 209 ? -8.914 7.719 2.902 1 74.94 209 GLY B O 1
ATOM 4114 N N . GLY B 1 210 ? -9.289 8.742 4.867 1 85.06 210 GLY B N 1
ATOM 4115 C CA . GLY B 1 210 ? -8.078 9.555 4.844 1 85.06 210 GLY B CA 1
ATOM 4116 C C . GLY B 1 210 ? -7.02 9.062 5.812 1 85.06 210 GLY B C 1
ATOM 4117 O O . GLY B 1 210 ? -7.137 7.973 6.371 1 85.06 210 GLY B O 1
ATOM 4118 N N . GLN B 1 211 ? -5.945 9.773 5.867 1 86.69 211 GLN B N 1
ATOM 4119 C CA . GLN B 1 211 ? -4.887 9.297 6.754 1 86.69 211 GLN B CA 1
ATOM 4120 C C . GLN B 1 211 ? -5.285 9.453 8.219 1 86.69 211 GLN B C 1
ATOM 4122 O O . GLN B 1 211 ? -4.68 8.844 9.102 1 86.69 211 GLN B O 1
ATOM 4127 N N . ALA B 1 212 ? -6.355 10.234 8.5 1 81.56 212 ALA B N 1
ATOM 4128 C CA . ALA B 1 212 ? -6.801 10.453 9.867 1 81.56 212 ALA B CA 1
ATOM 4129 C C . ALA B 1 212 ? -7.082 9.133 10.578 1 81.56 212 ALA B C 1
ATOM 4131 O O . ALA B 1 212 ? -6.914 9.023 11.789 1 81.56 212 ALA B O 1
ATOM 4132 N N . GLN B 1 213 ? -7.434 8.219 9.82 1 77.44 213 GLN B N 1
ATOM 4133 C CA . GLN B 1 213 ? -7.781 6.934 10.406 1 77.44 213 GLN B CA 1
ATOM 4134 C C . GLN B 1 213 ? -6.547 6.23 10.969 1 77.44 213 GLN B C 1
ATOM 4136 O O . GLN B 1 213 ? -6.664 5.27 11.734 1 77.44 213 GLN B O 1
ATOM 4141 N N . PHE B 1 214 ? -5.398 6.719 10.727 1 82.12 214 PHE B N 1
ATOM 4142 C CA . PHE B 1 214 ? -4.172 6.047 11.133 1 82.12 214 PHE B CA 1
ATOM 4143 C C . PHE B 1 214 ? -3.477 6.82 12.25 1 82.12 214 PHE B C 1
ATOM 4145 O O . PHE B 1 214 ? -2.469 6.367 12.797 1 82.12 214 PHE B O 1
ATOM 4152 N N . ILE B 1 215 ? -3.963 8.008 12.523 1 75.94 215 ILE B N 1
ATOM 4153 C CA . ILE B 1 215 ? -3.365 8.867 13.547 1 75.94 215 ILE B CA 1
ATOM 4154 C C . ILE B 1 215 ? -3.666 8.305 14.93 1 75.94 215 ILE B C 1
ATOM 4156 O O . ILE B 1 215 ? -4.828 8.094 15.289 1 75.94 215 ILE B O 1
ATOM 4160 N N . GLU B 1 216 ? -2.453 7.887 15.516 1 64.81 216 GLU B N 1
ATOM 4161 C CA . GLU B 1 216 ? -2.645 7.492 16.906 1 64.81 216 GLU B CA 1
ATOM 4162 C C . GLU B 1 216 ? -2.844 8.711 17.812 1 64.81 216 GLU B C 1
ATOM 4164 O O . GLU B 1 216 ? -2.104 9.688 17.703 1 64.81 216 GLU B O 1
ATOM 4169 N N . THR B 1 217 ? -3.965 9.109 18.016 1 55.66 217 THR B N 1
ATOM 4170 C CA . THR B 1 217 ? -4.117 10.289 18.875 1 55.66 217 THR B CA 1
ATOM 4171 C C . THR B 1 217 ? -3.596 10.008 20.281 1 55.66 217 THR B C 1
ATOM 4173 O O . THR B 1 217 ? -4.066 9.086 20.953 1 55.66 217 THR B O 1
ATOM 4176 N N . PRO B 1 218 ? -2.268 10.695 20.469 1 44.72 218 PRO B N 1
ATOM 4177 C CA . PRO B 1 218 ? -1.929 10.625 21.891 1 44.72 218 PRO B CA 1
ATOM 4178 C C . PRO B 1 218 ? -3.08 11.062 22.781 1 44.72 218 PRO B C 1
ATOM 4180 O O . PRO B 1 218 ? -3.898 11.898 22.391 1 44.72 218 PRO B O 1
ATOM 4183 N N . ILE B 1 219 ? -3.633 10.148 23.5 1 44.91 219 ILE B N 1
ATOM 4184 C CA . ILE B 1 219 ? -4.445 10.75 24.547 1 44.91 219 ILE B CA 1
ATOM 4185 C C . ILE B 1 219 ? -3.793 12.047 25.031 1 44.91 219 ILE B C 1
ATOM 4187 O O . ILE B 1 219 ? -2.607 12.062 25.359 1 44.91 219 ILE B O 1
ATOM 4191 N N . PRO B 1 220 ? -4.289 13.219 24.547 1 43.34 220 PRO B N 1
ATOM 4192 C CA . PRO B 1 220 ? -3.678 14.477 24.984 1 43.34 220 PRO B CA 1
ATOM 4193 C C . PRO B 1 220 ? -2.938 14.328 26.312 1 43.34 220 PRO B C 1
ATOM 4195 O O . PRO B 1 220 ? -3.432 13.656 27.234 1 43.34 220 PRO B O 1
ATOM 4198 N N . THR B 1 221 ? -1.626 14.32 26.219 1 44.41 221 THR B N 1
ATOM 4199 C CA . THR B 1 221 ? -0.941 14.469 27.5 1 44.41 221 THR B CA 1
ATOM 4200 C C . THR B 1 221 ? -1.556 15.602 28.312 1 44.41 221 THR B C 1
ATOM 4202 O O . THR B 1 221 ? -1.608 16.75 27.859 1 44.41 221 THR B O 1
ATOM 4205 N N . MET B 1 222 ? -2.484 15.344 29.125 1 47.88 222 MET B N 1
ATOM 4206 C CA . MET B 1 222 ? -3.146 16.188 30.109 1 47.88 222 MET B CA 1
ATOM 4207 C C . MET B 1 222 ? -2.172 17.203 30.688 1 47.88 222 MET B C 1
ATOM 4209 O O . MET B 1 222 ? -2.57 18.094 31.453 1 47.88 222 MET B O 1
ATOM 4213 N N . ALA B 1 223 ? -0.939 17.125 30.359 1 48.53 223 ALA B N 1
ATOM 4214 C CA . ALA B 1 223 ? 0.034 17.875 31.141 1 48.53 223 ALA B CA 1
ATOM 4215 C C . ALA B 1 223 ? -0.082 19.375 30.859 1 48.53 223 ALA B C 1
ATOM 4217 O O . ALA B 1 223 ? 0.189 20.203 31.734 1 48.53 223 ALA B O 1
ATOM 4218 N N . SER B 1 224 ? -0.497 19.719 29.656 1 51.31 224 SER B N 1
ATOM 4219 C CA . SER B 1 224 ? -0.374 21.156 29.406 1 51.31 224 SER B CA 1
ATOM 4220 C C . SER B 1 224 ? -1.616 21.906 29.891 1 51.31 224 SER B C 1
ATOM 4222 O O . SER B 1 224 ? -1.679 23.141 29.797 1 51.31 224 SER B O 1
ATOM 4224 N N . CYS B 1 225 ? -2.605 21.141 30.312 1 58.62 225 CYS B N 1
ATOM 4225 C CA . CYS B 1 225 ? -3.838 21.828 30.672 1 58.62 225 CYS B CA 1
ATOM 4226 C C . CYS B 1 225 ? -4 21.891 32.188 1 58.62 225 CYS B C 1
ATOM 4228 O O . CYS B 1 225 ? -4.953 21.344 32.75 1 58.62 225 CYS B O 1
ATOM 4230 N N . ALA B 1 226 ? -2.996 22.562 32.781 1 63.72 226 ALA B N 1
ATOM 4231 C CA . ALA B 1 226 ? -2.883 22.516 34.219 1 63.72 226 ALA B CA 1
ATOM 4232 C C . ALA B 1 226 ? -4.219 22.828 34.906 1 63.72 226 ALA B C 1
ATOM 4234 O O . ALA B 1 226 ? -4.637 22.109 35.812 1 63.72 226 ALA B O 1
ATOM 4235 N N . THR B 1 227 ? -4.93 23.875 34.375 1 74.88 227 THR B N 1
ATOM 4236 C CA . THR B 1 227 ? -6.121 24.312 35.094 1 74.88 227 THR B CA 1
ATOM 4237 C C . THR B 1 227 ? -7.32 23.438 34.75 1 74.88 227 THR B C 1
ATOM 4239 O O . THR B 1 227 ? -8.172 23.172 35.594 1 74.88 227 THR B O 1
ATOM 4242 N N . LEU B 1 228 ? -7.301 22.906 33.562 1 85.38 228 LEU B N 1
ATOM 4243 C CA . LEU B 1 228 ? -8.5 22.203 33.125 1 85.38 228 LEU B CA 1
ATOM 4244 C C . LEU B 1 228 ? -8.297 20.688 33.219 1 85.38 228 LEU B C 1
ATOM 4246 O O . LEU B 1 228 ? -9.219 19.922 32.906 1 85.38 228 LEU B O 1
ATOM 4250 N N . GLN B 1 229 ? -7.199 20.281 33.719 1 82.25 229 GLN B N 1
ATOM 4251 C CA . GLN B 1 229 ? -6.82 18.875 33.688 1 82.25 229 GLN B CA 1
ATOM 4252 C C . GLN B 1 229 ? -7.832 18.016 34.438 1 82.25 229 GLN B C 1
ATOM 4254 O O . GLN B 1 229 ? -8.25 16.969 33.969 1 82.25 229 GLN B O 1
ATOM 4259 N N . PRO B 1 230 ? -8.188 18.484 35.625 1 84.19 230 PRO B N 1
ATOM 4260 C CA . PRO B 1 230 ? -9.172 17.656 36.344 1 84.19 230 PRO B CA 1
ATOM 4261 C C . PRO B 1 230 ? -10.477 17.516 35.594 1 84.19 230 PRO B C 1
ATOM 4263 O O . PRO B 1 230 ? -11.086 16.438 35.594 1 84.19 230 PRO B O 1
ATOM 4266 N N . LEU B 1 231 ? -10.852 18.562 34.969 1 90.25 231 LEU B N 1
ATOM 4267 C CA . LEU B 1 231 ? -12.086 18.5 34.188 1 90.25 231 LEU B CA 1
ATOM 4268 C C . LEU B 1 231 ? -11.922 17.547 33 1 90.25 231 LEU B C 1
ATOM 4270 O O . LEU B 1 231 ? -12.789 16.703 32.75 1 90.25 231 LEU B O 1
ATOM 4274 N N . LEU B 1 232 ? -10.852 17.703 32.281 1 88.19 232 LEU B N 1
ATOM 4275 C CA . LEU B 1 232 ? -10.609 16.859 31.109 1 88.19 232 LEU B CA 1
ATOM 4276 C C . LEU B 1 232 ? -10.578 15.383 31.484 1 88.19 232 LEU B C 1
ATOM 4278 O O . LEU B 1 232 ? -11.141 14.547 30.781 1 88.19 232 LEU B O 1
ATOM 4282 N N . ALA B 1 233 ? -9.93 15.125 32.594 1 85.5 233 ALA B N 1
ATOM 4283 C CA . ALA B 1 233 ? -9.883 13.75 33.062 1 85.5 233 ALA B CA 1
ATOM 4284 C C . ALA B 1 233 ? -11.281 13.219 33.375 1 85.5 233 ALA B C 1
ATOM 4286 O O . ALA B 1 233 ? -11.609 12.078 33.031 1 85.5 233 ALA B O 1
ATOM 4287 N N . HIS B 1 234 ? -11.977 14.047 33.969 1 89 234 HIS B N 1
ATOM 4288 C CA . HIS B 1 234 ? -13.352 13.688 34.312 1 89 234 HIS B CA 1
ATOM 4289 C C . HIS B 1 234 ? -14.164 13.438 33.031 1 89 234 HIS B C 1
ATOM 4291 O O . HIS B 1 234 ? -14.914 12.461 32.938 1 89 234 HIS B O 1
ATOM 4297 N N . LEU B 1 235 ? -14.047 14.312 32.094 1 90.69 235 LEU B N 1
ATOM 4298 C CA . LEU B 1 235 ? -14.773 14.188 30.828 1 90.69 235 LEU B CA 1
ATOM 4299 C C . LEU B 1 235 ? -14.422 12.875 30.125 1 90.69 235 LEU B C 1
ATOM 4301 O O . LEU B 1 235 ? -15.305 12.203 29.594 1 90.69 235 LEU B O 1
ATOM 4305 N N . LEU B 1 236 ? -13.195 12.477 30.141 1 88.38 236 LEU B N 1
ATOM 4306 C CA . LEU B 1 236 ? -12.742 11.25 29.484 1 88.38 236 LEU B CA 1
ATOM 4307 C C . LEU B 1 236 ? -13.352 10.023 30.141 1 88.38 236 LEU B C 1
ATOM 4309 O O . LEU B 1 236 ? -13.602 9.016 29.469 1 88.38 236 LEU B O 1
ATOM 4313 N N . GLU B 1 237 ? -13.672 10.148 31.375 1 90.94 237 GLU B N 1
ATOM 4314 C CA . GLU B 1 237 ? -14.242 9.023 32.125 1 90.94 237 GLU B CA 1
ATOM 4315 C C . GLU B 1 237 ? -15.758 8.953 31.938 1 90.94 237 GLU B C 1
ATOM 4317 O O . GLU B 1 237 ? -16.375 7.941 32.25 1 90.94 237 GLU B O 1
ATOM 4322 N N . THR B 1 238 ? -16.25 10.016 31.406 1 94.31 238 THR B N 1
ATOM 4323 C CA . THR B 1 238 ? -17.703 10.094 31.344 1 94.31 238 THR B CA 1
ATOM 4324 C C . THR B 1 238 ? -18.172 10.492 29.953 1 94.31 238 THR B C 1
ATOM 4326 O O . THR B 1 238 ? -19.094 11.297 29.797 1 94.31 238 THR B O 1
ATOM 4329 N N . LEU B 1 239 ? -17.562 9.969 28.953 1 93.19 239 LEU B N 1
ATOM 4330 C CA . LEU B 1 239 ? -17.844 10.344 27.578 1 93.19 239 LEU B CA 1
ATOM 4331 C C . LEU B 1 239 ? -19.266 9.914 27.188 1 93.19 239 LEU B C 1
ATOM 4333 O O . LEU B 1 239 ? -19.844 10.461 26.25 1 93.19 239 LEU B O 1
ATOM 4337 N N . ASP B 1 240 ? -19.797 8.977 27.875 1 93.75 240 ASP B N 1
ATOM 4338 C CA . ASP B 1 240 ? -21.109 8.43 27.547 1 93.75 240 ASP B CA 1
ATOM 4339 C C . ASP B 1 240 ? -22.234 9.352 28.047 1 93.75 240 ASP B C 1
ATOM 4341 O O . ASP B 1 240 ? -23.406 9.141 27.719 1 93.75 240 ASP B O 1
ATOM 4345 N N . ARG B 1 241 ? -21.875 10.406 28.703 1 93.25 241 ARG B N 1
ATOM 4346 C CA . ARG B 1 241 ? -22.859 11.336 29.266 1 93.25 241 ARG B CA 1
ATOM 4347 C C . ARG B 1 241 ? -22.938 12.609 28.438 1 93.25 241 ARG B C 1
ATOM 4349 O O . ARG B 1 241 ? -22.047 12.898 27.641 1 93.25 241 ARG B O 1
ATOM 4356 N N . GLU B 1 242 ? -24.031 13.297 2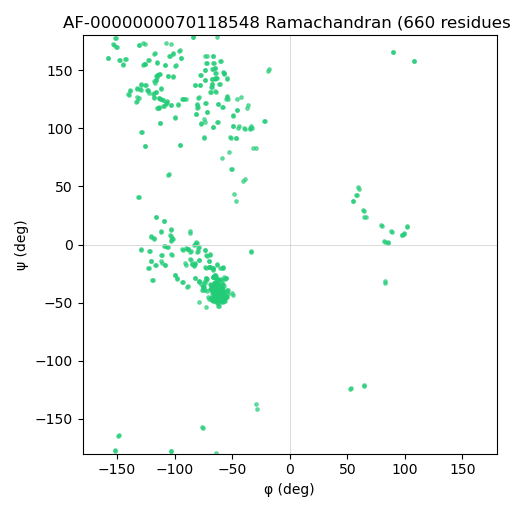8.656 1 92.81 242 GLU B N 1
ATOM 4357 C CA . GLU B 1 242 ? -24.172 14.594 28.016 1 92.81 242 GLU B CA 1
ATOM 4358 C C . GLU B 1 242 ? -23.391 15.672 28.75 1 92.81 242 GLU B C 1
ATOM 4360 O O . GLU B 1 242 ? -23.422 15.742 29.984 1 92.81 242 GLU B O 1
ATOM 4365 N N . HIS B 1 243 ? -22.578 16.344 27.984 1 94.38 243 HIS B N 1
ATOM 4366 C CA . HIS B 1 243 ? -21.828 17.469 28.5 1 94.38 243 HIS B CA 1
ATOM 4367 C C . HIS B 1 243 ? -22.109 18.734 27.688 1 94.38 243 HIS B C 1
ATOM 4369 O O . HIS B 1 243 ? -22.125 18.688 26.453 1 94.38 243 HIS B O 1
ATOM 4375 N N . THR B 1 244 ? -22.391 19.844 28.438 1 93.44 244 THR B N 1
ATOM 4376 C CA . THR B 1 244 ? -22.562 21.141 27.797 1 93.44 244 THR B CA 1
ATOM 4377 C C . THR B 1 244 ? -21.516 22.125 28.281 1 93.44 244 THR B C 1
ATOM 4379 O O . THR B 1 244 ? -20.812 21.859 29.266 1 93.44 244 THR B O 1
ATOM 4382 N N . VAL B 1 245 ? -21.406 23.188 27.516 1 93.88 245 VAL B N 1
ATOM 4383 C CA . VAL B 1 245 ? -20.484 24.234 27.922 1 93.88 245 VAL B CA 1
ATOM 4384 C C . VAL B 1 245 ? -20.844 24.734 29.312 1 93.88 245 VAL B C 1
ATOM 4386 O O . VAL B 1 245 ? -19.953 24.969 30.141 1 93.88 245 VAL B O 1
ATOM 4389 N N . GLU B 1 246 ? -22.156 24.766 29.562 1 93.81 246 GLU B N 1
ATOM 4390 C CA . GLU B 1 246 ? -22.641 25.25 30.844 1 93.81 246 GLU B CA 1
ATOM 4391 C C . GLU B 1 246 ? -22.234 24.297 31.984 1 93.81 246 GLU B C 1
ATOM 4393 O O . GLU B 1 246 ? -21.719 24.734 33 1 93.81 246 GLU B O 1
ATOM 4398 N N . THR B 1 247 ? -22.438 23.062 31.75 1 94.06 247 THR B N 1
ATOM 4399 C CA . THR B 1 247 ? -22.125 22.078 32.781 1 94.06 247 THR B CA 1
ATOM 4400 C C . THR B 1 247 ? -20.625 21.984 33 1 94.06 247 THR B C 1
ATOM 4402 O O . THR B 1 247 ? -20.172 21.828 34.125 1 94.06 247 THR B O 1
ATOM 4405 N N . MET B 1 248 ? -19.812 22.109 32 1 94.62 248 MET B N 1
ATOM 4406 C CA . MET B 1 248 ? -18.344 22.031 32.094 1 94.62 248 MET B CA 1
ATOM 4407 C C . MET B 1 248 ? -17.781 23.281 32.781 1 94.62 248 MET B C 1
ATOM 4409 O O . MET B 1 248 ? -16.891 23.172 33.625 1 94.62 248 MET B O 1
ATOM 4413 N N . ALA B 1 249 ? -18.391 24.406 32.406 1 93.88 249 ALA B N 1
ATOM 4414 C CA . ALA B 1 249 ? -17.969 25.672 33.031 1 93.88 249 ALA B CA 1
ATOM 4415 C C . ALA B 1 249 ? -18.25 25.672 34.531 1 93.88 249 ALA B C 1
ATOM 4417 O O . ALA B 1 249 ? -17.406 26.109 35.312 1 93.88 249 ALA B O 1
ATOM 4418 N N . ASP B 1 250 ? -19.422 25.125 34.875 1 94 250 ASP B N 1
ATOM 4419 C CA . ASP B 1 250 ? -19.812 25.062 36.281 1 94 250 ASP B CA 1
ATOM 4420 C C . ASP B 1 250 ? -18.844 24.188 37.062 1 94 250 ASP B C 1
ATOM 4422 O O . ASP B 1 250 ? -18.531 24.484 38.219 1 94 250 ASP B O 1
ATOM 4426 N N . ALA B 1 251 ? -18.391 23.172 36.438 1 91.94 251 ALA B N 1
ATOM 4427 C CA . ALA B 1 251 ? -17.516 22.203 37.094 1 91.94 251 ALA B CA 1
ATOM 4428 C C . ALA B 1 251 ? -16.172 22.828 37.469 1 91.94 251 ALA B C 1
ATOM 4430 O O . ALA B 1 251 ? -15.508 22.391 38.406 1 91.94 251 ALA B O 1
ATOM 4431 N N . VAL B 1 252 ? -15.758 23.828 36.75 1 91.62 252 VAL B N 1
ATOM 4432 C CA . VAL B 1 252 ? -14.477 24.453 37.031 1 91.62 252 VAL B CA 1
ATOM 4433 C C . VAL B 1 252 ? -14.711 25.875 37.562 1 91.62 252 VAL B C 1
ATOM 4435 O O . VAL B 1 252 ? -13.781 26.688 37.594 1 91.62 252 VAL B O 1
ATOM 4438 N N . HIS B 1 253 ? -15.922 26.188 37.875 1 92.44 253 HIS B N 1
ATOM 4439 C CA . HIS B 1 253 ? -16.312 27.438 38.5 1 92.44 253 HIS B CA 1
ATOM 4440 C C . HIS B 1 253 ? -15.93 28.641 37.656 1 92.44 253 HIS B C 1
ATOM 4442 O O . HIS B 1 253 ? -15.328 29.594 38.156 1 92.44 253 HIS B O 1
ATOM 4448 N N . MET B 1 254 ? -16.281 28.562 36.406 1 92.5 254 MET B N 1
ATOM 4449 C CA . MET B 1 254 ? -16.031 29.641 35.469 1 92.5 254 MET B CA 1
ATOM 4450 C C . MET B 1 254 ? -17.328 30.031 34.75 1 92.5 254 MET B C 1
ATOM 4452 O O . MET B 1 254 ? -18.266 29.234 34.688 1 92.5 254 MET B O 1
ATOM 4456 N N . ALA B 1 255 ? -17.328 31.297 34.312 1 93.44 255 ALA B N 1
ATOM 4457 C CA . ALA B 1 255 ? -18.391 31.688 33.406 1 93.44 255 ALA B CA 1
ATOM 4458 C C . ALA B 1 255 ? -18.234 30.969 32.062 1 93.44 255 ALA B C 1
ATOM 4460 O O . ALA B 1 255 ? -17.109 30.719 31.594 1 93.44 255 ALA B O 1
ATOM 4461 N N . ALA B 1 256 ? -19.406 30.734 31.375 1 93.5 256 ALA B N 1
ATOM 4462 C CA . ALA B 1 256 ? -19.438 29.953 30.141 1 93.5 256 ALA B CA 1
ATOM 4463 C C . ALA B 1 256 ? -18.516 30.562 29.078 1 93.5 256 ALA B C 1
ATOM 4465 O O . ALA B 1 256 ? -17.797 29.844 28.391 1 93.5 256 ALA B O 1
ATOM 4466 N N . ARG B 1 257 ? -18.562 31.859 29.047 1 91.94 257 ARG B N 1
ATOM 4467 C CA . ARG B 1 257 ? -17.781 32.531 28.016 1 91.94 257 ARG B CA 1
ATOM 4468 C C . ARG B 1 257 ? -16.297 32.438 28.312 1 91.94 257 ARG B C 1
ATOM 4470 O O . ARG B 1 257 ? -15.492 32.156 27.406 1 91.94 257 ARG B O 1
ATOM 4477 N N . THR B 1 258 ? -15.922 32.688 29.547 1 91.88 258 THR B N 1
ATOM 4478 C CA . THR B 1 258 ? -14.531 32.562 29.969 1 91.88 258 THR B CA 1
ATOM 4479 C C . THR B 1 258 ? -14.039 31.141 29.828 1 91.88 258 THR B C 1
ATOM 4481 O O . THR B 1 258 ? -12.898 30.906 29.406 1 91.88 258 THR B O 1
ATOM 4484 N N . PHE B 1 259 ? -14.906 30.25 30.156 1 93.62 259 PHE B N 1
ATOM 4485 C CA . PHE B 1 259 ? -14.578 28.828 30.062 1 93.62 259 PHE B CA 1
ATOM 4486 C C . PHE B 1 259 ? -14.297 28.438 28.609 1 93.62 259 PHE B C 1
ATOM 4488 O O . PHE B 1 259 ? -13.297 27.797 28.328 1 93.62 259 PHE B O 1
ATOM 4495 N N . ALA B 1 260 ? -15.141 28.781 27.719 1 92.06 260 ALA B N 1
ATOM 4496 C CA . ALA B 1 260 ? -15 28.422 26.312 1 92.06 260 ALA B CA 1
ATOM 4497 C C . ALA B 1 260 ? -13.695 28.969 25.734 1 92.06 260 ALA B C 1
ATOM 4499 O O . ALA B 1 260 ? -13 28.281 24.984 1 92.06 260 ALA B O 1
ATOM 4500 N N . ARG B 1 261 ? -13.383 30.172 26.156 1 89.12 261 ARG B N 1
ATOM 4501 C CA . ARG B 1 261 ? -12.148 30.797 25.688 1 89.12 261 ARG B CA 1
ATOM 4502 C C . ARG B 1 261 ? -10.93 30.078 26.234 1 89.12 261 ARG B C 1
ATOM 4504 O O . ARG B 1 261 ? -9.992 29.766 25.484 1 89.12 261 ARG B O 1
ATOM 4511 N N . ARG B 1 262 ? -10.938 29.797 27.453 1 87.06 262 ARG B N 1
ATOM 4512 C CA . ARG B 1 262 ? -9.828 29.109 28.109 1 87.06 262 ARG B CA 1
ATOM 4513 C C . ARG B 1 262 ? -9.672 27.688 27.578 1 87.06 262 ARG B C 1
ATOM 4515 O O . ARG B 1 262 ? -8.555 27.203 27.391 1 87.06 262 ARG B O 1
ATOM 4522 N N . PHE B 1 263 ? -10.766 27.047 27.406 1 89.12 263 PHE B N 1
ATOM 4523 C CA . PHE B 1 263 ? -10.758 25.688 26.875 1 89.12 263 PHE B CA 1
ATOM 4524 C C . PHE B 1 263 ? -10.078 25.641 25.516 1 89.12 263 PHE B C 1
ATOM 4526 O O . PHE B 1 263 ? -9.203 24.797 25.281 1 89.12 263 PHE B O 1
ATOM 4533 N N . ARG B 1 264 ? -10.406 26.5 24.703 1 85.5 264 ARG B N 1
ATOM 4534 C CA . ARG B 1 264 ? -9.812 26.562 23.375 1 85.5 264 ARG B CA 1
ATOM 4535 C C . ARG B 1 264 ? -8.328 26.891 23.453 1 85.5 264 ARG B C 1
ATOM 4537 O O . ARG B 1 264 ? -7.523 26.312 22.719 1 85.5 264 ARG B O 1
ATOM 4544 N N . ALA B 1 265 ? -8.055 27.781 24.328 1 81.5 265 ALA B N 1
ATOM 4545 C CA . ALA B 1 265 ? -6.66 28.172 24.5 1 81.5 265 ALA B CA 1
ATOM 4546 C C . ALA B 1 265 ? -5.801 27 24.953 1 81.5 265 ALA B C 1
ATOM 4548 O O . ALA B 1 265 ? -4.66 26.844 24.516 1 81.5 265 ALA B O 1
ATOM 4549 N N . GLU B 1 266 ? -6.402 26.109 25.75 1 79.75 266 GLU B N 1
ATOM 4550 C CA . GLU B 1 266 ? -5.633 25.031 26.359 1 79.75 266 GLU B CA 1
ATOM 4551 C C . GLU B 1 266 ? -5.676 23.781 25.5 1 79.75 266 GLU B C 1
ATOM 4553 O O . GLU B 1 266 ? -4.707 23.016 25.453 1 79.75 266 GLU B O 1
ATOM 4558 N N . THR B 1 267 ? -6.828 23.609 24.812 1 79.38 267 THR B N 1
ATOM 4559 C CA . THR B 1 267 ? -6.973 22.344 24.109 1 79.38 267 THR B CA 1
ATOM 4560 C C . THR B 1 267 ? -6.859 22.547 22.594 1 79.38 267 THR B C 1
ATOM 4562 O O . THR B 1 267 ? -6.684 21.578 21.844 1 79.38 267 THR B O 1
ATOM 4565 N N . GLY B 1 268 ? -7.02 23.766 22.188 1 77 268 GLY B N 1
ATOM 4566 C CA . GLY B 1 268 ? -6.941 24.062 20.766 1 77 268 GLY B CA 1
ATOM 4567 C C . GLY B 1 268 ? -8.258 23.859 20.031 1 77 268 GLY B C 1
ATOM 4568 O O . GLY B 1 268 ? -8.359 24.109 18.828 1 77 268 GLY B O 1
ATOM 4569 N N . ALA B 1 269 ? -9.273 23.484 20.797 1 84.38 269 ALA B N 1
ATOM 4570 C CA . ALA B 1 269 ? -10.57 23.219 20.188 1 84.38 269 ALA B CA 1
ATOM 4571 C C . ALA B 1 269 ? -11.711 23.688 21.094 1 84.38 269 ALA B C 1
ATOM 4573 O O . ALA B 1 269 ? -11.5 23.922 22.281 1 84.38 269 ALA B O 1
ATOM 4574 N N . THR B 1 270 ? -12.844 23.875 20.438 1 89.31 270 THR B N 1
ATOM 4575 C CA . THR B 1 270 ? -14.023 24.141 21.25 1 89.31 270 THR B CA 1
ATOM 4576 C C . THR B 1 270 ? -14.383 22.922 22.078 1 89.31 270 THR B C 1
ATOM 4578 O O . THR B 1 270 ? -14.008 21.797 21.734 1 89.31 270 THR B O 1
ATOM 4581 N N . PRO B 1 271 ? -15.055 23.172 23.141 1 88.62 271 PRO B N 1
ATOM 4582 C CA . PRO B 1 271 ? -15.469 22.047 23.969 1 88.62 271 PRO B CA 1
ATOM 4583 C C . PRO B 1 271 ? -16.234 20.984 23.188 1 88.62 271 PRO B C 1
ATOM 4585 O O . PRO B 1 271 ? -15.961 19.781 23.344 1 88.62 271 PRO B O 1
ATOM 4588 N N . HIS B 1 272 ? -17.094 21.391 22.359 1 90.25 272 HIS B N 1
ATOM 4589 C CA . HIS B 1 272 ? -17.891 20.453 21.578 1 90.25 272 HIS B CA 1
ATOM 4590 C C . HIS B 1 272 ? -17 19.641 20.641 1 90.25 272 HIS B C 1
ATOM 4592 O O . HIS B 1 272 ? -17.141 18.406 20.562 1 90.25 272 HIS B O 1
ATOM 4598 N N . ASP B 1 273 ? -16.188 20.281 19.953 1 89.75 273 ASP B N 1
ATOM 4599 C CA . ASP B 1 273 ? -15.312 19.609 19 1 89.75 273 ASP B CA 1
ATOM 4600 C C . ASP B 1 273 ? -14.367 18.656 19.719 1 89.75 273 ASP B C 1
ATOM 4602 O O . ASP B 1 273 ? -14.133 17.531 19.234 1 89.75 273 ASP B O 1
ATOM 4606 N N . TRP B 1 274 ? -13.852 19.141 20.766 1 87 274 TRP B N 1
ATOM 4607 C CA . TRP B 1 274 ? -12.953 18.297 21.547 1 87 274 TRP B CA 1
ATOM 4608 C C . TRP B 1 274 ? -13.672 17.047 22.031 1 87 274 TRP B C 1
ATOM 4610 O O . TRP B 1 274 ? -13.164 15.938 21.875 1 87 274 TRP B O 1
ATOM 4620 N N . LEU B 1 275 ? -14.797 17.203 22.562 1 90.81 275 LEU B N 1
ATOM 4621 C CA . LEU B 1 275 ? -15.586 16.078 23.062 1 90.81 275 LEU B CA 1
ATOM 4622 C C . LEU B 1 275 ? -15.891 15.094 21.938 1 90.81 275 LEU B C 1
ATOM 4624 O O . LEU B 1 275 ? -15.742 13.883 22.109 1 90.81 275 LEU B O 1
ATOM 4628 N N . THR B 1 276 ? -16.297 15.641 20.875 1 91.81 276 THR B N 1
ATOM 4629 C CA . THR B 1 276 ? -16.578 14.789 19.719 1 91.81 276 THR B CA 1
ATOM 4630 C C . THR B 1 276 ? -15.352 14 19.297 1 91.81 276 THR B C 1
ATOM 4632 O O . THR B 1 276 ? -15.445 12.805 19 1 91.81 276 THR B O 1
ATOM 4635 N N . GLY B 1 277 ? -14.266 14.664 19.297 1 90.12 277 GLY B N 1
ATOM 4636 C CA . GLY B 1 277 ? -13.016 13.992 18.984 1 90.12 277 GLY B CA 1
ATOM 4637 C C . GLY B 1 277 ? -12.695 12.844 19.922 1 90.12 277 GLY B C 1
ATOM 4638 O O . GLY B 1 277 ? -12.312 11.766 19.484 1 90.12 277 GLY B O 1
ATOM 4639 N N . GLN B 1 278 ? -12.875 13.148 21.125 1 88.75 278 GLN B N 1
ATOM 4640 C CA . GLN B 1 278 ? -12.609 12.117 22.125 1 88.75 278 GLN B CA 1
ATOM 4641 C C . GLN B 1 278 ? -13.586 10.953 21.984 1 88.75 278 GLN B C 1
ATOM 4643 O O . GLN B 1 278 ? -13.203 9.789 22.156 1 88.75 278 GLN B O 1
ATOM 4648 N N . ARG B 1 279 ? -14.742 11.266 21.703 1 92.44 279 ARG B N 1
ATOM 4649 C CA . ARG B 1 279 ? -15.75 10.227 21.516 1 92.44 279 ARG B CA 1
ATOM 4650 C C . ARG B 1 279 ? -15.43 9.367 20.297 1 92.44 279 ARG B C 1
ATOM 4652 O O . ARG B 1 279 ? -15.586 8.141 20.344 1 92.44 279 ARG B O 1
ATOM 4659 N N . VAL B 1 280 ? -15 9.961 19.281 1 91 280 VAL B N 1
ATOM 4660 C CA . VAL B 1 280 ? -14.602 9.219 18.094 1 91 280 VAL B CA 1
ATOM 4661 C C . VAL B 1 280 ? -13.414 8.312 18.406 1 91 280 VAL B C 1
ATOM 4663 O O . VAL B 1 280 ? -13.375 7.156 17.984 1 91 280 VAL B O 1
ATOM 4666 N N . LEU B 1 281 ? -12.492 8.812 19.172 1 88.31 281 LEU B N 1
ATOM 4667 C CA . LEU B 1 281 ? -11.328 8.031 19.578 1 88.31 281 LEU B CA 1
ATOM 4668 C C . LEU B 1 281 ? -11.75 6.801 20.375 1 88.31 281 LEU B C 1
ATOM 4670 O O . LEU B 1 281 ? -11.25 5.699 20.141 1 88.31 281 LEU B O 1
ATOM 4674 N N . LEU B 1 282 ? -12.609 7.016 21.25 1 89.75 282 LEU B N 1
ATOM 4675 C CA . LEU B 1 282 ? -13.109 5.891 22.031 1 89.75 282 LEU B CA 1
ATOM 4676 C C . LEU B 1 282 ? -13.828 4.883 21.141 1 89.75 282 LEU B C 1
ATOM 4678 O O . LEU B 1 282 ? -13.617 3.672 21.266 1 89.75 282 LEU B O 1
ATOM 4682 N N . ALA B 1 283 ? -14.625 5.402 20.328 1 93.06 283 ALA B N 1
ATOM 4683 C CA . ALA B 1 283 ? -15.336 4.52 19.406 1 93.06 283 ALA B CA 1
ATOM 4684 C C . ALA B 1 283 ? -14.367 3.676 18.578 1 93.06 283 ALA B C 1
ATOM 4686 O O . ALA B 1 283 ? -14.578 2.475 18.406 1 93.06 283 ALA B O 1
ATOM 4687 N N . ARG B 1 284 ? -13.383 4.262 18.094 1 90.94 284 ARG B N 1
ATOM 4688 C CA . ARG B 1 284 ? -12.359 3.543 17.344 1 90.94 284 ARG B CA 1
ATOM 4689 C C . ARG B 1 284 ? -11.758 2.414 18.172 1 90.94 284 ARG B C 1
ATOM 4691 O O . ARG B 1 284 ? -11.625 1.285 17.688 1 90.94 284 ARG B O 1
ATOM 4698 N N . ARG B 1 285 ? -11.398 2.732 19.359 1 88.31 285 ARG B N 1
ATOM 4699 C CA . ARG B 1 285 ? -10.812 1.742 20.25 1 88.31 285 ARG B CA 1
ATOM 4700 C C . ARG B 1 285 ? -11.766 0.568 20.469 1 88.31 285 ARG B C 1
ATOM 4702 O O . ARG B 1 285 ? -11.352 -0.591 20.406 1 88.31 285 ARG B O 1
ATOM 4709 N N . LEU B 1 286 ? -12.961 0.917 20.672 1 91.94 286 LEU B N 1
ATOM 4710 C CA . LEU B 1 286 ? -13.953 -0.122 20.922 1 91.94 286 LEU B CA 1
ATOM 4711 C C . LEU B 1 286 ? -14.18 -0.973 19.688 1 91.94 286 LEU B C 1
ATOM 4713 O O . LEU B 1 286 ? -14.375 -2.188 19.781 1 91.94 286 LEU B O 1
ATOM 4717 N N . LEU B 1 287 ? -14.148 -0.339 18.547 1 91.25 287 LEU B N 1
ATOM 4718 C CA . LEU B 1 287 ? -14.312 -1.06 17.281 1 91.25 287 LEU B CA 1
ATOM 4719 C C . LEU B 1 287 ? -13.156 -2.029 17.062 1 91.25 287 LEU B C 1
ATOM 4721 O O . LEU B 1 287 ? -13.352 -3.121 16.531 1 91.25 287 LEU B O 1
ATOM 4725 N N . GLU B 1 288 ? -12.039 -1.634 17.469 1 87.75 288 GLU B N 1
ATOM 4726 C CA . GLU B 1 288 ? -10.844 -2.447 17.266 1 87.75 288 GLU B CA 1
ATOM 4727 C C . GLU B 1 288 ? -10.766 -3.572 18.281 1 87.75 288 GLU B C 1
ATOM 4729 O O . GLU B 1 288 ? -10.297 -4.672 17.984 1 87.75 288 GLU B O 1
ATOM 4734 N N . GLU B 1 289 ? -11.297 -3.324 19.5 1 88.44 289 GLU B N 1
ATOM 4735 C CA . GLU B 1 289 ? -10.93 -4.191 20.609 1 88.44 289 GLU B CA 1
ATOM 4736 C C . GLU B 1 289 ? -12.109 -5.035 21.062 1 88.44 289 GLU B C 1
ATOM 4738 O O . GLU B 1 289 ? -11.945 -5.977 21.844 1 88.44 289 GLU B O 1
ATOM 4743 N N . THR B 1 290 ? -13.312 -4.668 20.656 1 91.69 290 THR B N 1
ATOM 4744 C CA . THR B 1 290 ? -14.492 -5.367 21.156 1 91.69 290 THR B CA 1
ATOM 4745 C C . THR B 1 290 ? -15.352 -5.879 20.016 1 91.69 290 THR B C 1
ATOM 4747 O O . THR B 1 290 ? -15.094 -5.566 18.844 1 91.69 290 THR B O 1
ATOM 4750 N N . ASP B 1 291 ? -16.359 -6.66 20.406 1 92.44 291 ASP B N 1
ATOM 4751 C CA . ASP B 1 291 ? -17.328 -7.152 19.438 1 92.44 291 ASP B CA 1
ATOM 4752 C C . ASP B 1 291 ? -18.688 -6.465 19.625 1 92.44 291 ASP B C 1
ATOM 4754 O O . ASP B 1 291 ? -19.719 -6.984 19.188 1 92.44 291 ASP B O 1
ATOM 4758 N N . LEU B 1 292 ? -18.594 -5.359 20.266 1 93.81 292 LEU B N 1
ATOM 4759 C CA . LEU B 1 292 ? -19.844 -4.625 20.484 1 93.81 292 LEU B CA 1
ATOM 4760 C C . LEU B 1 292 ? -20.453 -4.164 19.172 1 93.81 292 LEU B C 1
ATOM 4762 O O . LEU B 1 292 ? -19.734 -3.867 18.219 1 93.81 292 LEU B O 1
ATOM 4766 N N . SER B 1 293 ? -21.719 -4.145 19.203 1 95.88 293 SER B N 1
ATOM 4767 C CA . SER B 1 293 ? -22.375 -3.613 18.016 1 95.88 293 SER B CA 1
ATOM 4768 C C . SER B 1 293 ? -22.094 -2.125 17.844 1 95.88 293 SER B C 1
ATOM 4770 O O . SER B 1 293 ? -21.719 -1.443 18.812 1 95.88 293 SER B O 1
ATOM 4772 N N . VAL B 1 294 ? -22.344 -1.675 16.625 1 95.56 294 VAL B N 1
ATOM 4773 C CA . VAL B 1 294 ? -22.141 -0.258 16.344 1 95.56 294 VAL B CA 1
ATOM 4774 C C . VAL B 1 294 ? -23.078 0.582 17.203 1 95.56 294 VAL B C 1
ATOM 4776 O O . VAL B 1 294 ? -22.703 1.653 17.688 1 95.56 294 VAL B O 1
ATOM 4779 N N . GLU B 1 295 ? -24.281 0.06 17.453 1 96.06 295 GLU B N 1
ATOM 4780 C CA . GLU B 1 295 ? -25.25 0.76 18.297 1 96.06 295 GLU B CA 1
ATOM 4781 C C . GLU B 1 295 ? -24.75 0.855 19.734 1 96.06 295 GLU B C 1
ATOM 4783 O O . GLU B 1 295 ? -24.844 1.913 20.359 1 96.06 295 GLU B O 1
ATOM 4788 N N . ALA B 1 296 ? -24.234 -0.182 20.188 1 96.5 296 ALA B N 1
ATOM 4789 C CA . ALA B 1 296 ? -23.703 -0.204 21.562 1 96.5 296 ALA B CA 1
ATOM 4790 C C . ALA B 1 296 ? -22.516 0.733 21.703 1 96.5 296 ALA B C 1
ATOM 4792 O O . ALA B 1 296 ? -22.391 1.432 22.703 1 96.5 296 ALA B O 1
ATOM 4793 N N . ILE B 1 297 ? -21.703 0.721 20.734 1 96.75 297 ILE B N 1
ATOM 4794 C CA . ILE B 1 297 ? -20.516 1.569 20.734 1 96.75 297 ILE B CA 1
ATOM 4795 C C . ILE B 1 297 ? -20.938 3.039 20.703 1 96.75 297 ILE B C 1
ATOM 4797 O O . ILE B 1 297 ? -20.359 3.875 21.391 1 96.75 297 ILE B O 1
ATOM 4801 N N . ALA B 1 298 ? -21.969 3.338 19.969 1 96.88 298 ALA B N 1
ATOM 4802 C CA . ALA B 1 298 ? -22.484 4.707 19.906 1 96.88 298 ALA B CA 1
ATOM 4803 C C . ALA B 1 298 ? -22.922 5.195 21.281 1 96.88 298 ALA B C 1
ATOM 4805 O O . ALA B 1 298 ? -22.625 6.332 21.672 1 96.88 298 ALA B O 1
ATOM 4806 N N . GLY B 1 299 ? -23.562 4.34 21.969 1 95.69 299 GLY B N 1
ATOM 4807 C CA . GLY B 1 299 ? -23.984 4.676 23.312 1 95.69 299 GLY B CA 1
ATOM 4808 C C . GLY B 1 299 ? -22.828 4.875 24.266 1 95.69 299 GLY B C 1
ATOM 4809 O O . GLY B 1 299 ? -22.766 5.883 24.984 1 95.69 299 GLY B O 1
ATOM 4810 N N . ARG B 1 300 ? -21.875 4.016 24.234 1 95.06 300 ARG B N 1
ATOM 4811 C CA . ARG B 1 300 ? -20.734 4.047 25.156 1 95.06 300 ARG B CA 1
ATOM 4812 C C . ARG B 1 300 ? -19.844 5.246 24.875 1 95.06 300 ARG B C 1
ATOM 4814 O O . ARG B 1 300 ? -19.25 5.812 25.797 1 95.06 300 ARG B O 1
ATOM 4821 N N . ALA B 1 301 ? -19.766 5.547 23.625 1 95.31 301 AL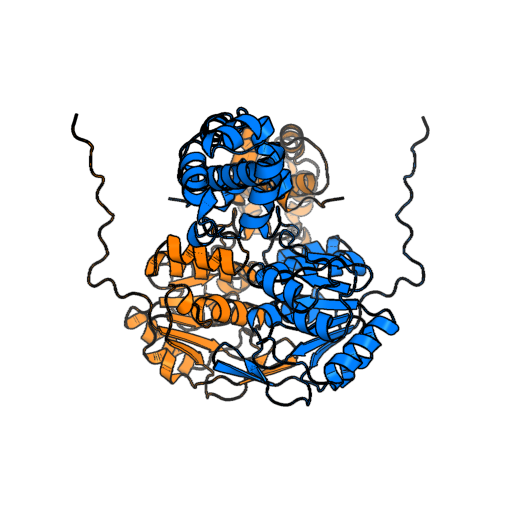A B N 1
ATOM 4822 C CA . ALA B 1 301 ? -18.891 6.645 23.234 1 95.31 301 ALA B CA 1
ATOM 4823 C C . ALA B 1 301 ? -19.578 7.992 23.422 1 95.31 301 ALA B C 1
ATOM 4825 O O . ALA B 1 301 ? -18.938 9.039 23.375 1 95.31 301 ALA B O 1
ATOM 4826 N N . GLY B 1 302 ? -20.953 8 23.578 1 95.31 302 GLY B N 1
ATOM 4827 C CA . GLY B 1 302 ? -21.641 9.234 23.906 1 95.31 302 GLY B CA 1
ATOM 4828 C C . GLY B 1 302 ? -22.328 9.859 22.703 1 95.31 302 GLY B C 1
ATOM 4829 O O . GLY B 1 302 ? -22.734 11.031 22.75 1 95.31 302 GLY B O 1
ATOM 4830 N N . PHE B 1 303 ? -22.484 9.078 21.625 1 95.31 303 PHE B N 1
ATOM 4831 C CA . PHE B 1 303 ? -23.125 9.641 20.438 1 95.31 303 PHE B CA 1
ATOM 4832 C C . PHE B 1 303 ? -24.641 9.43 20.5 1 95.31 303 PHE B C 1
ATOM 4834 O O . PHE B 1 303 ? -25.391 10.094 19.766 1 95.31 303 PHE B O 1
ATOM 4841 N N . GLY B 1 304 ? -25.125 8.578 21.281 1 92.62 304 GLY B N 1
ATOM 4842 C CA . GLY B 1 304 ? -26.547 8.336 21.484 1 92.62 304 GLY B CA 1
ATOM 4843 C C . GLY B 1 304 ? -27.141 7.43 20.422 1 92.62 304 GLY B C 1
ATOM 4844 O O . GLY B 1 304 ? -28.094 6.695 20.703 1 92.62 304 GLY B O 1
ATOM 4845 N N . SER B 1 305 ? -26.578 7.523 19.188 1 94.44 305 SER B N 1
ATOM 4846 C CA . SER B 1 305 ? -27.109 6.684 18.109 1 94.44 305 SER B CA 1
ATOM 4847 C C . SER B 1 305 ? -26.016 6.305 17.125 1 94.44 305 SER B C 1
ATOM 4849 O O . SER B 1 305 ? -25.031 7.039 16.953 1 94.44 305 SER B O 1
ATOM 4851 N N . ALA B 1 306 ? -26.344 5.227 16.438 1 95.56 306 ALA B N 1
ATOM 4852 C CA . ALA B 1 306 ? -25.438 4.777 15.391 1 95.56 306 ALA B CA 1
ATOM 4853 C C . ALA B 1 306 ? -25.375 5.793 14.258 1 95.56 306 ALA B C 1
ATOM 4855 O O . ALA B 1 306 ? -24.312 5.977 13.633 1 95.56 306 ALA B O 1
ATOM 4856 N N . GLN B 1 307 ? -26.469 6.426 14.055 1 94.19 307 GLN B N 1
ATOM 4857 C CA . GLN B 1 307 ? -26.531 7.43 13 1 94.19 307 GLN B CA 1
ATOM 4858 C C . GLN B 1 307 ? -25.578 8.586 13.289 1 94.19 307 GLN B C 1
ATOM 4860 O O . GLN B 1 307 ? -24.828 9.023 12.406 1 94.19 307 GLN B O 1
ATOM 4865 N N . THR B 1 308 ? -25.594 9.047 14.453 1 94.31 308 THR B N 1
ATOM 4866 C CA . THR B 1 308 ? -24.734 10.148 14.844 1 94.31 308 THR B CA 1
ATOM 4867 C C . THR B 1 308 ? -23.266 9.734 14.805 1 94.31 308 THR B C 1
ATOM 4869 O O . THR B 1 308 ? -22.406 10.5 14.359 1 94.31 308 THR B O 1
ATOM 4872 N N . LEU B 1 309 ? -23.047 8.539 15.25 1 95.69 309 LEU B N 1
ATOM 4873 C CA . LEU B 1 309 ? -21.688 8.008 15.188 1 95.69 309 LEU B CA 1
ATOM 4874 C C . LEU B 1 309 ? -21.188 7.957 13.742 1 95.69 309 LEU B C 1
ATOM 4876 O O . LEU B 1 309 ? -20.078 8.414 13.445 1 95.69 309 LEU B O 1
ATOM 4880 N N . ARG B 1 310 ? -21.938 7.43 12.883 1 93.12 310 ARG B N 1
ATOM 4881 C CA . ARG B 1 310 ? -21.578 7.32 11.469 1 93.12 310 ARG B CA 1
ATOM 4882 C C . ARG B 1 310 ? -21.297 8.688 10.867 1 93.12 310 ARG B C 1
ATOM 4884 O O . ARG B 1 310 ? -20.344 8.852 10.102 1 93.12 310 ARG B O 1
ATOM 4891 N N . HIS B 1 311 ? -22.141 9.625 11.266 1 92 311 HIS B N 1
ATOM 4892 C CA . HIS B 1 311 ? -21.969 10.984 10.773 1 92 311 HIS B CA 1
ATOM 4893 C C . HIS B 1 311 ? -20.578 11.531 11.133 1 92 311 HIS B C 1
ATOM 4895 O O . HIS B 1 311 ? -19.844 11.992 10.258 1 92 311 HIS B O 1
ATOM 4901 N N . HIS B 1 312 ? -20.203 11.391 12.336 1 91.5 312 HIS B N 1
ATOM 4902 C CA . HIS B 1 312 ? -18.938 11.945 12.797 1 91.5 312 HIS B CA 1
ATOM 4903 C C . HIS B 1 312 ? -17.75 11.125 12.281 1 91.5 312 HIS B C 1
ATOM 4905 O O . HIS B 1 312 ? -16.688 11.672 12 1 91.5 312 HIS B O 1
ATOM 4911 N N . PHE B 1 313 ? -17.922 9.852 12.125 1 90.12 313 PHE B N 1
ATOM 4912 C CA . PHE B 1 313 ? -16.891 8.984 11.57 1 90.12 313 PHE B CA 1
ATOM 4913 C C . PHE B 1 313 ? -16.578 9.375 10.125 1 90.12 313 PHE B C 1
ATOM 4915 O O . PHE B 1 313 ? -15.414 9.484 9.742 1 90.12 313 PHE B O 1
ATOM 4922 N N . THR B 1 314 ? -17.609 9.562 9.43 1 87 314 THR B N 1
ATOM 4923 C CA . THR B 1 314 ? -17.453 9.961 8.031 1 87 314 THR B CA 1
ATOM 4924 C C . THR B 1 314 ? -16.797 11.344 7.941 1 87 314 THR B C 1
ATOM 4926 O O . THR B 1 314 ? -15.867 11.547 7.16 1 87 314 THR B O 1
ATOM 4929 N N . GLN B 1 315 ? -17.266 12.203 8.773 1 86.25 315 GLN B N 1
ATOM 4930 C CA . GLN B 1 315 ? -16.75 13.57 8.75 1 86.25 315 GLN B CA 1
ATOM 4931 C C . GLN B 1 315 ? -15.281 13.617 9.148 1 86.25 315 GLN B C 1
ATOM 4933 O O . GLN B 1 315 ? -14.492 14.32 8.516 1 86.25 315 GLN B O 1
ATOM 4938 N N . ARG B 1 316 ? -14.875 12.844 10.109 1 85.44 316 ARG B N 1
ATOM 4939 C CA . ARG B 1 316 ? -13.547 12.984 10.703 1 85.44 316 ARG B CA 1
ATOM 4940 C C . ARG B 1 316 ? -12.57 11.977 10.109 1 85.44 316 ARG B C 1
ATOM 4942 O O . ARG B 1 316 ? -11.375 12.242 10.023 1 85.44 316 ARG B O 1
ATOM 4949 N N . LEU B 1 317 ? -13.125 10.836 9.68 1 85.31 317 LEU B N 1
ATOM 4950 C CA . LEU B 1 317 ? -12.234 9.758 9.273 1 85.31 317 LEU B CA 1
ATOM 4951 C C . LEU B 1 317 ? -12.5 9.352 7.824 1 85.31 317 LEU B C 1
ATOM 4953 O O . LEU B 1 317 ? -11.773 8.531 7.262 1 85.31 317 LEU B O 1
ATOM 4957 N N . SER B 1 318 ? -13.492 9.898 7.223 1 83 318 SER B N 1
ATOM 4958 C CA . SER B 1 318 ? -13.875 9.617 5.84 1 83 318 SER B CA 1
ATOM 4959 C C . SER B 1 318 ? -14.094 8.125 5.617 1 83 318 SER B C 1
ATOM 4961 O O . SER B 1 318 ? -13.695 7.578 4.586 1 83 318 SER B O 1
ATOM 4963 N N . THR B 1 319 ? -14.648 7.492 6.59 1 85.25 319 THR B N 1
ATOM 4964 C CA . THR B 1 319 ? -15.016 6.078 6.539 1 85.25 319 THR B CA 1
ATOM 4965 C C . THR B 1 319 ? -16.203 5.793 7.445 1 85.25 319 THR B C 1
ATOM 4967 O O . THR B 1 319 ? -16.781 6.711 8.039 1 85.25 319 THR B O 1
ATOM 4970 N N . THR B 1 320 ? -16.656 4.535 7.438 1 88.06 320 THR B N 1
ATOM 4971 C CA . THR B 1 320 ? -17.75 4.117 8.305 1 88.06 320 THR B CA 1
ATOM 4972 C C . THR B 1 320 ? -17.25 3.227 9.43 1 88.06 320 THR B C 1
ATOM 4974 O O . THR B 1 320 ? -16.172 2.619 9.32 1 88.06 320 THR B O 1
ATOM 4977 N N . PRO B 1 321 ? -17.984 3.225 10.484 1 90.62 321 PRO B N 1
ATOM 4978 C CA . PRO B 1 321 ? -17.578 2.361 11.594 1 90.62 321 PRO B CA 1
ATOM 4979 C C . PRO B 1 321 ? -17.391 0.906 11.172 1 90.62 321 PRO B C 1
ATOM 4981 O O . PRO B 1 321 ? -16.406 0.266 11.57 1 90.62 321 PRO B O 1
ATOM 4984 N N . GLN B 1 322 ? -18.203 0.471 10.367 1 86.88 322 GLN B N 1
ATOM 4985 C CA . GLN B 1 322 ? -18.109 -0.919 9.93 1 86.88 322 GLN B CA 1
ATOM 4986 C C . GLN B 1 322 ? -16.859 -1.154 9.094 1 86.88 322 GLN B C 1
ATOM 4988 O O . GLN B 1 322 ? -16.141 -2.137 9.297 1 86.88 322 GLN B O 1
ATOM 4993 N N . ALA B 1 323 ? -16.656 -0.301 8.172 1 82.19 323 ALA B N 1
ATOM 4994 C CA . ALA B 1 323 ? -15.461 -0.409 7.328 1 82.19 323 ALA B CA 1
ATOM 4995 C C . ALA B 1 323 ? -14.188 -0.318 8.164 1 82.19 323 ALA B C 1
ATOM 4997 O O . ALA B 1 323 ? -13.227 -1.057 7.926 1 82.19 323 ALA B O 1
ATOM 4998 N N . TYR B 1 324 ? -14.234 0.572 9.156 1 86.69 324 TYR B N 1
ATOM 4999 C CA . TYR B 1 324 ? -13.094 0.735 10.047 1 86.69 324 TYR B CA 1
ATOM 5000 C C . TYR B 1 324 ? -12.805 -0.556 10.805 1 86.69 324 TYR B C 1
ATOM 5002 O O . TYR B 1 324 ? -11.656 -0.998 10.875 1 86.69 324 TYR B O 1
ATOM 5010 N N . ARG B 1 325 ? -13.812 -1.143 11.312 1 85.62 325 ARG B N 1
ATOM 5011 C CA . ARG B 1 325 ? -13.648 -2.387 12.055 1 85.62 325 ARG B CA 1
ATOM 5012 C C . ARG B 1 325 ? -13.07 -3.484 11.164 1 85.62 325 ARG B C 1
ATOM 5014 O O . ARG B 1 325 ? -12.156 -4.207 11.57 1 85.62 325 ARG B O 1
ATOM 5021 N N . SER B 1 326 ? -13.617 -3.586 10.07 1 81.69 326 SER B N 1
ATOM 5022 C CA . SER B 1 326 ? -13.148 -4.609 9.148 1 81.69 326 SER B CA 1
ATOM 5023 C C . SER B 1 326 ? -11.664 -4.445 8.844 1 81.69 326 SER B C 1
ATOM 5025 O O . SER B 1 326 ? -10.953 -5.434 8.641 1 81.69 326 SER B O 1
ATOM 5027 N N . THR B 1 327 ? -11.25 -3.307 8.922 1 78.19 327 THR B N 1
ATOM 5028 C CA . THR B 1 327 ? -9.883 -2.975 8.531 1 78.19 327 THR B CA 1
ATOM 5029 C C . THR B 1 327 ? -8.938 -3.117 9.719 1 78.19 327 THR B C 1
ATOM 5031 O O . THR B 1 327 ? -7.812 -3.6 9.57 1 78.19 327 THR B O 1
ATOM 5034 N N . PHE B 1 328 ? -9.383 -2.775 10.938 1 81.75 328 PHE B N 1
ATOM 5035 C CA . PHE B 1 328 ? -8.422 -2.531 12.008 1 81.75 328 PHE B CA 1
ATOM 5036 C C . PHE B 1 328 ? -8.586 -3.545 13.133 1 81.75 328 PHE B C 1
ATOM 5038 O O . PHE B 1 328 ? -7.719 -3.67 14 1 81.75 328 PHE B O 1
ATOM 5045 N N . LYS B 1 329 ? -9.75 -4.148 13.086 1 81 329 LYS B N 1
ATOM 5046 C CA . LYS B 1 329 ? -9.906 -5.172 14.117 1 81 329 LYS B CA 1
ATOM 5047 C C . LYS B 1 329 ? -8.977 -6.359 13.852 1 81 329 LYS B C 1
ATOM 5049 O O . LYS B 1 329 ? -8.891 -6.84 12.719 1 81 329 LYS B O 1
ATOM 5054 N N . ALA B 1 330 ? -8.273 -6.715 14.953 1 69.31 330 ALA B N 1
ATOM 5055 C CA . ALA B 1 330 ? -7.34 -7.832 14.852 1 69.31 330 ALA B CA 1
ATOM 5056 C C . ALA B 1 330 ? -8.055 -9.109 14.414 1 69.31 330 ALA B C 1
ATOM 5058 O O . ALA B 1 330 ? -9.172 -9.383 14.859 1 69.31 330 ALA B O 1
ATOM 5059 N N . LYS B 1 331 ? -7.656 -9.602 13.297 1 62.16 331 LYS B N 1
ATOM 5060 C CA . LYS B 1 331 ? -8.234 -10.859 12.828 1 62.16 331 LYS B CA 1
ATOM 5061 C C . LYS B 1 331 ? -7.641 -12.055 13.57 1 62.16 331 LYS B C 1
ATOM 5063 O O . LYS B 1 331 ? -6.426 -12.133 13.758 1 62.16 331 LYS B O 1
ATOM 5068 N N . VAL B 1 332 ? -8.414 -12.758 14.641 1 50.81 332 VAL B N 1
ATOM 5069 C CA . VAL B 1 332 ? -7.992 -13.977 15.328 1 50.81 332 VAL B CA 1
ATOM 5070 C C . VAL B 1 332 ? -7.934 -15.133 14.344 1 50.81 332 VAL B C 1
ATOM 5072 O O . VAL B 1 332 ? -8.805 -15.273 13.477 1 50.81 332 VAL B O 1
#

pLDDT: mean 88.68, std 16.18, range [20.72, 98.94]